Protein AF-A0A928DFT6-F1 (afdb_monomer_lite)

Sequence (724 aa):
MYFRFHGKAKSRFLAPLFKEKRPEYFARGFKLTGTADPRLKNNYPGDKTLPPQLCYTSNGVRDWYIHEVLTYAGGKNLKGGFGNKDGTIEDTSRTMIPRIPGRTFYYPIEGGDNGKFCQCVSCKPFVKDNNNFSALKFTLMSKIAEGVAKKDPGAGVSTLAYILSMYYPDKVKLADNMMVQICLTVYSWWHPTAYRLQHGEYKKWIAREGSKRPLTLWTYLFGSPWDARIHFGKYHPFPTFYPRKTGELFKEFADDGIRGWFCEVQLQYHLLEAYIAARLCYDPSADTDKIIDQFFTDCYGPAGKMMKEFYREVETAFWNPANCPEKWLKDPKVFRGPYGIKHPFWGTGLISPELSWKTMGTPKRMAKLKKLIAEAESQELTPPQRKRLNLFLKNTWGPALRGEAEFAKNQQSAKRGNSPAIRLLKQSAGGDPDKVNWSDHKPFLMMSMDGTKVAPDKFYLASDRDHLYFSYETTKDFGGHGRVIFCFSSADGKQIRTLEFGQKLVDLSGSNSLKPLNFRSKEDASGWLARGAIRKSDLPFQAGSLKANIIRRVEAAAEKAEDIVMWQPTWYADDYTSPKYFGYLTVFPQIIQEKSFRLDGKACIVGDPAATDKKAGCMDAAQGWTMKIMIPQEICGKRKVTFLLRTDVTDPKAKFSIGVYDKFNRKMIYSRQIKAAAYSGNQYRQLVFDGVNLIPGSYLFLASLQPKTTVGKHHYYVDMVIFE

Secondary structure (DSSP, 8-state):
-HHHHT---SSTTTGGG-----GGGB--SS-----S-HHHHHHSTT-TT--SSB-TT-HHHHHHHHHHHHHHHTT---TTSTT-TTS-----SS-SSPPPTTS-EEEE----SSS----STTTGGG-BGGGB-HHHHHHHHHHHHHHHHTT-TTEEEEEEE-GGG-S--TT----TTEEEEEEE-GGGTTSHHHHHHHHHHHHHHHHHHTTTS-EEEEEEE--HHHHHHHHSTT--PPP---HHHHHHHHHHHHHTT---EEEEE-TTT-HHHHHHHHHHHH-TTS-HHHHHHHHHHHHHGGGHHHHHHHHHHHHHHHT-GGGS-HHHHS-TTS-EETTEE--TT---S---HHIIIIIIS-HHHHHHHHHHHHHHHTS---HHHHHHHHHHIIIIIHHHHHHHHHHHHHHHHHTTS--PPPEEPSS--TT-GGGS-GGGSPPBP-B-TTS-B--S-EEEEEE-SSEEEEEEEES---TT-EEEEEEEE-TTS-EEEEEEESSSEEETTS-TT---EEEEEEEETTEEEEEEEEEGGGS--BTTB-EEEEEEEE---TT------B----EEEE--SSTT-EEEE----SSEEE---EETTEE-EEE-TTSTTSEEEEEETT---EEEEE--GGG-EEEEEEEEEEE----TT-EEEEEEEETTTTEEEEEEEEEGGGGBSSS-EEEEEEEEEE-TT-EEEEEE-----STTS-EEEEEEEEE-

Foldseek 3Di:
DCLAAPAQWPQPLSRVNHDYHDCLQAADDDQQQDEPPVLRCNGPPPPSNDGHWTALPDPVNLVVLLVQQVQVQQQFADQCDPPNVSNPDPGRNGHPQDDDPPAAAAAEDERPPDLDYHPDPVQVVCADPPRQSQSSNQQSQQSSQVSNCVVPVSYHYEYELAQSNVADSVPDDHHLRYEYEYEAAVLLCLALLLVCLNVVRVVVCLVPPLVRHAYAYEYEADDDQQLLVPFAQNALFAAAAAQVVLLVVLLVCVVSNHLYYDYDHPCLRHVNSVVSNVVCNVPVVDDSVVSLQCCLCVQANVLSVLVSVLNVLNNCQNSHNVLQDVVQVPDSNFGAALLGTDRSRPSHNRRYLCSRPVGRVDPVSVVSNVVSLVVSVPDDTDPNNVVSNVSCCVRHVVSSVVSNVVVVVVVVVVVPPQADEAEEDPDDPPFAQVPDPQVVWAWHFWAFPVGDTDPDWTKTWYDYQWKIKIKIWHQDAQVQFKKKKKFKDEPVGHTDWIWIDGCDIDTPNPDPPFDWRHWDWDGDNRGIMTIGMGTPVVGDYHSLEMEMWMWMAGDDDPDDGPDGGGTWDWYFYDDSNGSNHGYTHGYADQKDKDQQKDWPRHGQKDQAPQFPVRIWRKDWQLDQTKIKDWDAQRQFAWWKKKWFKAKQDQPQPWKKKKAKAQPVVRDTQTMDIDGRNVRHDNHTDIDIDGGRGGHHGIIIIMGTPDHNDDTPPMMMTTNIMMID

Radius of gyration: 34.73 Å; chains: 1; bounding box: 61×82×100 Å

Structure (mmCIF, N/CA/C/O backbone):
data_AF-A0A928DFT6-F1
#
_entry.id   AF-A0A928DFT6-F1
#
loop_
_atom_site.group_PDB
_atom_site.id
_atom_site.type_symbol
_atom_site.label_atom_id
_atom_site.label_alt_id
_atom_site.label_comp_id
_atom_site.label_asym_id
_atom_site.label_entity_id
_atom_site.label_seq_id
_atom_site.pdbx_PDB_ins_code
_atom_site.Cartn_x
_atom_site.Cartn_y
_atom_site.Cartn_z
_atom_site.occupancy
_atom_site.B_iso_or_equiv
_atom_site.auth_seq_id
_atom_site.auth_comp_id
_atom_site.auth_asym_id
_atom_site.auth_atom_id
_atom_site.pdbx_PDB_model_num
ATOM 1 N N . MET A 1 1 ? 23.792 -0.148 -15.602 1.00 90.69 1 MET A N 1
ATOM 2 C CA . MET A 1 1 ? 23.616 1.168 -16.270 1.00 90.69 1 MET A CA 1
ATOM 3 C C . MET A 1 1 ? 24.255 2.352 -15.531 1.00 90.69 1 MET A C 1
ATOM 5 O O . MET A 1 1 ? 25.303 2.803 -15.979 1.00 90.69 1 MET A O 1
ATOM 9 N N . TYR A 1 2 ? 23.692 2.855 -14.420 1.00 92.38 2 TYR A N 1
ATOM 10 C CA . TYR A 1 2 ? 24.180 4.079 -13.742 1.00 92.38 2 TYR A CA 1
ATOM 11 C C . TYR A 1 2 ? 25.684 4.049 -13.420 1.00 92.38 2 TYR A C 1
ATOM 13 O O . TYR A 1 2 ? 26.413 4.944 -13.834 1.00 92.38 2 TYR A O 1
ATOM 21 N N . PHE A 1 3 ? 26.165 2.959 -12.812 1.00 94.62 3 PHE A N 1
ATOM 22 C CA . PHE A 1 3 ? 27.577 2.783 -12.436 1.00 94.62 3 PHE A CA 1
ATOM 23 C C . PHE A 1 3 ? 28.565 2.756 -13.604 1.00 94.62 3 PHE A C 1
ATOM 25 O O . PHE A 1 3 ? 29.758 2.916 -13.389 1.00 94.62 3 PHE A O 1
ATOM 32 N N . ARG A 1 4 ? 28.082 2.558 -14.836 1.00 94.50 4 ARG A N 1
ATOM 33 C CA . ARG A 1 4 ? 28.923 2.510 -16.037 1.00 94.50 4 ARG A CA 1
ATOM 34 C C . ARG A 1 4 ? 28.917 3.813 -16.822 1.00 94.50 4 ARG A C 1
ATOM 36 O O . ARG A 1 4 ? 29.940 4.146 -17.407 1.00 94.50 4 ARG A O 1
ATOM 43 N N . PHE A 1 5 ? 27.773 4.504 -16.827 1.00 95.38 5 PHE A N 1
ATOM 44 C CA . PHE A 1 5 ? 27.467 5.541 -17.812 1.00 95.38 5 PHE A CA 1
ATOM 45 C C . PHE A 1 5 ? 27.038 6.904 -17.241 1.00 95.38 5 PHE A C 1
ATOM 47 O O . PHE A 1 5 ? 26.912 7.864 -17.998 1.00 95.38 5 PHE A O 1
ATOM 54 N N . HIS A 1 6 ? 26.789 7.018 -15.930 1.00 93.00 6 HIS A N 1
ATOM 55 C CA . HIS A 1 6 ? 26.436 8.299 -15.288 1.00 93.00 6 HIS A CA 1
ATOM 56 C C . HIS A 1 6 ? 27.667 9.012 -14.716 1.00 93.00 6 HIS A C 1
ATOM 58 O O . HIS A 1 6 ? 27.904 10.188 -14.989 1.00 93.00 6 HIS A O 1
ATOM 64 N N . GLY A 1 7 ? 28.458 8.280 -13.932 1.00 92.88 7 GLY A N 1
ATOM 65 C CA . GLY A 1 7 ? 29.633 8.785 -13.228 1.00 92.88 7 GLY A CA 1
ATOM 66 C C . GLY A 1 7 ? 30.273 7.704 -12.356 1.00 92.88 7 GLY A C 1
ATOM 67 O O . GLY A 1 7 ? 29.679 6.640 -12.139 1.00 92.88 7 GLY A O 1
ATOM 68 N N . LYS A 1 8 ? 31.465 7.987 -11.823 1.00 95.19 8 LYS A N 1
ATOM 69 C CA . LYS A 1 8 ? 32.185 7.091 -10.907 1.00 95.19 8 LYS A CA 1
ATOM 70 C C . LYS A 1 8 ? 31.455 7.000 -9.562 1.00 95.19 8 LYS A C 1
ATOM 72 O O . LYS A 1 8 ? 31.178 8.018 -8.936 1.00 95.19 8 LYS A O 1
ATOM 77 N N . ALA A 1 9 ? 31.115 5.784 -9.143 1.00 96.00 9 ALA A N 1
ATOM 78 C CA . ALA A 1 9 ? 30.436 5.532 -7.873 1.00 96.00 9 ALA A CA 1
ATOM 79 C C . ALA A 1 9 ? 31.373 5.738 -6.668 1.00 96.00 9 ALA A C 1
ATOM 81 O O . ALA A 1 9 ? 32.583 5.561 -6.782 1.00 96.00 9 ALA A O 1
ATOM 82 N N . LYS A 1 10 ? 30.806 6.034 -5.492 1.00 96.25 10 LYS A N 1
ATOM 83 C CA . LYS A 1 10 ? 31.539 6.081 -4.215 1.00 96.25 10 LYS A CA 1
ATOM 84 C C . LYS A 1 10 ? 32.045 4.703 -3.773 1.00 96.25 10 LYS A C 1
ATOM 86 O O . LYS A 1 10 ? 33.114 4.611 -3.179 1.00 96.25 10 LYS A O 1
ATOM 91 N N . SER A 1 11 ? 31.279 3.636 -4.014 1.00 95.81 11 SER A N 1
ATOM 92 C CA . SER A 1 11 ? 31.694 2.278 -3.642 1.00 95.81 11 SER A CA 1
ATOM 93 C C . SER A 1 11 ? 32.969 1.876 -4.381 1.00 95.81 11 SER A C 1
ATOM 95 O O . SER A 1 11 ? 32.999 1.909 -5.609 1.00 95.81 11 SER A O 1
ATOM 97 N N . ARG A 1 12 ? 33.986 1.396 -3.652 1.00 95.81 12 ARG A N 1
ATOM 98 C CA . ARG A 1 12 ? 35.232 0.872 -4.242 1.00 95.81 12 ARG A CA 1
ATOM 99 C C . ARG A 1 12 ? 35.012 -0.308 -5.194 1.00 95.81 12 ARG A C 1
ATOM 101 O O . ARG A 1 12 ? 35.825 -0.526 -6.079 1.00 95.81 12 ARG A O 1
ATOM 108 N N . PHE A 1 13 ? 33.912 -1.045 -5.027 1.00 95.75 13 PHE A N 1
ATOM 109 C CA . PHE A 1 13 ? 33.578 -2.210 -5.849 1.00 95.75 13 PHE A CA 1
ATOM 110 C C . PHE A 1 13 ? 32.852 -1.830 -7.145 1.00 95.75 13 PHE A C 1
ATOM 112 O O . PHE A 1 13 ? 32.991 -2.504 -8.163 1.00 95.75 13 PHE A O 1
ATOM 119 N N . LEU A 1 14 ? 32.082 -0.736 -7.119 1.00 96.56 14 LEU A N 1
ATOM 120 C CA . LEU A 1 14 ? 31.305 -0.261 -8.269 1.00 96.56 14 LEU A CA 1
ATOM 121 C C . LEU A 1 14 ? 32.026 0.841 -9.049 1.00 96.56 14 LEU A C 1
ATOM 123 O O . LEU A 1 14 ? 31.785 0.993 -10.243 1.00 96.56 14 LEU A O 1
ATOM 127 N N . ALA A 1 15 ? 32.921 1.596 -8.406 1.00 96.50 15 ALA A N 1
ATOM 128 C CA . ALA A 1 15 ? 33.714 2.647 -9.038 1.00 96.50 15 ALA A CA 1
ATOM 129 C C . ALA A 1 15 ? 34.492 2.169 -10.282 1.00 96.50 15 ALA A C 1
ATOM 131 O O . ALA A 1 15 ? 34.477 2.903 -11.272 1.00 96.50 15 ALA A O 1
ATOM 132 N N . PRO A 1 16 ? 35.105 0.963 -10.299 1.00 96.31 16 PRO A N 1
ATOM 133 C CA . PRO A 1 16 ? 35.809 0.450 -11.477 1.00 96.31 16 PRO A CA 1
ATOM 134 C C . PRO A 1 16 ? 34.894 0.127 -12.664 1.00 96.31 16 PRO A C 1
ATOM 136 O O . PRO A 1 16 ? 35.376 -0.109 -13.766 1.00 96.31 16 PRO A O 1
ATOM 139 N N . LEU A 1 17 ? 33.571 0.087 -12.469 1.00 95.62 17 LEU A N 1
ATOM 140 C CA . LEU A 1 17 ? 32.630 -0.189 -13.555 1.00 95.62 17 LEU A CA 1
ATOM 141 C C . LEU A 1 17 ? 32.416 1.015 -14.473 1.00 95.62 17 LEU A C 1
ATOM 143 O O . LEU A 1 17 ? 31.914 0.822 -15.587 1.00 95.62 17 LEU A O 1
ATOM 147 N N . PHE A 1 18 ? 32.756 2.224 -14.014 1.00 96.88 18 PHE A N 1
ATOM 148 C CA . PHE A 1 18 ? 32.594 3.452 -14.780 1.00 96.88 18 PHE A CA 1
ATOM 149 C C . PHE A 1 18 ? 33.467 3.415 -16.030 1.00 96.88 18 PHE A C 1
ATOM 151 O O . PHE A 1 18 ? 34.676 3.226 -15.938 1.00 96.88 18 PHE A O 1
ATOM 158 N N . LYS A 1 19 ? 32.838 3.590 -17.193 1.00 95.38 19 LYS A N 1
ATOM 159 C CA . LYS A 1 19 ? 33.530 3.620 -18.483 1.00 95.38 19 LYS A CA 1
ATOM 160 C C . LYS A 1 19 ? 33.640 5.048 -18.995 1.00 95.38 19 LYS A C 1
ATOM 162 O O . LYS A 1 19 ? 34.726 5.530 -19.274 1.00 95.38 19 LYS A O 1
ATOM 167 N N . GLU A 1 20 ? 32.500 5.718 -19.100 1.00 95.94 20 GLU A N 1
ATOM 168 C CA . GLU A 1 20 ? 32.374 7.039 -19.710 1.00 95.94 20 GLU A CA 1
ATOM 169 C C . GLU A 1 20 ? 31.008 7.642 -19.375 1.00 95.94 20 GLU A C 1
ATOM 171 O O . GLU A 1 20 ? 30.132 6.948 -18.866 1.00 95.94 20 GLU A O 1
ATOM 176 N N . LYS A 1 21 ? 30.788 8.925 -19.670 1.00 95.56 21 LYS A N 1
ATOM 177 C CA . LYS A 1 21 ? 29.489 9.571 -19.444 1.00 95.56 21 LYS A CA 1
ATOM 178 C C . LYS A 1 21 ? 28.626 9.505 -20.710 1.00 95.56 21 LYS A C 1
ATOM 180 O O . LYS A 1 21 ? 29.029 10.014 -21.750 1.00 95.56 21 LYS A O 1
ATOM 185 N N . ARG A 1 22 ? 27.426 8.922 -20.611 1.00 96.75 22 ARG A N 1
ATOM 186 C CA . ARG A 1 22 ? 26.440 8.799 -21.708 1.00 96.75 22 ARG A CA 1
ATOM 187 C C . ARG A 1 22 ? 25.082 9.369 -21.280 1.00 96.75 22 ARG A C 1
ATOM 189 O O . ARG A 1 22 ? 24.161 8.608 -20.970 1.00 96.75 22 ARG A O 1
ATOM 196 N N . PRO A 1 23 ? 24.935 10.703 -21.177 1.00 93.44 23 PRO A N 1
ATOM 197 C CA . PRO A 1 23 ? 23.700 11.333 -20.695 1.00 93.44 23 PRO A CA 1
ATOM 198 C C . PRO A 1 23 ? 22.462 10.997 -21.548 1.00 93.44 23 PRO A C 1
ATOM 200 O O . PRO A 1 23 ? 21.334 11.013 -21.058 1.00 93.44 23 PRO A O 1
ATOM 203 N N . GLU A 1 24 ? 22.645 10.659 -22.821 1.00 94.50 24 GLU A N 1
ATOM 204 C CA . GLU A 1 24 ? 21.618 10.187 -23.750 1.00 94.50 24 GLU A CA 1
ATOM 205 C C . GLU A 1 24 ? 21.017 8.817 -23.406 1.00 94.50 24 GLU A C 1
ATOM 207 O O . GLU A 1 24 ? 19.943 8.484 -23.910 1.00 94.50 24 GLU A O 1
ATOM 212 N N . TYR A 1 25 ? 21.639 8.042 -22.512 1.00 96.44 25 TYR A N 1
ATOM 213 C CA . TYR A 1 25 ? 21.072 6.779 -22.018 1.00 96.44 25 TYR A CA 1
ATOM 214 C C . TYR A 1 25 ? 20.049 6.995 -20.896 1.00 96.44 25 TYR A C 1
ATOM 216 O O . TYR A 1 25 ? 19.329 6.070 -20.517 1.00 96.44 25 TYR A O 1
ATOM 224 N N . PHE A 1 26 ? 19.937 8.216 -20.376 1.00 94.06 26 PHE A N 1
ATOM 225 C CA . PHE A 1 26 ? 19.115 8.523 -19.215 1.00 94.06 26 PHE A CA 1
ATOM 226 C C . PHE A 1 26 ? 17.917 9.414 -19.555 1.00 94.06 26 PHE A C 1
ATOM 228 O O . PHE A 1 26 ? 17.888 10.123 -20.563 1.00 94.06 26 PHE A O 1
ATOM 235 N N . ALA A 1 27 ? 16.889 9.347 -18.711 1.00 92.44 27 ALA A N 1
ATOM 236 C CA . ALA A 1 27 ? 15.642 10.069 -18.895 1.00 92.44 27 ALA A CA 1
ATOM 237 C C . ALA A 1 27 ? 15.850 11.591 -18.846 1.00 92.44 27 ALA A C 1
ATOM 239 O O . ALA A 1 27 ? 16.518 12.117 -17.957 1.00 92.44 27 ALA A O 1
ATOM 240 N N . ARG A 1 28 ? 15.216 12.301 -19.785 1.00 91.12 28 ARG A N 1
ATOM 241 C CA . ARG A 1 28 ? 15.263 13.766 -19.923 1.00 91.12 28 ARG A CA 1
ATOM 242 C C . ARG A 1 28 ? 13.915 14.405 -19.578 1.00 91.12 28 ARG A C 1
ATOM 244 O O . ARG A 1 28 ? 12.895 13.719 -19.571 1.00 91.12 28 ARG A O 1
ATOM 251 N N . GLY A 1 29 ? 13.923 15.722 -19.356 1.00 86.69 29 GLY A N 1
ATOM 252 C CA . GLY A 1 29 ? 12.724 16.546 -19.129 1.00 86.69 29 GLY A CA 1
ATOM 253 C C . GLY A 1 29 ? 12.219 16.568 -17.685 1.00 86.69 29 GLY A C 1
ATOM 254 O O . GLY A 1 29 ? 11.036 16.787 -17.445 1.00 86.69 29 GLY A O 1
ATOM 255 N N . PHE A 1 30 ? 13.119 16.362 -16.724 1.00 82.69 30 PHE A N 1
ATOM 256 C CA . PHE A 1 30 ? 12.837 16.493 -15.299 1.00 82.69 30 PHE A CA 1
ATOM 257 C C . PHE A 1 30 ? 13.707 17.587 -14.695 1.00 82.69 30 PHE A C 1
ATOM 259 O O . PHE A 1 30 ? 14.887 17.691 -15.027 1.00 82.69 30 PHE A O 1
ATOM 266 N N . LYS A 1 31 ? 13.145 18.369 -13.765 1.00 73.56 31 LYS A N 1
ATOM 267 C CA . LYS A 1 31 ? 13.966 19.156 -12.840 1.00 73.56 31 LYS A CA 1
ATOM 268 C C . LYS A 1 31 ? 14.727 18.151 -11.980 1.00 73.56 31 LYS A C 1
ATOM 270 O O . LYS A 1 31 ? 14.104 17.366 -11.268 1.00 73.56 31 LYS A O 1
ATOM 275 N N . LEU A 1 32 ? 16.048 18.112 -12.123 1.00 70.81 32 LEU A N 1
ATOM 276 C CA . LEU A 1 32 ? 16.885 17.146 -11.425 1.00 70.81 32 LEU A CA 1
ATOM 277 C C . LEU A 1 32 ? 16.929 17.531 -9.939 1.00 70.81 32 LEU A C 1
ATOM 279 O O . LEU A 1 32 ? 17.465 18.573 -9.568 1.00 70.81 32 LEU A O 1
ATOM 283 N N . THR A 1 33 ? 16.283 16.724 -9.100 1.00 61.66 33 THR A N 1
ATOM 284 C CA . THR A 1 33 ? 16.154 16.948 -7.648 1.00 61.66 33 THR A CA 1
ATOM 285 C C . THR A 1 33 ? 16.821 15.840 -6.827 1.00 61.66 33 THR A C 1
ATOM 287 O O . THR A 1 33 ? 16.589 15.740 -5.625 1.00 61.66 33 THR A O 1
ATOM 290 N N . GLY A 1 34 ? 17.636 14.994 -7.466 1.00 63.44 34 GLY A N 1
ATOM 291 C CA . GLY A 1 34 ? 18.139 13.739 -6.903 1.00 63.44 34 GLY A CA 1
ATOM 292 C C . GLY A 1 34 ? 17.196 12.546 -7.125 1.00 63.44 34 GLY A C 1
ATOM 293 O O . GLY A 1 34 ? 16.103 12.676 -7.675 1.00 63.44 34 GLY A O 1
ATOM 294 N N . THR A 1 35 ? 17.645 11.362 -6.707 1.00 74.75 35 THR A N 1
ATOM 295 C CA . THR A 1 35 ? 16.949 10.076 -6.895 1.00 74.75 35 THR A CA 1
ATOM 296 C C . THR A 1 35 ? 16.313 9.566 -5.603 1.00 74.75 35 THR A C 1
ATOM 298 O O . THR A 1 35 ? 16.858 9.753 -4.513 1.00 74.75 35 THR A O 1
ATOM 301 N N . ALA A 1 36 ? 15.166 8.895 -5.734 1.00 69.75 36 ALA A N 1
ATOM 302 C CA . ALA A 1 36 ? 14.540 8.157 -4.641 1.00 69.75 36 ALA A CA 1
ATOM 303 C C . ALA A 1 36 ? 15.184 6.777 -4.412 1.00 69.75 36 ALA A C 1
ATOM 305 O O . ALA A 1 36 ? 14.958 6.195 -3.357 1.00 69.75 36 ALA A O 1
ATOM 306 N N . ASP A 1 37 ? 15.995 6.264 -5.353 1.00 83.12 37 ASP A N 1
ATOM 307 C CA . ASP A 1 37 ? 16.701 4.987 -5.186 1.00 83.12 37 ASP A CA 1
ATOM 308 C C . ASP A 1 37 ? 17.823 5.153 -4.139 1.00 83.12 37 ASP A C 1
ATOM 310 O O . ASP A 1 37 ? 18.816 5.851 -4.402 1.00 83.12 37 ASP A O 1
ATOM 314 N N . PRO A 1 38 ? 17.720 4.503 -2.961 1.00 84.19 38 PRO A N 1
ATOM 315 C CA . PRO A 1 38 ? 18.718 4.634 -1.906 1.00 84.19 38 PRO A CA 1
ATOM 316 C C . PRO A 1 38 ? 20.114 4.181 -2.347 1.00 84.19 38 PRO A C 1
ATOM 318 O O . PRO A 1 38 ? 21.110 4.743 -1.897 1.00 84.19 38 PRO A O 1
ATOM 321 N N . ARG A 1 39 ? 20.219 3.206 -3.259 1.00 87.44 39 ARG A N 1
ATOM 322 C CA . ARG A 1 39 ? 21.514 2.701 -3.744 1.00 87.44 39 ARG A CA 1
ATOM 323 C C . ARG A 1 39 ? 22.224 3.734 -4.598 1.00 87.44 39 ARG A C 1
ATOM 325 O O . ARG A 1 39 ? 23.430 3.930 -4.443 1.00 87.44 39 ARG A O 1
ATOM 332 N N . LEU A 1 40 ? 21.483 4.402 -5.480 1.00 90.00 40 LEU A N 1
ATOM 333 C CA . LEU A 1 40 ? 22.031 5.493 -6.278 1.00 90.00 40 LEU A CA 1
ATOM 334 C C . LEU A 1 40 ? 22.411 6.670 -5.372 1.00 90.00 40 LEU A C 1
ATOM 336 O O . LEU A 1 40 ? 23.516 7.189 -5.500 1.00 90.00 40 LEU A O 1
ATOM 340 N N . LYS A 1 41 ? 21.573 7.019 -4.387 1.00 88.81 41 LYS A N 1
ATOM 341 C CA . LYS A 1 41 ? 21.885 8.064 -3.397 1.00 88.81 41 LYS A CA 1
ATOM 342 C C . LYS A 1 41 ? 23.166 7.767 -2.604 1.00 88.81 41 LYS A C 1
ATOM 344 O O . LYS A 1 41 ? 23.976 8.664 -2.394 1.00 88.81 41 LYS A O 1
ATOM 349 N N . ASN A 1 42 ? 23.368 6.515 -2.195 1.00 91.56 42 ASN A N 1
ATOM 350 C CA . ASN A 1 42 ? 24.550 6.096 -1.437 1.00 91.56 42 ASN A CA 1
ATOM 351 C C . ASN A 1 42 ? 25.836 6.128 -2.276 1.00 91.56 42 ASN A C 1
ATOM 353 O O . ASN A 1 42 ? 26.912 6.419 -1.752 1.00 91.56 42 ASN A O 1
ATOM 357 N N . ASN A 1 43 ? 25.732 5.833 -3.573 1.00 94.00 43 ASN A N 1
ATOM 358 C CA . ASN A 1 43 ? 26.876 5.793 -4.482 1.00 94.00 43 ASN A CA 1
ATOM 359 C C . ASN A 1 43 ? 27.188 7.136 -5.150 1.00 94.00 43 ASN A C 1
ATOM 361 O O . ASN A 1 43 ? 28.308 7.316 -5.617 1.00 94.00 43 ASN A O 1
ATOM 365 N N . TYR A 1 44 ? 26.244 8.073 -5.154 1.00 93.25 44 TYR A N 1
ATOM 366 C CA . TYR A 1 44 ? 26.393 9.417 -5.711 1.00 93.25 44 TYR A CA 1
ATOM 367 C C . TYR A 1 44 ? 25.898 10.466 -4.700 1.00 93.25 44 TYR A C 1
ATOM 369 O O . TYR A 1 44 ? 24.921 11.179 -4.956 1.00 93.25 44 TYR A O 1
ATOM 377 N N . PRO A 1 45 ? 26.510 10.537 -3.503 1.00 90.31 45 PRO A N 1
ATOM 378 C CA . PRO A 1 45 ? 26.040 11.430 -2.455 1.00 90.31 45 PRO A CA 1
ATOM 379 C C . PRO A 1 45 ? 26.156 12.890 -2.901 1.00 90.31 45 PRO A C 1
ATOM 381 O O . PRO A 1 45 ? 27.198 13.324 -3.379 1.00 90.31 45 PRO A O 1
ATOM 384 N N . GLY A 1 46 ? 25.075 13.653 -2.736 1.00 83.56 46 GLY A N 1
ATOM 385 C CA . GLY A 1 46 ? 25.032 15.072 -3.102 1.00 83.56 46 GLY A CA 1
ATOM 386 C C . GLY A 1 46 ? 24.816 15.356 -4.592 1.00 83.56 46 GLY A C 1
ATOM 387 O O . GLY A 1 46 ? 24.585 16.513 -4.944 1.00 83.56 46 GLY A O 1
ATOM 388 N N . ASP A 1 47 ? 24.805 14.337 -5.459 1.00 87.12 47 ASP A N 1
ATOM 389 C CA . ASP A 1 47 ? 24.523 14.524 -6.882 1.00 87.12 47 ASP A CA 1
ATOM 390 C C . ASP A 1 47 ? 23.025 14.776 -7.115 1.00 87.12 47 ASP A C 1
ATOM 392 O O . ASP A 1 47 ? 22.192 13.867 -7.192 1.00 87.12 47 ASP A O 1
ATOM 396 N N . LYS A 1 48 ? 22.678 16.058 -7.239 1.00 82.12 48 LYS A N 1
ATOM 397 C CA . LYS A 1 48 ? 21.315 16.503 -7.551 1.00 82.12 48 LYS A CA 1
ATOM 398 C C . LYS A 1 48 ? 20.949 16.287 -9.020 1.00 82.12 48 LYS A C 1
ATOM 400 O O . LYS A 1 48 ? 19.774 16.407 -9.349 1.00 82.12 48 LYS A O 1
ATOM 405 N N . THR A 1 49 ? 21.915 15.949 -9.877 1.00 83.44 49 THR A N 1
ATOM 406 C CA . THR A 1 49 ? 21.744 15.770 -11.325 1.00 83.44 49 THR A CA 1
ATOM 407 C C . THR A 1 49 ? 21.385 14.340 -11.731 1.00 83.44 49 THR A C 1
ATOM 409 O O . THR A 1 49 ? 21.206 14.072 -12.918 1.00 83.44 49 THR A O 1
ATOM 412 N N . LEU A 1 50 ? 21.244 13.419 -10.769 1.00 88.38 50 LEU A N 1
ATOM 413 C CA . LEU A 1 50 ? 20.877 12.028 -11.036 1.00 88.38 50 LEU A CA 1
ATOM 414 C C . LEU A 1 50 ? 19.546 11.933 -11.793 1.00 88.38 50 LEU A C 1
ATOM 416 O O . LEU A 1 50 ? 18.502 12.323 -11.256 1.00 88.38 50 LEU A O 1
ATOM 420 N N . PRO A 1 51 ? 19.549 11.370 -13.013 1.00 89.31 51 PRO A N 1
ATOM 421 C CA . PRO A 1 51 ? 18.321 11.140 -13.749 1.00 89.31 51 PRO A CA 1
ATOM 422 C C . PRO A 1 51 ? 17.439 10.120 -13.019 1.00 89.31 51 PRO A C 1
ATOM 424 O O . PRO A 1 51 ? 17.952 9.109 -12.527 1.00 89.31 51 PRO A O 1
ATOM 427 N N . PRO A 1 52 ? 16.112 10.318 -12.985 1.00 86.56 52 PRO A N 1
ATOM 428 C CA . PRO A 1 52 ? 15.219 9.436 -12.239 1.00 86.56 52 PRO A CA 1
ATOM 429 C C . PRO A 1 52 ? 15.005 8.078 -12.920 1.00 86.56 52 PRO A C 1
ATOM 431 O O . PRO A 1 52 ? 14.553 7.145 -12.266 1.00 86.56 52 PRO A O 1
ATOM 434 N N . GLN A 1 53 ? 15.279 7.969 -14.222 1.00 90.12 53 GLN A N 1
ATOM 435 C CA . GLN A 1 53 ? 15.080 6.759 -15.021 1.00 90.12 53 GLN A CA 1
ATOM 436 C C . GLN A 1 53 ? 16.026 6.703 -16.226 1.00 90.12 53 GLN A C 1
ATOM 438 O O . GLN A 1 53 ? 16.775 7.646 -16.491 1.00 90.12 53 GLN A O 1
ATOM 443 N N . LEU A 1 54 ? 15.954 5.601 -16.975 1.00 93.31 54 LEU A N 1
ATOM 444 C CA . LEU A 1 54 ? 16.619 5.417 -18.266 1.00 93.31 54 LEU A CA 1
ATOM 445 C C . LEU A 1 54 ? 15.790 5.982 -19.439 1.00 93.31 54 LEU A C 1
ATOM 447 O O . LEU A 1 54 ? 14.585 6.222 -19.327 1.00 93.31 54 LEU A O 1
ATOM 451 N N . CYS A 1 55 ? 16.445 6.213 -20.578 1.00 95.06 55 CYS A N 1
ATOM 452 C CA . CYS A 1 55 ? 15.786 6.603 -21.824 1.00 95.06 55 CYS A CA 1
ATOM 453 C C . CYS A 1 55 ? 15.298 5.363 -22.586 1.00 95.06 55 CYS A C 1
ATOM 455 O O . CYS A 1 55 ? 16.104 4.574 -23.074 1.00 95.06 55 CYS A O 1
ATOM 457 N N . TYR A 1 56 ? 13.981 5.214 -22.730 1.00 94.62 56 TYR A N 1
ATOM 458 C CA . TYR A 1 56 ? 13.374 4.002 -23.288 1.00 94.62 56 TYR A CA 1
ATOM 459 C C . TYR A 1 56 ? 13.551 3.848 -24.806 1.00 94.62 56 TYR A C 1
ATOM 461 O O . TYR A 1 56 ? 13.404 2.754 -25.336 1.00 94.62 56 TYR A O 1
ATOM 469 N N . THR A 1 57 ? 13.891 4.923 -25.519 1.00 96.31 57 THR A N 1
ATOM 470 C CA . THR A 1 57 ? 14.196 4.881 -26.959 1.00 96.31 57 THR A CA 1
ATOM 471 C C . THR A 1 57 ? 15.695 4.875 -27.252 1.00 96.31 57 THR A C 1
ATOM 473 O O . THR A 1 57 ? 16.086 4.998 -28.409 1.00 96.31 57 THR A O 1
ATOM 476 N N . SER A 1 58 ? 16.550 4.779 -26.230 1.00 96.94 58 SER A N 1
ATOM 477 C CA . SER A 1 58 ? 17.999 4.752 -26.426 1.00 96.94 58 SER A CA 1
ATOM 478 C C . SER A 1 58 ? 18.471 3.370 -26.875 1.00 96.94 58 SER A C 1
ATOM 480 O O . SER A 1 58 ? 18.265 2.377 -26.174 1.00 96.94 58 SER A O 1
ATOM 482 N N . ASN A 1 59 ? 19.171 3.314 -28.012 1.00 96.81 59 ASN A N 1
ATOM 483 C CA . ASN A 1 59 ? 19.808 2.082 -28.485 1.00 96.81 59 ASN A CA 1
ATOM 484 C C . ASN A 1 59 ? 20.844 1.564 -27.481 1.00 96.81 59 ASN A C 1
ATOM 486 O O . ASN A 1 59 ? 20.879 0.371 -27.223 1.00 96.81 59 ASN A O 1
ATOM 490 N N . GLY A 1 60 ? 21.608 2.445 -26.829 1.00 97.12 60 GLY A N 1
ATOM 491 C CA . GLY A 1 60 ? 22.586 2.017 -25.829 1.00 97.12 60 GLY A CA 1
ATOM 492 C C . GLY A 1 60 ? 21.959 1.386 -24.584 1.00 97.12 60 GLY A C 1
ATOM 493 O O . GLY A 1 60 ? 22.525 0.452 -24.023 1.00 97.12 60 GLY A O 1
ATOM 494 N N . VAL A 1 61 ? 20.759 1.828 -24.184 1.00 96.88 61 VAL A N 1
ATOM 495 C CA . VAL A 1 61 ? 19.991 1.166 -23.112 1.00 96.88 61 VAL A CA 1
ATOM 496 C C . VAL A 1 61 ? 19.533 -0.220 -23.560 1.00 96.88 61 VAL A C 1
ATOM 498 O O . VAL A 1 61 ? 19.712 -1.184 -22.817 1.00 96.88 61 VAL A O 1
ATOM 501 N N . ARG A 1 62 ? 18.984 -0.336 -24.777 1.00 97.69 62 ARG A N 1
ATOM 502 C CA . ARG A 1 62 ? 18.590 -1.625 -25.367 1.00 97.69 62 ARG A CA 1
ATOM 503 C C . ARG A 1 62 ? 19.778 -2.590 -25.415 1.00 97.69 62 ARG A C 1
ATOM 505 O O . ARG A 1 62 ? 19.676 -3.705 -24.913 1.00 97.69 62 ARG A O 1
ATOM 512 N N . ASP A 1 63 ? 20.897 -2.154 -25.979 1.00 97.62 63 ASP A N 1
ATOM 513 C CA . ASP A 1 63 ? 22.076 -2.991 -26.208 1.00 97.62 63 ASP A CA 1
ATOM 514 C C . ASP A 1 63 ? 22.734 -3.406 -24.882 1.00 97.62 63 ASP A C 1
ATOM 516 O O . ASP A 1 63 ? 23.149 -4.557 -24.728 1.00 97.62 63 ASP A O 1
ATOM 520 N N . TRP A 1 64 ? 22.740 -2.514 -23.881 1.00 96.06 64 TRP A N 1
ATOM 521 C CA . TRP A 1 64 ? 23.171 -2.854 -22.523 1.00 96.06 64 TRP A CA 1
ATOM 522 C C . TRP A 1 64 ? 22.335 -3.988 -21.925 1.00 96.06 64 TRP A C 1
ATOM 524 O O . TRP A 1 64 ? 22.898 -4.940 -21.382 1.00 96.06 64 TRP A O 1
ATOM 534 N N . TYR A 1 65 ? 21.007 -3.901 -22.021 1.00 96.94 65 TYR A N 1
ATOM 535 C CA . TYR A 1 65 ? 20.145 -4.933 -21.455 1.00 96.94 65 TYR A CA 1
ATOM 536 C C . TYR A 1 65 ? 20.207 -6.246 -22.233 1.00 96.94 65 TYR A C 1
ATOM 538 O O . TYR A 1 65 ? 20.167 -7.292 -21.600 1.00 96.94 65 TYR A O 1
ATOM 546 N N . ILE A 1 66 ? 20.395 -6.229 -23.558 1.00 98.38 66 ILE A N 1
ATOM 547 C CA . ILE A 1 66 ? 20.663 -7.463 -24.320 1.00 98.38 66 ILE A CA 1
ATOM 548 C C . ILE A 1 66 ? 21.913 -8.162 -23.768 1.00 98.38 66 ILE A C 1
ATOM 550 O O . ILE A 1 66 ? 21.871 -9.352 -23.460 1.00 98.38 66 ILE A O 1
ATOM 554 N N . HIS A 1 67 ? 23.009 -7.418 -23.582 1.00 96.81 67 HIS A N 1
ATOM 555 C CA . HIS A 1 67 ? 24.234 -7.953 -22.982 1.00 96.81 67 HIS A CA 1
ATOM 556 C C . HIS A 1 67 ? 23.999 -8.487 -21.560 1.00 96.81 67 HIS A C 1
ATOM 558 O O . HIS A 1 67 ? 24.472 -9.572 -21.218 1.00 96.81 67 HIS A O 1
ATOM 564 N N . GLU A 1 68 ? 23.280 -7.735 -20.722 1.00 95.50 68 GLU A N 1
ATOM 565 C CA . GLU A 1 68 ? 22.980 -8.137 -19.347 1.00 95.50 68 GLU A CA 1
ATOM 566 C C . GLU A 1 68 ? 22.182 -9.444 -19.316 1.00 95.50 68 GLU A C 1
ATOM 568 O O . GLU A 1 68 ? 22.636 -10.407 -18.702 1.00 95.50 68 GLU A O 1
ATOM 573 N N . VAL A 1 69 ? 21.082 -9.536 -20.066 1.00 96.50 69 VAL A N 1
ATOM 574 C CA . VAL A 1 69 ? 20.256 -10.749 -20.158 1.00 96.50 69 VAL A CA 1
ATOM 575 C C . VAL A 1 69 ? 21.089 -11.951 -20.607 1.00 96.50 69 VAL A C 1
ATOM 577 O O . VAL A 1 69 ? 21.055 -12.983 -19.941 1.00 96.50 69 VAL A O 1
ATOM 580 N N . LEU A 1 70 ? 21.883 -11.811 -21.677 1.00 96.94 70 LEU A N 1
ATOM 581 C CA . LEU A 1 70 ? 22.742 -12.887 -22.190 1.00 96.94 70 LEU A CA 1
ATOM 582 C C . LEU A 1 70 ? 23.821 -13.318 -21.184 1.00 96.94 70 LEU A C 1
ATOM 584 O O . LEU A 1 70 ? 24.172 -14.494 -21.124 1.00 96.94 70 LEU A O 1
ATOM 588 N N . THR A 1 71 ? 24.315 -12.394 -20.355 1.00 95.75 71 THR A N 1
ATOM 589 C CA . THR A 1 71 ? 25.279 -12.718 -19.292 1.00 95.75 71 THR A CA 1
ATOM 590 C C . THR A 1 71 ? 24.651 -13.638 -18.243 1.00 95.75 71 THR A C 1
ATOM 592 O O . THR A 1 71 ? 25.225 -14.680 -17.925 1.00 95.75 71 THR A O 1
ATOM 595 N N . TYR A 1 72 ? 23.462 -13.294 -17.736 1.00 95.62 72 TYR A N 1
ATOM 596 C CA . TYR A 1 72 ? 22.770 -14.123 -16.738 1.00 95.62 72 TYR A CA 1
ATOM 597 C C . TYR A 1 72 ? 22.256 -15.439 -17.329 1.00 95.62 72 TYR A C 1
ATOM 599 O O . TYR A 1 72 ? 22.384 -16.487 -16.697 1.00 95.62 72 TYR A O 1
ATOM 607 N N . ALA A 1 73 ? 21.742 -15.397 -18.559 1.00 94.62 73 ALA A N 1
ATOM 608 C CA . ALA A 1 73 ? 21.340 -16.569 -19.329 1.00 94.62 73 ALA A CA 1
ATOM 609 C C . ALA A 1 73 ? 22.487 -17.578 -19.508 1.00 94.62 73 ALA A C 1
ATOM 611 O O . ALA A 1 73 ? 22.279 -18.781 -19.358 1.00 94.62 73 ALA A O 1
ATOM 612 N N . GLY A 1 74 ? 23.704 -17.087 -19.759 1.00 94.12 74 GLY A N 1
ATOM 613 C CA . GLY A 1 74 ? 24.923 -17.892 -19.861 1.00 94.12 74 GLY A CA 1
ATOM 614 C C . GLY A 1 74 ? 25.493 -18.364 -18.520 1.00 94.12 74 GLY A C 1
ATOM 615 O O . GLY A 1 74 ? 26.627 -18.836 -18.481 1.00 94.12 74 GLY A O 1
ATOM 616 N N . GLY A 1 75 ? 24.756 -18.204 -17.417 1.00 93.19 75 GLY A N 1
ATOM 617 C CA . GLY A 1 75 ? 25.165 -18.684 -16.101 1.00 93.19 75 GLY A CA 1
ATOM 618 C C . GLY A 1 75 ? 26.125 -17.764 -15.349 1.00 93.19 75 GLY A C 1
ATOM 619 O O . GLY A 1 75 ? 26.629 -18.174 -14.310 1.00 93.19 75 GLY A O 1
ATOM 620 N N . LYS A 1 76 ? 26.365 -16.535 -15.826 1.00 94.50 76 LYS A N 1
ATOM 621 C CA . LYS A 1 76 ? 27.292 -15.558 -15.224 1.00 94.50 76 LYS A CA 1
ATOM 622 C C . LYS A 1 76 ? 26.544 -14.450 -14.473 1.00 94.50 76 LYS A C 1
ATOM 624 O O . LYS A 1 76 ? 25.320 -14.382 -14.484 1.00 94.50 76 LYS A O 1
ATOM 629 N N . ASN A 1 77 ? 27.278 -13.559 -13.816 1.00 93.25 77 ASN A N 1
ATOM 630 C CA . ASN A 1 77 ? 26.727 -12.452 -13.028 1.00 93.25 77 ASN A CA 1
ATOM 631 C C . ASN A 1 77 ? 27.402 -11.116 -13.391 1.00 93.25 77 ASN A C 1
ATOM 633 O O . ASN A 1 77 ? 28.459 -11.088 -14.018 1.00 93.25 77 ASN A O 1
ATOM 637 N N . LEU A 1 78 ? 26.810 -9.988 -12.989 1.00 93.56 78 LEU A N 1
ATOM 638 C CA . LEU A 1 78 ? 27.369 -8.649 -13.181 1.00 93.56 78 LEU A CA 1
ATOM 639 C C . LEU A 1 78 ? 27.450 -7.887 -11.860 1.00 93.56 78 LEU A C 1
ATOM 641 O O . LEU A 1 78 ? 26.453 -7.728 -11.159 1.00 93.56 78 LEU A O 1
ATOM 645 N N . LYS A 1 79 ? 28.618 -7.301 -11.570 1.00 93.50 79 LYS A N 1
ATOM 646 C CA . LYS A 1 79 ? 28.744 -6.304 -10.498 1.00 93.50 79 LYS A CA 1
ATOM 647 C C . LYS A 1 79 ? 27.793 -5.131 -10.760 1.00 93.50 79 LYS A C 1
ATOM 649 O O . LYS A 1 79 ? 27.780 -4.559 -11.853 1.00 93.50 79 LYS A O 1
ATOM 654 N N . GLY A 1 80 ? 26.994 -4.782 -9.756 1.00 89.88 80 GLY A N 1
ATOM 655 C CA . GLY A 1 80 ? 25.930 -3.783 -9.859 1.00 89.88 80 GLY A CA 1
ATOM 656 C C . GLY A 1 80 ? 24.626 -4.293 -10.489 1.00 89.88 80 GLY A C 1
ATOM 657 O O . GLY A 1 80 ? 23.695 -3.500 -10.634 1.00 89.88 80 GLY A O 1
ATOM 658 N N . GLY A 1 81 ? 24.555 -5.572 -10.869 1.00 89.00 81 GLY A N 1
ATOM 659 C CA . GLY A 1 81 ? 23.364 -6.231 -11.406 1.00 89.00 81 GLY A CA 1
ATOM 660 C C . GLY A 1 81 ? 22.593 -7.037 -10.351 1.00 89.00 81 GLY A C 1
ATOM 661 O O . GLY A 1 81 ? 22.865 -6.957 -9.148 1.00 89.00 81 GLY A O 1
ATOM 662 N N . PHE A 1 82 ? 21.590 -7.797 -10.790 1.00 87.12 82 PHE A N 1
ATOM 663 C CA . PHE A 1 82 ? 20.774 -8.641 -9.915 1.00 87.12 82 PHE A CA 1
ATOM 664 C C . PHE A 1 82 ? 21.615 -9.683 -9.155 1.00 87.12 82 PHE A C 1
ATOM 666 O O . PHE A 1 82 ? 22.463 -10.357 -9.721 1.00 87.12 82 PHE A O 1
ATOM 673 N N . GLY A 1 83 ? 21.395 -9.832 -7.847 1.00 87.06 83 GLY A N 1
ATOM 674 C CA . GLY A 1 83 ? 22.170 -10.764 -7.014 1.00 87.06 83 GLY A CA 1
ATOM 675 C C . GLY A 1 83 ? 23.604 -10.313 -6.683 1.00 87.06 83 GLY A C 1
ATOM 676 O O . GLY A 1 83 ? 24.196 -10.863 -5.765 1.00 87.06 83 GLY A O 1
ATOM 677 N N . ASN A 1 84 ? 24.143 -9.277 -7.340 1.00 92.00 84 ASN A N 1
ATOM 678 C CA . ASN A 1 84 ? 25.435 -8.652 -7.014 1.00 92.00 84 ASN A CA 1
ATOM 679 C C . ASN A 1 84 ? 25.337 -7.114 -7.045 1.00 92.00 84 ASN A C 1
ATOM 681 O O . ASN A 1 84 ? 26.171 -6.404 -7.613 1.00 92.00 84 ASN A O 1
ATOM 685 N N . LYS A 1 85 ? 24.269 -6.586 -6.437 1.00 90.25 85 LYS A N 1
ATOM 686 C CA . LYS A 1 85 ? 23.875 -5.167 -6.510 1.00 90.25 85 LYS A CA 1
ATOM 687 C C . LYS A 1 85 ? 24.939 -4.190 -5.992 1.00 90.25 85 LYS A C 1
ATOM 689 O O . LYS A 1 85 ? 25.030 -3.078 -6.501 1.00 90.25 85 LYS A O 1
ATOM 694 N N . ASP A 1 86 ? 25.737 -4.611 -5.012 1.00 91.88 86 ASP A N 1
ATOM 695 C CA . ASP A 1 86 ? 26.786 -3.793 -4.390 1.00 91.88 86 ASP A CA 1
ATOM 696 C C . ASP A 1 86 ? 28.174 -4.045 -5.012 1.00 91.88 86 ASP A C 1
ATOM 698 O O . ASP A 1 86 ? 29.138 -3.352 -4.686 1.00 91.88 86 ASP A O 1
ATOM 702 N N . GLY A 1 87 ? 28.272 -5.006 -5.943 1.00 92.38 87 GLY A N 1
ATOM 703 C CA . GLY A 1 87 ? 29.500 -5.367 -6.655 1.00 92.38 87 GLY A CA 1
ATOM 704 C C . GLY A 1 87 ? 30.516 -6.149 -5.822 1.00 92.38 87 GLY A C 1
ATOM 705 O O . GLY A 1 87 ? 31.645 -6.322 -6.272 1.00 92.38 87 GLY A O 1
ATOM 706 N N . THR A 1 88 ? 30.140 -6.589 -4.620 1.00 93.88 88 THR A N 1
ATOM 707 C CA . THR A 1 88 ? 31.028 -7.233 -3.643 1.00 93.88 88 THR A CA 1
ATOM 708 C C . THR A 1 88 ? 31.381 -8.676 -3.991 1.00 93.88 88 THR A C 1
ATOM 710 O O . THR A 1 88 ? 32.365 -9.192 -3.471 1.00 93.88 88 THR A O 1
ATOM 713 N N . ILE A 1 89 ? 30.603 -9.335 -4.856 1.00 92.44 89 ILE A N 1
ATOM 714 C CA . ILE A 1 89 ? 30.923 -10.683 -5.334 1.00 92.44 89 ILE A CA 1
ATOM 715 C C . ILE A 1 89 ? 31.925 -10.540 -6.485 1.00 92.44 89 ILE A C 1
ATOM 717 O O . ILE A 1 89 ? 31.578 -10.034 -7.558 1.00 92.44 89 ILE A O 1
ATOM 721 N N . GLU A 1 90 ? 33.173 -10.936 -6.229 1.00 90.06 90 GLU A N 1
ATOM 722 C CA . GLU A 1 90 ? 34.280 -10.888 -7.194 1.00 90.06 90 GLU A CA 1
ATOM 723 C C . GLU A 1 90 ? 34.142 -11.967 -8.276 1.00 90.06 90 GLU A C 1
ATOM 725 O O . GLU A 1 90 ? 34.275 -11.668 -9.465 1.00 90.06 90 GLU A O 1
ATOM 730 N N . ASP A 1 91 ? 33.796 -13.197 -7.879 1.00 91.94 91 ASP A N 1
ATOM 731 C CA . ASP A 1 91 ? 33.520 -14.279 -8.821 1.00 91.94 91 ASP A CA 1
ATOM 732 C C . ASP A 1 91 ? 32.187 -14.039 -9.543 1.00 91.94 91 ASP A C 1
ATOM 734 O O . ASP A 1 91 ? 31.095 -14.207 -9.002 1.00 91.94 91 ASP A O 1
ATOM 738 N N . THR A 1 92 ? 32.290 -13.635 -10.804 1.00 92.12 92 THR A N 1
ATOM 739 C CA . THR A 1 92 ? 31.146 -13.384 -11.688 1.00 92.12 92 THR A CA 1
ATOM 740 C C . THR A 1 92 ? 30.884 -14.538 -12.652 1.00 92.12 92 THR A C 1
ATOM 742 O O . THR A 1 92 ? 30.022 -14.421 -13.525 1.00 92.12 92 THR A O 1
ATOM 745 N N . SER A 1 93 ? 31.582 -15.668 -12.493 1.00 92.19 93 SER A N 1
ATOM 746 C CA . SER A 1 93 ? 31.403 -16.856 -13.334 1.00 92.19 93 SER A CA 1
ATOM 747 C C . SER A 1 93 ? 30.104 -17.616 -13.052 1.00 92.19 93 SER A C 1
ATOM 749 O O . SER A 1 93 ? 29.708 -18.440 -13.873 1.00 92.19 93 SER A O 1
ATOM 751 N N . ARG A 1 94 ? 29.426 -17.318 -11.932 1.00 88.81 94 ARG A N 1
ATOM 752 C CA . ARG A 1 94 ? 28.190 -17.982 -11.494 1.00 88.81 94 ARG A CA 1
ATOM 753 C C . ARG A 1 94 ? 27.049 -16.994 -11.255 1.00 88.81 94 ARG A C 1
ATOM 755 O O . ARG A 1 94 ? 27.208 -15.992 -10.558 1.00 88.81 94 ARG A O 1
ATOM 762 N N . THR A 1 95 ? 25.882 -17.303 -11.808 1.00 87.38 95 THR A N 1
ATOM 763 C CA . THR A 1 95 ? 24.625 -16.568 -11.628 1.00 87.38 95 THR A CA 1
ATOM 764 C C . THR A 1 95 ? 23.903 -16.995 -10.350 1.00 87.38 95 THR A C 1
ATOM 766 O O . THR A 1 95 ? 23.898 -18.168 -9.986 1.00 87.38 95 THR A O 1
ATOM 769 N N . MET A 1 96 ? 23.219 -16.046 -9.707 1.00 79.00 96 MET A N 1
ATOM 770 C CA . MET A 1 96 ? 22.258 -16.324 -8.627 1.00 79.00 96 MET A CA 1
ATOM 771 C C . MET A 1 96 ? 20.854 -16.661 -9.158 1.00 79.00 96 MET A C 1
ATOM 773 O O . MET A 1 96 ? 19.950 -16.942 -8.377 1.00 79.00 96 MET A O 1
ATOM 777 N N . ILE A 1 97 ? 20.662 -16.602 -10.479 1.00 85.62 97 ILE A N 1
ATOM 778 C CA . ILE A 1 97 ? 19.419 -16.939 -11.174 1.00 85.62 97 ILE A CA 1
ATOM 779 C C . ILE A 1 97 ? 19.751 -18.034 -12.203 1.00 85.62 97 ILE A C 1
ATOM 781 O O . ILE A 1 97 ? 19.914 -17.728 -13.387 1.00 85.62 97 ILE A O 1
ATOM 785 N N . PRO A 1 98 ? 19.966 -19.291 -11.776 1.00 84.94 98 PRO A N 1
ATOM 786 C CA . PRO A 1 98 ? 20.290 -20.369 -12.701 1.00 84.94 98 PRO A CA 1
ATOM 787 C C . PRO A 1 98 ? 19.104 -20.681 -13.617 1.00 84.94 98 PRO A C 1
ATOM 789 O O . PRO A 1 98 ? 17.939 -20.521 -13.247 1.00 84.94 98 PRO A O 1
ATOM 792 N N . ARG A 1 99 ? 19.407 -21.153 -14.828 1.00 89.81 99 ARG A N 1
ATOM 793 C CA . ARG A 1 99 ? 18.390 -21.665 -15.747 1.00 89.81 99 ARG A CA 1
ATOM 794 C C . ARG A 1 99 ? 17.786 -22.955 -15.209 1.00 89.81 99 ARG A C 1
ATOM 796 O O . ARG A 1 99 ? 18.501 -23.811 -14.697 1.00 89.81 99 ARG A O 1
ATOM 803 N N . ILE A 1 100 ? 16.482 -23.113 -15.408 1.00 90.06 100 ILE A N 1
ATOM 804 C CA . ILE A 1 100 ? 15.804 -24.393 -15.212 1.00 90.06 100 ILE A CA 1
ATOM 805 C C . ILE A 1 100 ? 15.899 -25.166 -16.536 1.00 90.06 100 ILE A C 1
ATOM 807 O O . ILE A 1 100 ? 15.447 -24.641 -17.558 1.00 90.06 100 ILE A O 1
ATOM 811 N N . PRO A 1 101 ? 16.480 -26.381 -16.556 1.00 88.81 101 PRO A N 1
ATOM 812 C CA . PRO A 1 101 ? 16.570 -27.186 -17.771 1.00 88.81 101 PRO A CA 1
ATOM 813 C C . PRO A 1 101 ? 15.210 -27.370 -18.458 1.00 88.81 101 PRO A C 1
ATOM 815 O O . PRO A 1 101 ? 14.190 -27.574 -17.801 1.00 88.81 101 PRO A O 1
ATOM 818 N N . GLY A 1 102 ? 15.193 -27.273 -19.790 1.00 89.38 102 GLY A N 1
ATOM 819 C CA . GLY A 1 102 ? 13.975 -27.427 -20.597 1.00 89.38 102 GLY A CA 1
ATOM 820 C C . GLY A 1 102 ? 12.963 -26.278 -20.484 1.00 89.38 102 GLY A C 1
ATOM 821 O O . GLY A 1 102 ? 11.850 -26.402 -20.991 1.00 89.38 102 GLY A O 1
ATOM 822 N N . ARG A 1 103 ? 13.309 -25.161 -19.829 1.00 90.56 103 ARG A N 1
ATOM 823 C CA . ARG A 1 103 ? 12.444 -23.979 -19.699 1.00 90.56 103 ARG A CA 1
ATOM 824 C C . ARG A 1 103 ? 13.127 -22.735 -20.259 1.00 90.56 103 ARG A C 1
ATOM 826 O O . ARG A 1 103 ? 14.329 -22.546 -20.087 1.00 90.56 103 ARG A O 1
ATOM 833 N N . THR A 1 104 ? 12.341 -21.854 -20.876 1.00 92.38 104 THR A N 1
ATOM 834 C CA . THR A 1 104 ? 12.813 -20.529 -21.290 1.00 92.38 104 THR A CA 1
ATOM 835 C C . THR A 1 104 ? 13.258 -19.725 -20.071 1.00 92.38 104 THR A C 1
ATOM 837 O O . THR A 1 104 ? 12.544 -19.634 -19.070 1.00 92.38 104 THR A O 1
ATOM 840 N N . PHE A 1 105 ? 14.435 -19.116 -20.162 1.00 95.81 105 PHE A N 1
ATOM 841 C CA . PHE A 1 105 ? 14.965 -18.220 -19.143 1.00 95.81 105 PHE A CA 1
ATOM 842 C C . PHE A 1 105 ? 14.404 -16.811 -19.327 1.00 95.81 105 PHE A C 1
ATOM 844 O O . PHE A 1 105 ? 14.650 -16.193 -20.357 1.00 95.81 105 PHE A O 1
ATOM 851 N N . TYR A 1 106 ? 13.703 -16.272 -18.329 1.00 95.06 106 TYR A N 1
ATOM 852 C CA . TYR A 1 106 ? 13.170 -14.908 -18.379 1.00 95.06 106 TYR A CA 1
ATOM 853 C C . TYR A 1 106 ? 13.895 -14.000 -17.389 1.00 95.06 106 TYR A C 1
ATOM 855 O O . TYR A 1 106 ? 13.706 -14.114 -16.179 1.00 95.06 106 TYR A O 1
ATOM 863 N N . TYR A 1 107 ? 14.684 -13.054 -17.897 1.00 95.75 107 TYR A N 1
ATOM 864 C CA . TYR A 1 107 ? 15.369 -12.078 -17.048 1.00 95.75 107 TYR A CA 1
ATOM 865 C C . TYR A 1 107 ? 14.463 -10.872 -16.736 1.00 95.75 107 TYR A C 1
ATOM 867 O O . TYR A 1 107 ? 13.972 -10.240 -17.676 1.00 95.75 107 TYR A O 1
ATOM 875 N N . PRO A 1 108 ? 14.222 -10.528 -15.458 1.00 93.81 108 PRO A N 1
ATOM 876 C CA . PRO A 1 108 ? 13.334 -9.425 -15.096 1.00 93.81 108 PRO A CA 1
ATOM 877 C C . PRO A 1 108 ? 13.990 -8.060 -15.319 1.00 93.81 108 PRO A C 1
ATOM 879 O O . PRO A 1 108 ? 15.088 -7.795 -14.825 1.00 93.81 108 PRO A O 1
ATOM 882 N N . ILE A 1 109 ? 13.295 -7.166 -16.027 1.00 94.56 109 ILE A N 1
ATOM 883 C CA . ILE A 1 109 ? 13.726 -5.779 -16.246 1.00 94.56 109 ILE A CA 1
ATOM 884 C C . ILE A 1 109 ? 12.576 -4.837 -15.894 1.00 94.56 109 ILE A C 1
ATOM 886 O O . ILE A 1 109 ? 11.536 -4.840 -16.551 1.00 94.56 109 ILE A O 1
ATOM 890 N N . GLU A 1 110 ? 12.800 -3.980 -14.894 1.00 90.75 110 GLU A N 1
ATOM 891 C CA . GLU A 1 110 ? 11.802 -3.034 -14.394 1.00 90.75 110 GLU A CA 1
ATOM 892 C C . GLU A 1 110 ? 12.278 -1.591 -14.300 1.00 90.75 110 GLU A C 1
ATOM 894 O O . GLU A 1 110 ? 13.466 -1.294 -14.154 1.00 90.75 110 GLU A O 1
ATOM 899 N N . GLY A 1 111 ? 11.296 -0.685 -14.321 1.00 83.81 111 GLY A N 1
ATOM 900 C CA . GLY A 1 111 ? 11.493 0.697 -13.903 1.00 83.81 111 GLY A CA 1
ATOM 901 C C . GLY A 1 111 ? 11.705 0.791 -12.388 1.00 83.81 111 GLY A C 1
ATOM 902 O O . GLY A 1 111 ? 11.171 0.012 -11.609 1.00 83.81 111 GLY A O 1
ATOM 903 N N . GLY A 1 112 ? 12.465 1.789 -11.953 1.00 81.81 112 GLY A N 1
ATOM 904 C CA . GLY A 1 112 ? 12.825 2.044 -10.547 1.00 81.81 112 GLY A CA 1
ATOM 905 C C . GLY A 1 112 ? 11.731 2.718 -9.709 1.00 81.81 112 GLY A C 1
ATOM 906 O O . GLY A 1 112 ? 12.030 3.691 -9.019 1.00 81.81 112 GLY A O 1
ATOM 907 N N . ASP A 1 113 ? 10.486 2.250 -9.846 1.00 83.38 113 ASP A N 1
ATOM 908 C CA . ASP A 1 113 ? 9.303 2.567 -9.022 1.00 83.38 113 ASP A CA 1
ATOM 909 C C . ASP A 1 113 ? 9.169 4.032 -8.549 1.00 83.38 113 ASP A C 1
ATOM 911 O O . ASP A 1 113 ? 9.063 4.345 -7.367 1.00 83.38 113 ASP A O 1
ATOM 915 N N . ASN A 1 114 ? 9.225 4.978 -9.489 1.00 81.06 114 ASN A N 1
ATOM 916 C CA . ASN A 1 114 ? 9.153 6.415 -9.179 1.00 81.06 114 ASN A CA 1
ATOM 917 C C . ASN A 1 114 ? 8.179 7.202 -10.069 1.00 81.06 114 ASN A C 1
ATOM 919 O O . ASN A 1 114 ? 8.097 8.432 -9.992 1.00 81.06 114 ASN A O 1
ATOM 923 N N . GLY A 1 115 ? 7.450 6.493 -10.932 1.00 82.50 115 GLY A N 1
ATOM 924 C CA . GLY A 1 115 ? 6.470 7.066 -11.850 1.00 82.50 115 GLY A CA 1
ATOM 925 C C . GLY A 1 115 ? 7.047 8.015 -12.907 1.00 82.50 115 GLY A C 1
ATOM 926 O O . GLY A 1 115 ? 6.295 8.777 -13.512 1.00 82.50 115 GLY A O 1
ATOM 927 N N . LYS A 1 116 ? 8.371 8.028 -13.118 1.00 86.56 116 LYS A N 1
ATOM 928 C CA . LYS A 1 116 ? 9.027 8.854 -14.141 1.00 86.56 116 LYS A CA 1
ATOM 929 C C . LYS A 1 116 ? 9.338 8.020 -15.382 1.00 86.56 116 LYS A C 1
ATOM 931 O O . LYS A 1 116 ? 9.679 6.849 -15.291 1.00 86.56 116 LYS A O 1
ATOM 936 N N . PHE A 1 117 ? 9.263 8.647 -16.548 1.00 88.88 117 PHE A N 1
ATOM 937 C CA . PHE A 1 117 ? 9.656 8.087 -17.844 1.00 88.88 117 PHE A CA 1
ATOM 938 C C . PHE A 1 117 ? 10.210 9.211 -18.719 1.00 88.88 117 PHE A C 1
ATOM 940 O O . PHE A 1 117 ? 9.856 10.376 -18.544 1.00 88.88 117 PHE A O 1
ATOM 947 N N . CYS A 1 118 ? 11.117 8.891 -19.638 1.00 92.19 118 CYS A N 1
ATOM 948 C CA . CYS A 1 118 ? 11.811 9.906 -20.429 1.00 92.19 118 CYS A CA 1
ATOM 949 C C . CYS A 1 118 ? 10.841 10.787 -21.240 1.00 92.19 118 CYS A C 1
ATOM 951 O O . CYS A 1 118 ? 9.945 10.281 -21.907 1.00 92.19 118 CYS A O 1
ATOM 953 N N . GLN A 1 119 ? 11.063 12.104 -21.211 1.00 91.81 119 GLN A N 1
ATOM 954 C CA . GLN A 1 119 ? 10.273 13.111 -21.930 1.00 91.81 119 GLN A CA 1
ATOM 955 C C . GLN A 1 119 ? 11.013 13.662 -23.163 1.00 91.81 119 GLN A C 1
ATOM 957 O O . GLN A 1 119 ? 10.758 14.787 -23.593 1.00 91.81 119 GLN A O 1
ATOM 962 N N . CYS A 1 120 ? 11.986 12.934 -23.719 1.00 94.56 120 CYS A N 1
ATOM 963 C CA . CYS A 1 120 ? 12.648 13.379 -24.947 1.00 94.56 120 CYS A CA 1
ATOM 964 C C . CYS A 1 120 ? 11.683 13.333 -26.147 1.00 94.56 120 CYS A C 1
ATOM 966 O O . CYS A 1 120 ? 10.649 12.663 -26.095 1.00 94.56 120 CYS A O 1
ATOM 968 N N . VAL A 1 121 ? 12.045 14.014 -27.239 1.00 95.38 121 VAL A N 1
ATOM 969 C CA . VAL A 1 121 ? 11.237 14.081 -28.472 1.00 95.38 121 VAL A CA 1
ATOM 970 C C . VAL A 1 121 ? 10.871 12.699 -29.025 1.00 95.38 121 VAL A C 1
ATOM 972 O O . VAL A 1 121 ? 9.772 12.517 -29.528 1.00 95.38 121 VAL A O 1
ATOM 975 N N . SER A 1 122 ? 11.741 11.702 -28.852 1.00 95.75 122 SER A N 1
ATOM 976 C CA . SER A 1 122 ? 11.494 10.329 -29.304 1.00 95.75 122 SER A CA 1
ATOM 977 C C . SER A 1 122 ? 10.578 9.530 -28.369 1.00 95.75 122 SER A C 1
ATOM 979 O O . SER A 1 122 ? 9.899 8.618 -28.824 1.00 95.75 122 SER A O 1
ATOM 981 N N . CYS A 1 123 ? 10.552 9.841 -27.068 1.00 95.19 123 CYS A N 1
ATOM 982 C CA . CYS A 1 123 ? 9.754 9.108 -26.078 1.00 95.19 123 CYS A CA 1
ATOM 983 C C . CYS A 1 123 ? 8.337 9.677 -25.922 1.00 95.19 123 CYS A C 1
ATOM 985 O O . CYS A 1 123 ? 7.389 8.911 -25.762 1.00 95.19 123 CYS A O 1
ATOM 987 N N . LYS A 1 124 ? 8.182 11.009 -25.981 1.00 92.75 124 LYS A N 1
ATOM 988 C CA . LYS A 1 124 ? 6.893 11.697 -25.783 1.00 92.75 124 LYS A CA 1
ATOM 989 C C . LYS A 1 124 ? 5.736 11.150 -26.641 1.00 92.75 124 LYS A C 1
ATOM 991 O O . LYS A 1 124 ? 4.662 10.978 -26.075 1.00 92.75 124 LYS A O 1
ATOM 996 N N . PRO A 1 125 ? 5.916 10.817 -27.937 1.00 93.50 125 PRO A N 1
ATOM 997 C CA . PRO A 1 125 ? 4.818 10.343 -28.787 1.00 93.50 125 PRO A CA 1
ATOM 998 C C . PRO A 1 125 ? 4.165 9.027 -28.337 1.00 93.50 125 PRO A C 1
ATOM 1000 O O . PRO A 1 125 ? 3.058 8.711 -28.763 1.00 93.50 125 PRO A O 1
ATOM 1003 N N . PHE A 1 126 ? 4.832 8.245 -27.484 1.00 91.81 126 PHE A N 1
ATOM 1004 C CA . PHE A 1 126 ? 4.302 6.978 -26.974 1.00 91.81 126 PHE A CA 1
ATOM 1005 C C . PHE A 1 126 ? 3.397 7.145 -25.746 1.00 91.81 126 PHE A C 1
ATOM 1007 O O . PHE A 1 126 ? 2.782 6.172 -25.306 1.00 91.81 126 PHE A O 1
ATOM 1014 N N . VAL A 1 127 ? 3.354 8.342 -25.160 1.00 90.19 127 VAL A N 1
ATOM 1015 C CA . VAL A 1 127 ? 2.723 8.596 -23.865 1.00 90.19 127 VAL A CA 1
ATOM 1016 C C . VAL A 1 127 ? 1.329 9.166 -24.094 1.00 90.19 127 VAL A C 1
ATOM 1018 O O . VAL A 1 127 ? 1.166 10.149 -24.811 1.00 90.19 127 VAL A O 1
ATOM 1021 N N . LYS A 1 128 ? 0.327 8.541 -23.478 1.00 87.88 128 LYS A N 1
ATOM 1022 C CA . LYS A 1 128 ? -1.078 8.966 -23.543 1.00 87.88 128 LYS A CA 1
ATOM 1023 C C . LYS A 1 128 ? -1.514 9.633 -22.233 1.00 87.88 128 LYS A C 1
ATOM 1025 O O . LYS A 1 128 ? -0.722 9.774 -21.295 1.00 87.88 128 LYS A O 1
ATOM 1030 N N . ASP A 1 129 ? -2.791 10.001 -22.162 1.00 82.06 129 ASP A N 1
ATOM 1031 C CA . ASP A 1 129 ? -3.438 10.536 -20.963 1.00 82.06 129 ASP A CA 1
ATOM 1032 C C . ASP A 1 129 ? -3.166 9.690 -19.712 1.00 82.06 129 ASP A C 1
ATOM 1034 O O . ASP A 1 129 ? -2.866 8.493 -19.779 1.00 82.06 129 ASP A O 1
ATOM 1038 N N . ASN A 1 130 ? -3.278 10.327 -18.543 1.00 77.00 130 ASN A N 1
ATOM 1039 C CA . ASN A 1 130 ? -2.961 9.730 -17.241 1.00 77.00 130 ASN A CA 1
ATOM 1040 C C . ASN A 1 130 ? -1.516 9.215 -17.129 1.00 77.00 130 ASN A C 1
ATOM 1042 O O . ASN A 1 130 ? -1.244 8.321 -16.332 1.00 77.00 130 ASN A O 1
ATOM 1046 N N . ASN A 1 131 ? -0.582 9.791 -17.897 1.00 84.25 131 ASN A N 1
ATOM 1047 C CA . ASN A 1 131 ? 0.821 9.371 -17.933 1.00 84.25 131 ASN A CA 1
ATOM 1048 C C . ASN A 1 131 ? 1.004 7.895 -18.336 1.00 84.25 131 ASN A C 1
ATOM 1050 O O . ASN A 1 131 ? 1.965 7.251 -17.909 1.00 84.25 131 ASN A O 1
ATOM 1054 N N . ASN A 1 132 ? 0.093 7.355 -19.152 1.00 91.38 132 ASN A N 1
ATOM 1055 C CA . ASN A 1 132 ? 0.210 5.997 -19.667 1.00 91.38 132 ASN A CA 1
ATOM 1056 C C . ASN A 1 132 ? 1.408 5.898 -20.621 1.00 91.38 132 ASN A C 1
ATOM 1058 O O . ASN A 1 132 ? 1.346 6.397 -21.746 1.00 91.38 132 ASN A O 1
ATOM 1062 N N . PHE A 1 133 ? 2.471 5.219 -20.188 1.00 93.94 133 PHE A N 1
ATOM 1063 C CA . PHE A 1 133 ? 3.675 4.972 -20.988 1.00 93.94 133 PHE A CA 1
ATOM 1064 C C . PHE A 1 133 ? 3.835 3.496 -21.379 1.00 93.94 133 PHE A C 1
ATOM 1066 O O . PHE A 1 133 ? 4.920 3.074 -21.778 1.00 93.94 133 PHE A O 1
ATOM 1073 N N . SER A 1 134 ? 2.768 2.695 -21.295 1.00 95.69 134 SER A N 1
ATOM 1074 C CA . SER A 1 134 ? 2.812 1.262 -21.608 1.00 95.69 134 SER A CA 1
ATOM 1075 C C . SER A 1 134 ? 3.427 0.978 -22.983 1.00 95.69 134 SER A C 1
ATOM 1077 O O . SER A 1 134 ? 4.394 0.223 -23.086 1.00 95.69 134 SER A O 1
ATOM 1079 N N . ALA A 1 135 ? 2.973 1.674 -24.032 1.00 96.69 135 ALA A N 1
ATOM 1080 C CA . ALA A 1 135 ? 3.514 1.494 -25.380 1.00 96.69 135 ALA A CA 1
ATOM 1081 C C . ALA A 1 135 ? 5.028 1.769 -25.449 1.00 96.69 135 ALA A C 1
ATOM 1083 O O . ALA A 1 135 ? 5.757 1.036 -26.117 1.00 96.69 135 ALA A O 1
ATOM 1084 N N . LEU A 1 136 ? 5.514 2.778 -24.717 1.00 95.69 136 LEU A N 1
ATOM 1085 C CA . LEU A 1 136 ? 6.938 3.100 -24.625 1.00 95.69 136 LEU A CA 1
ATOM 1086 C C . LEU A 1 136 ? 7.728 1.964 -23.961 1.00 95.69 136 LEU A C 1
ATOM 1088 O O . LEU A 1 136 ? 8.736 1.508 -24.504 1.00 95.69 136 LEU A O 1
ATOM 1092 N N . LYS A 1 137 ? 7.252 1.495 -22.800 1.00 96.25 137 LYS A N 1
ATOM 1093 C CA . LYS A 1 137 ? 7.882 0.418 -22.024 1.00 96.25 137 LYS A CA 1
ATOM 1094 C C . LYS A 1 137 ? 7.952 -0.872 -22.835 1.00 96.25 137 LYS A C 1
ATOM 1096 O O . LYS A 1 137 ? 9.032 -1.423 -23.034 1.00 96.25 137 LYS A O 1
ATOM 1101 N N . PHE A 1 138 ? 6.811 -1.330 -23.337 1.00 97.81 138 PHE A N 1
ATOM 1102 C CA . PHE A 1 138 ? 6.713 -2.613 -24.021 1.00 97.81 138 PHE A CA 1
ATOM 1103 C C . PHE A 1 138 ? 7.406 -2.626 -25.390 1.00 97.81 138 PHE A C 1
ATOM 1105 O O . PHE A 1 138 ? 7.901 -3.675 -25.801 1.00 97.81 138 PHE A O 1
ATOM 1112 N N . THR A 1 139 ? 7.542 -1.474 -26.059 1.00 97.56 139 THR A N 1
ATOM 1113 C CA . THR A 1 139 ? 8.373 -1.365 -27.272 1.00 97.56 139 THR A CA 1
ATOM 1114 C C . THR A 1 139 ? 9.851 -1.604 -26.962 1.00 97.56 139 THR A C 1
ATOM 1116 O O . THR A 1 139 ? 10.508 -2.359 -27.678 1.00 97.56 139 THR A O 1
ATOM 1119 N N . LEU A 1 140 ? 10.392 -0.992 -25.897 1.00 97.44 140 LEU A N 1
ATOM 1120 C CA . LEU A 1 140 ? 11.773 -1.250 -25.471 1.00 97.44 140 LEU A CA 1
ATOM 1121 C C . LEU A 1 140 ? 11.962 -2.729 -25.124 1.00 97.44 140 LEU A C 1
ATOM 1123 O O . LEU A 1 140 ? 12.902 -3.357 -25.605 1.00 97.44 140 LEU A O 1
ATOM 1127 N N . MET A 1 141 ? 11.055 -3.275 -24.313 1.00 98.25 141 MET A N 1
ATOM 1128 C CA . MET A 1 141 ? 11.145 -4.655 -23.842 1.00 98.25 141 MET A CA 1
ATOM 1129 C C . MET A 1 141 ? 11.096 -5.666 -24.987 1.00 98.25 141 MET A C 1
ATOM 1131 O O . MET A 1 141 ? 11.922 -6.574 -25.012 1.00 98.25 141 MET A O 1
ATOM 1135 N N . SER A 1 142 ? 10.225 -5.457 -25.978 1.00 98.31 142 SER A N 1
ATOM 1136 C CA . SER A 1 142 ? 10.157 -6.319 -27.168 1.00 98.31 142 SER A CA 1
ATOM 1137 C C . SER A 1 142 ? 11.454 -6.273 -27.974 1.00 98.31 142 SER A C 1
ATOM 1139 O O . SER A 1 142 ? 11.996 -7.316 -28.322 1.00 98.31 142 SER A O 1
ATOM 1141 N N . LYS A 1 143 ? 12.031 -5.081 -28.178 1.00 98.31 143 LYS A N 1
ATOM 1142 C CA . LYS A 1 143 ? 13.317 -4.929 -28.884 1.00 98.31 143 LYS A CA 1
ATOM 1143 C C . LYS A 1 143 ? 14.486 -5.593 -28.152 1.00 98.31 143 LYS A C 1
ATOM 1145 O O . LYS A 1 143 ? 15.390 -6.114 -28.803 1.00 98.31 143 LYS A O 1
ATOM 1150 N N . ILE A 1 144 ? 14.501 -5.552 -26.817 1.00 98.69 144 ILE A N 1
ATOM 1151 C CA . ILE A 1 144 ? 15.500 -6.280 -26.019 1.00 98.69 144 ILE A CA 1
ATOM 1152 C C . ILE A 1 144 ? 15.297 -7.786 -26.208 1.00 98.69 144 ILE A C 1
ATOM 1154 O O . ILE A 1 144 ? 16.256 -8.489 -26.512 1.00 98.69 144 ILE A O 1
ATOM 1158 N N . ALA A 1 145 ? 14.060 -8.270 -26.082 1.00 98.50 145 ALA A N 1
ATOM 1159 C CA . ALA A 1 145 ? 13.724 -9.685 -26.211 1.00 98.50 145 ALA A CA 1
ATOM 1160 C C . ALA A 1 145 ? 14.118 -10.254 -27.589 1.00 98.50 145 ALA A C 1
ATOM 1162 O O . ALA A 1 145 ? 14.811 -11.267 -27.659 1.00 98.50 145 ALA A O 1
ATOM 1163 N N . GLU A 1 146 ? 13.788 -9.553 -28.677 1.00 98.44 146 GLU A N 1
ATOM 1164 C CA . GLU A 1 146 ? 14.192 -9.911 -30.046 1.00 98.44 146 GLU A CA 1
ATOM 1165 C C . GLU A 1 146 ? 15.717 -9.946 -30.207 1.00 98.44 146 GLU A C 1
ATOM 1167 O O . GLU A 1 146 ? 16.267 -10.842 -30.847 1.00 98.44 146 GLU A O 1
ATOM 1172 N N . GLY A 1 147 ? 16.423 -8.970 -29.625 1.00 98.38 147 GLY A N 1
ATOM 1173 C CA . GLY A 1 147 ? 17.883 -8.923 -29.648 1.00 98.38 147 GLY A CA 1
ATOM 1174 C C . GLY A 1 147 ? 18.531 -10.095 -28.908 1.00 98.38 147 GLY A C 1
ATOM 1175 O O . GLY A 1 147 ? 19.526 -10.642 -29.382 1.00 98.38 147 GLY A O 1
ATOM 1176 N N . VAL A 1 148 ? 17.940 -10.507 -27.784 1.00 98.50 148 VAL A N 1
ATOM 1177 C CA . VAL A 1 148 ? 18.362 -11.678 -27.003 1.00 98.50 148 VAL A CA 1
ATOM 1178 C C . VAL A 1 148 ? 18.107 -12.972 -27.779 1.00 98.50 148 VAL A C 1
ATOM 1180 O O . VAL A 1 148 ? 19.031 -13.771 -27.921 1.00 98.50 148 VAL A O 1
ATOM 1183 N N . ALA A 1 149 ? 16.915 -13.143 -28.363 1.00 97.69 149 ALA A N 1
ATOM 1184 C CA . ALA A 1 149 ? 16.536 -14.353 -29.103 1.00 97.69 149 ALA A CA 1
ATOM 1185 C C . ALA A 1 149 ? 17.474 -14.660 -30.282 1.00 97.69 149 ALA A C 1
ATOM 1187 O O . ALA A 1 149 ? 17.730 -15.821 -30.585 1.00 97.69 149 ALA A O 1
ATOM 1188 N N . LYS A 1 150 ? 18.044 -13.625 -30.918 1.00 98.00 150 LYS A N 1
ATOM 1189 C CA . LYS A 1 150 ? 19.042 -13.776 -31.996 1.00 98.00 150 LYS A CA 1
ATOM 1190 C C . LYS A 1 150 ? 20.344 -14.446 -31.549 1.00 98.00 150 LYS A C 1
ATOM 1192 O O . LYS A 1 150 ? 21.105 -14.902 -32.398 1.00 98.00 150 LYS A O 1
ATOM 1197 N N . LYS A 1 151 ? 20.656 -14.423 -30.252 1.00 97.88 151 LYS A N 1
ATOM 1198 C CA . LYS A 1 151 ? 21.892 -14.981 -29.679 1.00 97.88 151 LYS A CA 1
ATOM 1199 C C . LYS A 1 151 ? 21.626 -16.207 -28.814 1.00 97.88 151 LYS A C 1
ATOM 1201 O O . LYS A 1 151 ? 22.474 -17.088 -28.754 1.00 97.88 151 LYS A O 1
ATOM 1206 N N . ASP A 1 152 ? 20.468 -16.259 -28.170 1.00 97.00 152 ASP A N 1
ATOM 1207 C CA . ASP A 1 152 ? 20.038 -17.371 -27.335 1.00 97.00 152 ASP A CA 1
ATOM 1208 C C . ASP A 1 152 ? 18.505 -17.508 -27.407 1.00 97.00 152 ASP A C 1
ATOM 1210 O O . ASP A 1 152 ? 17.789 -16.812 -26.680 1.00 97.00 152 ASP A O 1
ATOM 1214 N N . PRO A 1 153 ? 17.980 -18.397 -28.274 1.00 95.19 153 PRO A N 1
ATOM 1215 C CA . PRO A 1 153 ? 16.538 -18.625 -28.416 1.00 95.19 153 PRO A CA 1
ATOM 1216 C C . PRO A 1 153 ? 15.860 -19.147 -27.141 1.00 95.19 153 PRO A C 1
ATOM 1218 O O . PRO A 1 153 ? 14.645 -19.033 -26.994 1.00 95.19 153 PRO A O 1
ATOM 1221 N N . GLY A 1 154 ? 16.633 -19.709 -26.204 1.00 95.44 154 GLY A N 1
ATOM 1222 C CA . GLY A 1 154 ? 16.151 -20.168 -24.903 1.00 95.44 154 GLY A CA 1
ATOM 1223 C C . GLY A 1 154 ? 16.115 -19.068 -23.838 1.00 95.44 154 GLY A C 1
ATOM 1224 O O . GLY A 1 154 ? 15.789 -19.357 -22.686 1.00 95.44 154 GLY A O 1
ATOM 1225 N N . ALA A 1 155 ? 16.483 -17.825 -24.169 1.00 97.19 155 ALA A N 1
ATOM 1226 C CA . ALA A 1 155 ? 16.375 -16.666 -23.285 1.00 97.19 155 ALA A CA 1
ATOM 1227 C C . ALA A 1 155 ? 15.350 -15.640 -23.769 1.00 97.19 155 ALA A C 1
ATOM 1229 O O . ALA A 1 155 ? 15.105 -15.427 -24.955 1.00 97.19 155 ALA A O 1
ATOM 1230 N N . GLY A 1 156 ? 14.799 -14.942 -22.791 1.00 97.19 156 GLY A N 1
ATOM 1231 C CA . GLY A 1 156 ? 13.824 -13.891 -22.939 1.00 97.19 156 GLY A CA 1
ATOM 1232 C C . GLY A 1 156 ? 13.892 -12.910 -21.781 1.00 97.19 156 GLY A C 1
ATOM 1233 O O . GLY A 1 156 ? 14.779 -12.957 -20.922 1.00 97.19 156 GLY A O 1
ATOM 1234 N N . VAL A 1 157 ? 12.923 -12.007 -21.752 1.00 97.88 157 VAL A N 1
ATOM 1235 C CA . VAL A 1 157 ? 12.810 -10.987 -20.705 1.00 97.88 157 VAL A CA 1
ATOM 1236 C C . VAL A 1 157 ? 11.452 -11.060 -20.037 1.00 97.88 157 VAL A C 1
ATOM 1238 O O . VAL A 1 157 ? 10.464 -11.451 -20.653 1.00 97.88 157 VAL A O 1
ATOM 1241 N N . SER A 1 158 ? 11.386 -10.666 -18.775 1.00 96.50 158 SER A N 1
ATOM 1242 C CA . SER A 1 158 ? 10.117 -10.435 -18.100 1.00 96.50 158 SER A CA 1
ATOM 1243 C C . SER A 1 158 ? 9.964 -8.979 -17.706 1.00 96.50 158 SER A C 1
ATOM 1245 O O . SER A 1 158 ? 10.950 -8.289 -17.433 1.00 96.50 158 SER A O 1
ATOM 1247 N N . THR A 1 159 ? 8.719 -8.502 -17.724 1.00 97.50 159 THR A N 1
ATOM 1248 C CA . THR A 1 159 ? 8.399 -7.168 -17.227 1.00 97.50 159 THR A CA 1
ATOM 1249 C C . THR A 1 159 ? 6.991 -7.064 -16.629 1.00 97.50 159 THR A C 1
ATOM 1251 O O . THR A 1 159 ? 6.154 -7.937 -16.851 1.00 97.50 159 THR A O 1
ATOM 1254 N N . LEU A 1 160 ? 6.713 -5.980 -15.905 1.00 97.19 160 LEU A N 1
ATOM 1255 C CA . LEU A 1 160 ? 5.446 -5.703 -15.244 1.00 97.19 160 LEU A CA 1
ATOM 1256 C C . LEU A 1 160 ? 4.486 -4.904 -16.136 1.00 97.19 160 LEU A C 1
ATOM 1258 O O . LEU A 1 160 ? 4.875 -3.901 -16.740 1.00 97.19 160 LEU A O 1
ATOM 1262 N N . ALA A 1 161 ? 3.207 -5.261 -16.123 1.00 97.25 161 ALA A N 1
ATOM 1263 C CA . ALA A 1 161 ? 2.124 -4.332 -16.438 1.00 97.25 161 ALA A CA 1
ATOM 1264 C C . ALA A 1 161 ? 1.662 -3.699 -15.116 1.00 97.25 161 ALA A C 1
ATOM 1266 O O . ALA A 1 161 ? 0.955 -4.332 -14.334 1.00 97.25 161 ALA A O 1
ATOM 1267 N N . TYR A 1 162 ? 2.127 -2.477 -14.823 1.00 94.69 162 TYR A N 1
ATOM 1268 C CA . TYR A 1 162 ? 1.977 -1.873 -13.490 1.00 94.69 162 TYR A CA 1
ATOM 1269 C C . TYR A 1 162 ? 1.658 -0.380 -13.541 1.00 94.69 162 TYR A C 1
ATOM 1271 O O . TYR A 1 162 ? 2.384 0.386 -14.182 1.00 94.69 162 TYR A O 1
ATOM 1279 N N . ILE A 1 163 ? 0.582 0.021 -12.850 1.00 91.94 163 ILE A N 1
ATOM 1280 C CA . ILE A 1 163 ? 0.055 1.390 -12.697 1.00 91.94 163 ILE A CA 1
ATOM 1281 C C . ILE A 1 163 ? 0.077 2.174 -14.019 1.00 91.94 163 ILE A C 1
ATOM 1283 O O . ILE A 1 163 ? -0.854 2.083 -14.811 1.00 91.94 163 ILE A O 1
ATOM 1287 N N . LEU A 1 164 ? 1.149 2.925 -14.280 1.00 92.06 164 LEU A N 1
ATOM 1288 C CA . LEU A 1 164 ? 1.318 3.787 -15.455 1.00 92.06 164 LEU A CA 1
ATOM 1289 C C . LEU A 1 164 ? 1.624 3.007 -16.749 1.00 92.06 164 LEU A C 1
ATOM 1291 O O . LEU A 1 164 ? 1.575 3.558 -17.845 1.00 92.06 164 LEU A O 1
ATOM 1295 N N . SER A 1 165 ? 1.955 1.725 -16.622 1.00 93.94 165 SER A N 1
ATOM 1296 C CA . SER A 1 165 ? 2.201 0.783 -17.719 1.00 93.94 165 SER A CA 1
ATOM 1297 C C . SER A 1 165 ? 1.198 -0.379 -17.736 1.00 93.94 165 SER A C 1
ATOM 1299 O O . SER A 1 165 ? 1.427 -1.371 -18.416 1.00 93.94 165 SER A O 1
ATOM 1301 N N . MET A 1 166 ? 0.098 -0.272 -16.978 1.00 95.12 166 MET A N 1
ATOM 1302 C CA . MET A 1 166 ? -0.905 -1.336 -16.844 1.00 95.12 166 MET A CA 1
ATOM 1303 C C . MET A 1 166 ? -1.776 -1.507 -18.095 1.00 95.12 166 MET A C 1
ATOM 1305 O O . MET A 1 166 ? -2.124 -2.631 -18.443 1.00 95.12 166 MET A O 1
ATOM 1309 N N . TYR A 1 167 ? -2.110 -0.415 -18.792 1.00 96.81 167 TYR A N 1
ATOM 1310 C CA . TYR A 1 167 ? -2.883 -0.493 -20.034 1.00 96.81 167 TYR A CA 1
ATOM 1311 C C . TYR A 1 167 ? -2.181 -1.384 -21.068 1.00 96.81 167 TYR A C 1
ATOM 1313 O O . TYR A 1 167 ? -0.993 -1.203 -21.329 1.00 96.81 167 TYR A O 1
ATOM 1321 N N . TYR A 1 168 ? -2.909 -2.288 -21.711 1.00 97.50 168 TYR A N 1
ATOM 1322 C CA . TYR A 1 168 ? -2.435 -3.087 -22.826 1.00 97.50 168 TYR A CA 1
ATOM 1323 C C . TYR A 1 168 ? -2.031 -2.169 -23.993 1.00 97.50 168 TYR A C 1
ATOM 1325 O O . TYR A 1 168 ? -2.817 -1.310 -24.417 1.00 97.50 168 TYR A O 1
ATOM 1333 N N . PRO A 1 169 ? -0.808 -2.307 -24.528 1.00 96.25 169 PRO A N 1
ATOM 1334 C CA . PRO A 1 169 ? -0.313 -1.437 -25.582 1.00 96.25 169 PRO A CA 1
ATOM 1335 C C . PRO A 1 169 ? -0.828 -1.891 -26.959 1.00 96.25 169 PRO A C 1
ATOM 1337 O O . PRO A 1 169 ? -0.084 -2.484 -27.727 1.00 96.25 169 PRO A O 1
ATOM 1340 N N . ASP A 1 170 ? -2.075 -1.548 -27.313 1.00 93.38 170 ASP A N 1
ATOM 1341 C CA . ASP A 1 170 ? -2.772 -2.039 -28.530 1.00 93.38 170 ASP A CA 1
ATOM 1342 C C . ASP A 1 170 ? -1.987 -1.925 -29.853 1.00 93.38 170 ASP A C 1
ATOM 1344 O O . ASP A 1 170 ? -2.246 -2.667 -30.794 1.00 93.38 170 ASP A O 1
ATOM 1348 N N . LYS A 1 171 ? -1.049 -0.973 -29.950 1.00 91.38 171 LYS A N 1
ATOM 1349 C CA . LYS A 1 171 ? -0.242 -0.714 -31.156 1.00 91.38 171 LYS A CA 1
ATOM 1350 C C . LYS A 1 171 ? 1.154 -1.352 -31.122 1.00 91.38 171 LYS A C 1
ATOM 1352 O O . LYS A 1 171 ? 1.948 -1.101 -32.024 1.00 91.38 171 LYS A O 1
ATOM 1357 N N . VAL A 1 172 ? 1.487 -2.114 -30.081 1.00 95.56 172 VAL A N 1
ATOM 1358 C CA . VAL A 1 172 ? 2.805 -2.737 -29.909 1.00 95.56 172 VAL A CA 1
ATOM 1359 C C . VAL A 1 172 ? 2.659 -4.246 -30.029 1.00 95.56 172 VAL A C 1
ATOM 1361 O O . VAL A 1 172 ? 1.989 -4.877 -29.217 1.00 95.56 172 VAL A O 1
ATOM 1364 N N . LYS A 1 173 ? 3.332 -4.836 -31.020 1.00 96.00 173 LYS A N 1
ATOM 1365 C CA . LYS A 1 173 ? 3.502 -6.287 -31.089 1.00 96.00 173 LYS A CA 1
ATOM 1366 C C . LYS A 1 173 ? 4.562 -6.695 -30.069 1.00 96.00 173 LYS A C 1
ATOM 1368 O O . LYS A 1 173 ? 5.716 -6.294 -30.193 1.00 96.00 173 LYS A O 1
ATOM 1373 N N . LEU A 1 174 ? 4.160 -7.467 -29.067 1.00 98.00 174 LEU A N 1
ATOM 1374 C CA . LEU A 1 174 ? 5.074 -7.978 -28.053 1.00 98.00 174 LEU A CA 1
ATOM 1375 C C . LEU A 1 174 ? 5.846 -9.194 -28.583 1.00 98.00 174 LEU A C 1
ATOM 1377 O O . LEU A 1 174 ? 5.230 -10.107 -29.132 1.00 98.00 174 LEU A O 1
ATOM 1381 N N . ALA A 1 175 ? 7.161 -9.237 -28.375 1.00 97.62 175 ALA A N 1
ATOM 1382 C CA . ALA A 1 175 ? 8.020 -10.343 -28.817 1.00 97.62 175 ALA A CA 1
ATOM 1383 C C . ALA A 1 175 ? 7.681 -11.673 -28.116 1.00 97.62 175 ALA A C 1
ATOM 1385 O O . ALA A 1 175 ? 7.331 -11.663 -26.937 1.00 97.62 175 ALA A O 1
ATOM 1386 N N . ASP A 1 176 ? 7.801 -12.810 -28.806 1.00 96.31 176 ASP A N 1
ATOM 1387 C CA . ASP A 1 176 ? 7.311 -14.115 -28.317 1.00 96.31 176 ASP A CA 1
ATOM 1388 C C . ASP A 1 176 ? 8.045 -14.614 -27.059 1.00 96.31 176 ASP A C 1
ATOM 1390 O O . ASP A 1 176 ? 7.451 -15.241 -26.186 1.00 96.31 176 ASP A O 1
ATOM 1394 N N . ASN A 1 177 ? 9.322 -14.261 -26.898 1.00 97.25 177 ASN A N 1
ATOM 1395 C CA . ASN A 1 177 ? 10.140 -14.596 -25.730 1.00 97.25 177 ASN A CA 1
ATOM 1396 C C . ASN A 1 177 ? 10.020 -13.561 -24.591 1.00 97.25 177 ASN A C 1
ATOM 1398 O O . ASN A 1 177 ? 10.998 -13.260 -23.901 1.00 97.25 177 ASN A O 1
ATOM 1402 N N . MET A 1 178 ? 8.827 -13.004 -24.368 1.00 97.69 178 MET A N 1
ATOM 1403 C CA . MET A 1 178 ? 8.557 -12.161 -23.199 1.00 97.69 178 MET A CA 1
ATOM 1404 C C . MET A 1 178 ? 7.545 -12.795 -22.254 1.00 97.69 178 MET A C 1
ATOM 1406 O O . MET A 1 178 ? 6.493 -13.239 -22.696 1.00 97.69 178 MET A O 1
ATOM 1410 N N . MET A 1 179 ? 7.798 -12.702 -20.951 1.00 97.62 179 MET A N 1
ATOM 1411 C CA . MET A 1 179 ? 6.807 -12.956 -19.902 1.00 97.62 179 MET A CA 1
ATOM 1412 C C . MET A 1 179 ? 6.286 -11.625 -19.347 1.00 97.62 179 MET A C 1
ATOM 1414 O O . MET A 1 179 ? 7.062 -10.686 -19.148 1.00 97.62 179 MET A O 1
ATOM 1418 N N . VAL A 1 180 ? 4.985 -11.537 -19.065 1.00 98.06 180 VAL A N 1
ATOM 1419 C CA . VAL A 1 180 ? 4.391 -10.342 -18.445 1.00 98.06 180 VAL A CA 1
ATOM 1420 C C . VAL A 1 180 ? 3.799 -10.704 -17.093 1.00 98.06 180 VAL A C 1
ATOM 1422 O O . VAL A 1 180 ? 2.967 -11.603 -16.998 1.00 98.06 180 VAL A O 1
ATOM 1425 N N . GLN A 1 181 ? 4.214 -9.984 -16.053 1.00 98.06 181 GLN A N 1
ATOM 1426 C CA . GLN A 1 181 ? 3.593 -10.067 -14.738 1.00 98.06 181 GLN A CA 1
ATOM 1427 C C . GLN A 1 181 ? 2.622 -8.894 -14.560 1.00 98.06 181 GLN A C 1
ATOM 1429 O O . GLN A 1 181 ? 3.010 -7.729 -14.614 1.00 98.06 181 GLN A O 1
ATOM 1434 N N . ILE A 1 182 ? 1.338 -9.188 -14.390 1.00 98.25 182 ILE A N 1
ATOM 1435 C CA . ILE A 1 182 ? 0.283 -8.180 -14.275 1.00 98.25 182 ILE A CA 1
ATOM 1436 C C . ILE A 1 182 ? 0.104 -7.825 -12.800 1.00 98.25 182 ILE A C 1
ATOM 1438 O O . ILE A 1 182 ? -0.136 -8.696 -11.960 1.00 98.25 182 ILE A O 1
ATOM 1442 N N . CYS A 1 183 ? 0.225 -6.541 -12.477 1.00 97.19 183 CYS A N 1
ATOM 1443 C CA . CYS A 1 183 ? 0.145 -6.053 -11.108 1.00 97.19 183 CYS A CA 1
ATOM 1444 C C . CYS A 1 183 ? -1.276 -5.587 -10.765 1.00 97.19 183 CYS A C 1
ATOM 1446 O O . CYS A 1 183 ? -1.762 -4.609 -11.336 1.00 97.19 183 CYS A O 1
ATOM 1448 N N . LEU A 1 184 ? -1.929 -6.243 -9.802 1.00 96.62 184 LEU A N 1
ATOM 1449 C CA . LEU A 1 184 ? -3.340 -6.017 -9.476 1.00 96.62 184 LEU A CA 1
ATOM 1450 C C . LEU A 1 184 ? -3.546 -5.598 -8.017 1.00 96.62 184 LEU A C 1
ATOM 1452 O O . LEU A 1 184 ? -3.227 -6.329 -7.076 1.00 96.62 184 LEU A O 1
ATOM 1456 N N . THR A 1 185 ? -4.178 -4.440 -7.813 1.00 93.62 185 THR A N 1
ATOM 1457 C CA . THR A 1 185 ? -4.654 -3.990 -6.496 1.00 93.62 185 THR A CA 1
ATOM 1458 C C . THR A 1 185 ? -6.022 -4.591 -6.168 1.00 93.62 185 THR A C 1
ATOM 1460 O O . THR A 1 185 ? -6.996 -3.860 -5.983 1.00 93.62 185 THR A O 1
ATOM 1463 N N . VAL A 1 186 ? -6.108 -5.925 -6.115 1.00 94.06 186 VAL A N 1
ATOM 1464 C CA . VAL A 1 186 ? -7.378 -6.667 -5.971 1.00 94.06 186 VAL A CA 1
ATOM 1465 C C . VAL A 1 186 ? -8.176 -6.270 -4.729 1.00 94.06 186 VAL A C 1
ATOM 1467 O O . VAL A 1 186 ? -9.396 -6.230 -4.778 1.00 94.06 186 VAL A O 1
ATOM 1470 N N . TYR A 1 187 ? -7.523 -5.846 -3.646 1.00 92.00 187 TYR A N 1
ATOM 1471 C CA . TYR A 1 187 ? -8.211 -5.354 -2.445 1.00 92.00 187 TYR A CA 1
ATOM 1472 C C . TYR A 1 187 ? -9.037 -4.069 -2.661 1.00 92.00 187 TYR A C 1
ATOM 1474 O O . TYR A 1 187 ? -9.800 -3.674 -1.785 1.00 92.00 187 TYR A O 1
ATOM 1482 N N . SER A 1 188 ? -8.875 -3.384 -3.799 1.00 94.12 188 SER A N 1
ATOM 1483 C CA . SER A 1 188 ? -9.697 -2.229 -4.184 1.00 94.12 188 SER A CA 1
ATOM 1484 C C . SER A 1 188 ? -10.960 -2.619 -4.963 1.00 94.12 188 SER A C 1
ATOM 1486 O O . SER A 1 188 ? -11.797 -1.763 -5.239 1.00 94.12 188 SER A O 1
ATOM 1488 N N . TRP A 1 189 ? -11.122 -3.898 -5.316 1.00 95.44 189 TRP A N 1
ATOM 1489 C CA . TRP A 1 189 ? -12.164 -4.380 -6.230 1.00 95.44 189 TRP A CA 1
ATOM 1490 C C . TRP A 1 189 ? -13.558 -4.502 -5.607 1.00 95.44 189 TRP A C 1
ATOM 1492 O O . TRP A 1 189 ? -14.526 -4.739 -6.323 1.00 95.44 189 TRP A O 1
ATOM 1502 N N . TRP A 1 190 ? -13.705 -4.253 -4.307 1.00 94.00 190 TRP A N 1
ATOM 1503 C CA . TRP A 1 190 ? -15.018 -3.958 -3.726 1.00 94.00 190 TRP A CA 1
ATOM 1504 C C . TRP A 1 190 ? -15.612 -2.657 -4.300 1.00 94.00 190 TRP A C 1
ATOM 1506 O O . TRP A 1 190 ? -16.830 -2.490 -4.309 1.00 94.00 190 TRP A O 1
ATOM 1516 N N . HIS A 1 191 ? -14.772 -1.736 -4.801 1.00 96.00 191 HIS A N 1
ATOM 1517 C CA . HIS A 1 191 ? -15.211 -0.519 -5.476 1.00 96.00 191 HIS A CA 1
ATOM 1518 C C . HIS A 1 191 ? -15.589 -0.832 -6.941 1.00 96.00 191 HIS A C 1
ATOM 1520 O O . HIS A 1 191 ? -14.700 -1.123 -7.746 1.00 96.00 191 HIS A O 1
ATOM 1526 N N . PRO A 1 192 ? -16.855 -0.639 -7.365 1.00 96.12 192 PRO A N 1
ATOM 1527 C CA . PRO A 1 192 ? -17.331 -1.028 -8.701 1.00 96.12 192 PRO A CA 1
ATOM 1528 C C . PRO A 1 192 ? -16.531 -0.459 -9.882 1.00 96.12 192 PRO A C 1
ATOM 1530 O O . PRO A 1 192 ? -16.188 -1.188 -10.810 1.00 96.12 192 PRO A O 1
ATOM 1533 N N . THR A 1 193 ? -16.196 0.837 -9.857 1.00 96.50 193 THR A N 1
ATOM 1534 C CA . THR A 1 193 ? -15.370 1.456 -10.911 1.00 96.50 193 THR A CA 1
ATOM 1535 C C . THR A 1 193 ? -13.939 0.914 -10.935 1.00 96.50 193 THR A C 1
ATOM 1537 O O . THR A 1 193 ? -13.414 0.661 -12.014 1.00 96.50 193 THR A O 1
ATOM 1540 N N . ALA A 1 194 ? -13.311 0.698 -9.771 1.00 95.69 194 ALA A N 1
ATOM 1541 C CA . ALA A 1 194 ? -11.976 0.108 -9.702 1.00 95.69 194 ALA A CA 1
ATOM 1542 C C . ALA A 1 194 ? -11.982 -1.315 -10.266 1.00 95.69 194 ALA A C 1
ATOM 1544 O O . ALA A 1 194 ? -11.156 -1.616 -11.122 1.00 95.69 194 ALA A O 1
ATOM 1545 N N . TYR A 1 195 ? -12.952 -2.144 -9.860 1.00 96.56 195 TYR A N 1
ATOM 1546 C CA . TYR A 1 195 ? -13.136 -3.483 -10.418 1.00 96.56 195 TYR A CA 1
ATOM 1547 C C . TYR A 1 195 ? -13.269 -3.426 -11.937 1.00 96.56 195 TYR A C 1
ATOM 1549 O O . TYR A 1 195 ? -12.432 -3.979 -12.635 1.00 96.56 195 TYR A O 1
ATOM 1557 N N . ARG A 1 196 ? -14.235 -2.664 -12.464 1.00 96.56 196 ARG A N 1
ATOM 1558 C CA . ARG A 1 196 ? -14.476 -2.558 -13.911 1.00 96.56 196 ARG A CA 1
ATOM 1559 C C . ARG A 1 196 ? -13.219 -2.182 -14.698 1.00 96.56 196 ARG A C 1
ATOM 1561 O O . ARG A 1 196 ? -12.932 -2.808 -15.712 1.00 96.56 196 ARG A O 1
ATOM 1568 N N . LEU A 1 197 ? -12.494 -1.153 -14.257 1.00 95.94 197 LEU A N 1
ATOM 1569 C CA . LEU A 1 197 ? -11.321 -0.654 -14.977 1.00 95.94 197 LEU A CA 1
ATOM 1570 C C . LEU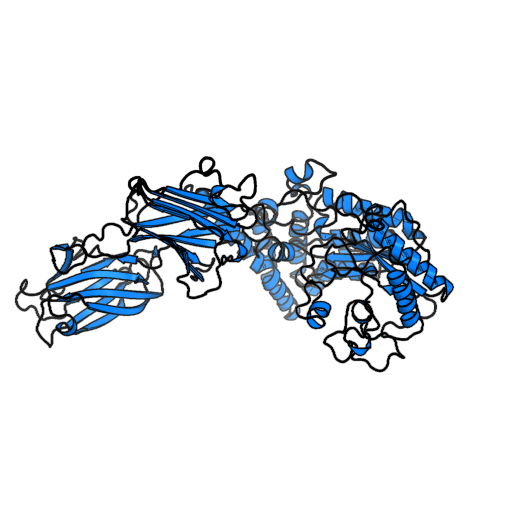 A 1 197 ? -10.130 -1.615 -14.864 1.00 95.94 197 LEU A C 1
ATOM 1572 O O . LEU A 1 197 ? -9.472 -1.891 -15.862 1.00 95.94 197 LEU A O 1
ATOM 1576 N N . GLN A 1 198 ? -9.848 -2.132 -13.667 1.00 97.00 198 GLN A N 1
ATOM 1577 C CA . GLN A 1 198 ? -8.677 -2.979 -13.421 1.00 97.00 198 GLN A CA 1
ATOM 1578 C C . GLN A 1 198 ? -8.882 -4.407 -13.929 1.00 97.00 198 GLN A C 1
ATOM 1580 O O . GLN A 1 198 ? -8.007 -4.941 -14.608 1.00 97.00 198 GLN A O 1
ATOM 1585 N N . 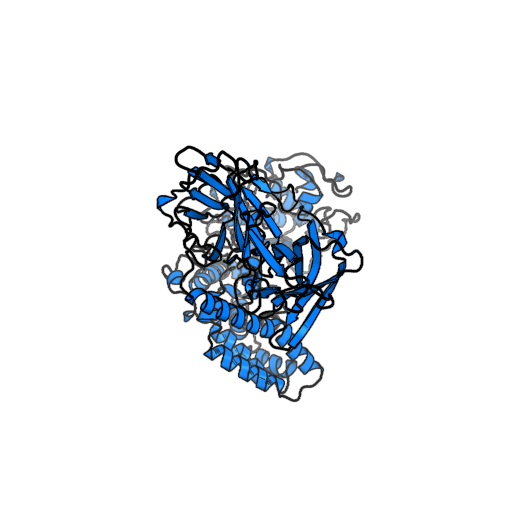HIS A 1 199 ? -10.039 -5.003 -13.639 1.00 97.94 199 HIS A N 1
ATOM 1586 C CA . HIS A 1 199 ? -10.420 -6.327 -14.131 1.00 97.94 199 HIS A CA 1
ATOM 1587 C C . HIS A 1 199 ? -10.617 -6.322 -15.648 1.00 97.94 199 HIS A C 1
ATOM 1589 O O . HIS A 1 199 ? -10.107 -7.206 -16.326 1.00 97.94 199 HIS A O 1
ATOM 1595 N N . GLY A 1 200 ? -11.245 -5.282 -16.209 1.00 97.88 200 GLY A N 1
ATOM 1596 C CA . GLY A 1 200 ? -11.386 -5.140 -17.661 1.00 97.88 200 GLY A CA 1
ATOM 1597 C C . GLY A 1 200 ? -10.036 -5.081 -18.382 1.00 97.88 200 GLY A C 1
ATOM 1598 O O . GLY A 1 200 ? -9.842 -5.760 -19.390 1.00 97.88 200 GLY A O 1
ATOM 1599 N N . GLU A 1 201 ? -9.072 -4.330 -17.840 1.00 97.88 201 GLU A N 1
ATOM 1600 C CA . GLU A 1 201 ? -7.719 -4.292 -18.401 1.00 97.88 201 GLU A CA 1
ATOM 1601 C C . GLU A 1 201 ? -6.985 -5.630 -18.230 1.00 97.88 201 GLU A C 1
ATOM 1603 O O . GLU A 1 201 ? -6.313 -6.087 -19.152 1.00 97.88 201 GLU A O 1
ATOM 1608 N N . TYR A 1 202 ? -7.155 -6.298 -17.086 1.00 98.50 202 TYR A N 1
ATOM 1609 C CA . TYR A 1 202 ? -6.649 -7.652 -16.860 1.00 98.50 202 TYR A CA 1
ATOM 1610 C C . TYR A 1 202 ? -7.190 -8.645 -17.901 1.00 98.50 202 TYR A C 1
ATOM 1612 O O . TYR A 1 202 ? -6.403 -9.294 -18.591 1.00 98.50 202 TYR A O 1
ATOM 1620 N N . LYS A 1 203 ? -8.511 -8.707 -18.106 1.00 98.62 203 LYS A N 1
ATOM 1621 C CA . LYS A 1 203 ? -9.118 -9.588 -19.117 1.00 98.62 203 LYS A CA 1
ATOM 1622 C C . LYS A 1 203 ? -8.659 -9.244 -20.532 1.00 98.62 203 LYS A C 1
ATOM 1624 O O . LYS A 1 203 ? -8.496 -10.142 -21.354 1.00 98.62 203 LYS A O 1
ATOM 1629 N N . LYS A 1 204 ? -8.379 -7.968 -20.821 1.00 98.50 204 LYS A N 1
ATOM 1630 C CA . LYS A 1 204 ? -7.781 -7.558 -22.098 1.00 98.50 204 LYS A CA 1
ATOM 1631 C C . LYS A 1 204 ? -6.383 -8.154 -22.293 1.00 98.50 204 LYS A C 1
ATOM 1633 O O . LYS A 1 204 ? -6.094 -8.638 -23.385 1.00 98.50 204 LYS A O 1
ATOM 1638 N N . TRP A 1 205 ? -5.543 -8.176 -21.255 1.00 98.56 205 TRP A N 1
ATOM 1639 C CA . TRP A 1 205 ? -4.250 -8.870 -21.299 1.00 98.56 205 TRP A CA 1
ATOM 1640 C C . TRP A 1 205 ? -4.408 -10.374 -21.549 1.00 98.56 205 TRP A C 1
ATOM 1642 O O . TRP A 1 205 ? -3.748 -10.900 -22.447 1.00 98.56 205 TRP A O 1
ATOM 1652 N N . ILE A 1 206 ? -5.310 -11.043 -20.820 1.00 98.50 206 ILE A N 1
ATOM 1653 C CA . ILE A 1 206 ? -5.596 -12.477 -21.008 1.00 98.50 206 ILE A CA 1
ATOM 1654 C C . ILE A 1 206 ? -6.017 -12.760 -22.454 1.00 98.50 206 ILE A C 1
ATOM 1656 O O . ILE A 1 206 ? -5.386 -13.566 -23.135 1.00 98.50 206 ILE A O 1
ATOM 1660 N N . ALA A 1 207 ? -7.012 -12.031 -22.964 1.00 98.38 207 ALA A N 1
ATOM 1661 C CA . ALA A 1 207 ? -7.550 -12.242 -24.306 1.00 98.38 207 ALA A CA 1
ATOM 1662 C C . ALA A 1 207 ? -6.519 -12.009 -25.423 1.00 98.38 207 ALA A C 1
ATOM 1664 O O . ALA A 1 207 ? -6.597 -12.625 -26.486 1.00 98.38 207 ALA A O 1
ATOM 1665 N N . ARG A 1 208 ? -5.564 -11.094 -25.221 1.00 97.88 208 ARG A N 1
ATOM 1666 C CA . ARG A 1 208 ? -4.587 -10.721 -26.254 1.00 97.88 208 ARG A CA 1
ATOM 1667 C C . ARG A 1 208 ? -3.304 -11.544 -26.209 1.00 97.88 208 ARG A C 1
ATOM 1669 O O . ARG A 1 208 ? -2.716 -11.766 -27.272 1.00 97.88 208 ARG A O 1
ATOM 1676 N N . GLU A 1 209 ? -2.871 -11.968 -25.023 1.00 97.75 209 GLU A N 1
ATOM 1677 C CA . GLU A 1 209 ? -1.541 -12.552 -24.806 1.00 97.75 209 GLU A CA 1
ATOM 1678 C C . GLU A 1 209 ? -1.543 -13.907 -24.087 1.00 97.75 209 GLU A C 1
ATOM 1680 O O . GLU A 1 209 ? -0.535 -14.608 -24.161 1.00 97.75 209 GLU A O 1
ATOM 1685 N N . GLY A 1 210 ? -2.641 -14.312 -23.440 1.00 96.25 210 GLY A N 1
ATOM 1686 C CA . GLY A 1 210 ? -2.691 -15.514 -22.596 1.00 96.25 210 GLY A CA 1
ATOM 1687 C C . GLY A 1 210 ? -2.389 -16.825 -23.330 1.00 96.25 210 GLY A C 1
ATOM 1688 O O . GLY A 1 210 ? -1.815 -17.735 -22.742 1.00 96.25 210 GLY A O 1
ATOM 1689 N N . SER A 1 211 ? -2.692 -16.908 -24.631 1.00 95.19 211 SER A N 1
ATOM 1690 C CA . SER A 1 211 ? -2.352 -18.065 -25.478 1.00 95.19 2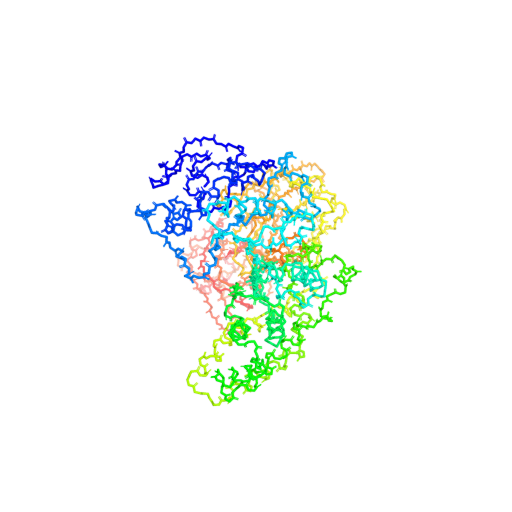11 SER A CA 1
ATOM 1691 C C . SER A 1 211 ? -0.974 -17.978 -26.146 1.00 95.19 211 SER A C 1
ATOM 1693 O O . SER A 1 211 ? -0.547 -18.936 -26.784 1.00 95.19 211 SER A O 1
ATOM 1695 N N . LYS A 1 212 ? -0.280 -16.839 -26.032 1.00 95.12 212 LYS A N 1
ATOM 1696 C CA . LYS A 1 212 ? 0.977 -16.564 -26.751 1.00 95.12 212 LYS A CA 1
ATOM 1697 C C . LYS A 1 212 ? 2.200 -16.625 -25.850 1.00 95.12 212 LYS A C 1
ATOM 1699 O O . LYS A 1 212 ? 3.287 -16.944 -26.317 1.00 95.12 212 LYS A O 1
ATOM 1704 N N . ARG A 1 213 ? 2.041 -16.266 -24.575 1.00 94.44 213 ARG A N 1
ATOM 1705 C CA . ARG A 1 213 ? 3.149 -16.140 -23.627 1.00 94.44 213 ARG A CA 1
ATOM 1706 C C . ARG A 1 213 ? 2.704 -16.427 -22.195 1.00 94.44 213 ARG A C 1
ATOM 1708 O O . ARG A 1 213 ? 1.525 -16.263 -21.884 1.00 94.44 213 ARG A O 1
ATOM 1715 N N . PRO A 1 214 ? 3.635 -16.758 -21.285 1.00 95.62 214 PRO A N 1
ATOM 1716 C CA . PRO A 1 214 ? 3.317 -16.828 -19.869 1.00 95.62 214 PRO A CA 1
ATOM 1717 C C . PRO A 1 214 ? 2.854 -15.467 -19.337 1.00 95.62 214 PRO A C 1
ATOM 1719 O O . PRO A 1 214 ? 3.564 -14.460 -19.453 1.00 95.62 214 PRO A O 1
ATOM 1722 N N . LEU A 1 215 ? 1.679 -15.465 -18.712 1.00 98.12 215 LEU A N 1
ATOM 1723 C CA . LEU A 1 215 ? 1.190 -14.372 -17.883 1.00 98.12 215 LEU A CA 1
ATOM 1724 C C . LEU A 1 215 ? 1.231 -14.807 -16.416 1.00 98.12 215 LEU A C 1
ATOM 1726 O O . LEU A 1 215 ? 0.802 -15.908 -16.056 1.00 98.12 215 LEU A O 1
ATOM 1730 N N . THR A 1 216 ? 1.776 -13.944 -15.567 1.00 97.75 216 THR A N 1
ATOM 1731 C CA . THR A 1 216 ? 1.844 -14.149 -14.116 1.00 97.75 216 THR A CA 1
ATOM 1732 C C . THR A 1 216 ? 1.213 -12.965 -13.394 1.00 97.75 216 THR A C 1
ATOM 1734 O O . THR A 1 216 ? 0.945 -11.928 -14.001 1.00 97.75 216 THR A O 1
ATOM 1737 N N . LEU A 1 217 ? 0.945 -13.103 -12.098 1.00 97.94 217 LEU A N 1
ATOM 1738 C CA . LEU A 1 217 ? 0.342 -12.049 -11.287 1.00 97.94 217 LEU A CA 1
ATOM 1739 C C . LEU A 1 217 ? 1.286 -11.554 -10.197 1.00 97.94 217 LEU A C 1
ATOM 1741 O O . LEU A 1 217 ? 2.034 -12.325 -9.595 1.00 97.94 217 LEU A O 1
ATOM 1745 N N . TRP A 1 218 ? 1.201 -10.257 -9.925 1.00 97.44 218 TRP A N 1
ATOM 1746 C CA . TRP A 1 218 ? 1.648 -9.632 -8.687 1.00 97.44 218 TRP A CA 1
ATOM 1747 C C . TRP A 1 218 ? 0.427 -8.993 -8.031 1.00 97.44 218 TRP A C 1
ATOM 1749 O O . TRP A 1 218 ? -0.065 -7.964 -8.494 1.00 97.44 218 TRP A O 1
ATOM 1759 N N . THR A 1 219 ? -0.089 -9.577 -6.953 1.00 96.00 219 THR A N 1
ATOM 1760 C CA . THR A 1 219 ? -1.253 -9.010 -6.253 1.00 96.00 219 THR A CA 1
ATOM 1761 C C . THR A 1 219 ? -0.837 -8.235 -5.013 1.00 96.00 219 THR A C 1
ATOM 1763 O O . THR A 1 219 ? 0.115 -8.593 -4.322 1.00 96.00 219 THR A O 1
ATOM 1766 N N . TYR A 1 220 ? -1.602 -7.198 -4.697 1.00 93.56 220 TYR A N 1
ATOM 1767 C CA . TYR A 1 220 ? -1.494 -6.471 -3.437 1.00 93.56 220 TYR A CA 1
ATOM 1768 C C . TYR A 1 220 ? -2.678 -6.867 -2.553 1.00 93.56 220 TYR A C 1
ATOM 1770 O O . TYR A 1 220 ? -3.800 -6.410 -2.778 1.00 93.56 220 TYR A O 1
ATOM 1778 N N . LEU A 1 221 ? -2.438 -7.729 -1.563 1.00 90.69 221 LEU A N 1
ATOM 1779 C CA . LEU A 1 221 ? -3.426 -8.118 -0.552 1.00 90.69 221 LEU A CA 1
ATOM 1780 C C . LEU A 1 221 ? -3.262 -7.216 0.672 1.00 90.69 221 LEU A C 1
ATOM 1782 O O . LEU A 1 221 ? -2.742 -7.589 1.729 1.00 90.69 221 LEU A O 1
ATOM 1786 N N . PHE A 1 222 ? -3.653 -5.960 0.476 1.00 87.44 222 PHE A N 1
ATOM 1787 C CA . PHE A 1 222 ? -3.720 -4.955 1.527 1.00 87.44 222 PHE A CA 1
ATOM 1788 C C . PHE A 1 222 ? -5.146 -4.832 2.063 1.00 87.44 222 PHE A C 1
ATOM 1790 O O . PHE A 1 222 ? -6.071 -5.510 1.625 1.00 87.44 222 PHE A O 1
ATOM 1797 N N . GLY A 1 223 ? -5.321 -3.965 3.055 1.00 85.06 223 GLY A N 1
ATOM 1798 C CA . GLY A 1 223 ? -6.634 -3.611 3.572 1.00 85.06 223 GLY A CA 1
ATOM 1799 C C . GLY A 1 223 ? -6.581 -2.307 4.346 1.00 85.06 223 GLY A C 1
ATOM 1800 O O . GLY A 1 223 ? -5.645 -1.512 4.227 1.00 85.06 223 GLY A O 1
ATOM 1801 N N . SER A 1 224 ? -7.585 -2.110 5.182 1.00 90.00 224 SER A N 1
ATOM 1802 C CA . SER A 1 224 ? -7.779 -0.886 5.942 1.00 90.00 224 SER A CA 1
ATOM 1803 C C . SER A 1 224 ? -6.588 -0.455 6.813 1.00 90.00 224 SER A C 1
ATOM 1805 O O . SER A 1 224 ? -6.363 0.753 6.883 1.00 90.00 224 SER A O 1
ATOM 1807 N N . PRO A 1 225 ? -5.740 -1.336 7.396 1.00 88.50 225 PRO A N 1
ATOM 1808 C CA . PRO A 1 225 ? -4.559 -0.886 8.143 1.00 88.50 225 PRO A CA 1
ATOM 1809 C C . PRO A 1 225 ? -3.493 -0.215 7.267 1.00 88.50 225 PRO A C 1
ATOM 1811 O O . PRO A 1 225 ? -2.819 0.716 7.718 1.00 88.50 225 PRO A O 1
ATOM 1814 N N . TRP A 1 226 ? -3.337 -0.657 6.014 1.00 87.94 226 TRP A N 1
ATOM 1815 C CA . TRP A 1 226 ? -2.440 -0.011 5.055 1.00 87.94 226 TRP A CA 1
ATOM 1816 C C . TRP A 1 226 ? -2.929 1.399 4.739 1.00 87.94 226 TRP A C 1
ATOM 1818 O O . TRP A 1 226 ? -2.183 2.367 4.897 1.00 87.94 226 TRP A O 1
ATOM 1828 N N . ASP A 1 227 ? -4.201 1.513 4.366 1.00 85.56 227 ASP A N 1
ATOM 1829 C CA . ASP A 1 227 ? -4.830 2.788 4.046 1.00 85.56 227 ASP A CA 1
ATOM 1830 C C . ASP A 1 227 ? -4.806 3.738 5.242 1.00 85.56 227 ASP A C 1
ATOM 1832 O O . ASP A 1 227 ? -4.400 4.891 5.107 1.00 85.56 227 ASP A O 1
ATOM 1836 N N . ALA A 1 228 ? -5.124 3.248 6.437 1.00 80.44 228 ALA A N 1
ATOM 1837 C CA . ALA A 1 228 ? -5.033 4.032 7.655 1.00 80.44 228 ALA A CA 1
ATOM 1838 C C . ALA A 1 228 ? -3.623 4.588 7.878 1.00 80.44 228 ALA A C 1
ATOM 1840 O O . ALA A 1 228 ? -3.457 5.791 8.092 1.00 80.44 228 ALA A O 1
ATOM 1841 N N . ARG A 1 229 ? -2.593 3.740 7.771 1.00 77.62 229 ARG A N 1
ATOM 1842 C CA . ARG A 1 229 ? -1.197 4.121 8.025 1.00 77.62 229 ARG A CA 1
ATOM 1843 C C . ARG A 1 229 ? -0.625 5.070 6.972 1.00 77.62 229 ARG A C 1
ATOM 1845 O O . ARG A 1 229 ? 0.133 5.971 7.332 1.00 77.62 229 ARG A O 1
ATOM 1852 N N . ILE A 1 230 ? -0.918 4.821 5.697 1.00 75.25 230 ILE A N 1
ATOM 1853 C CA . ILE A 1 230 ? -0.279 5.499 4.561 1.00 75.25 230 ILE A CA 1
ATOM 1854 C C . ILE A 1 230 ? -1.096 6.706 4.084 1.00 75.25 230 ILE A C 1
ATOM 1856 O O . ILE A 1 230 ? -0.506 7.704 3.667 1.00 75.25 230 ILE A O 1
ATOM 1860 N N . HIS A 1 231 ? -2.428 6.631 4.164 1.00 71.00 231 HIS A N 1
ATOM 1861 C CA . HIS A 1 231 ? -3.335 7.580 3.515 1.00 71.00 231 HIS A CA 1
ATOM 1862 C C . HIS A 1 231 ? -4.227 8.398 4.452 1.00 71.00 231 HIS A C 1
ATOM 1864 O O . HIS A 1 231 ? -4.786 9.388 3.994 1.00 71.00 231 HIS A O 1
ATOM 1870 N N . PHE A 1 232 ? -4.377 8.013 5.723 1.00 60.12 232 PHE A N 1
ATOM 1871 C CA . PHE A 1 232 ? -5.342 8.651 6.631 1.00 60.12 232 PHE A CA 1
ATOM 1872 C C . PHE A 1 232 ? -4.774 8.877 8.038 1.00 60.12 232 PHE A C 1
ATOM 1874 O O . PHE A 1 232 ? -5.441 8.658 9.047 1.00 60.12 232 PHE A O 1
ATOM 1881 N N . GLY A 1 233 ? -3.508 9.291 8.125 1.00 56.50 233 GLY A N 1
ATOM 1882 C CA . GLY A 1 233 ? -2.931 9.775 9.383 1.00 56.50 233 GLY A CA 1
ATOM 1883 C C . GLY A 1 233 ? -2.756 8.744 10.507 1.00 56.50 233 GLY A C 1
ATOM 1884 O O . GLY A 1 233 ? -2.443 9.157 11.614 1.00 56.50 233 GLY A O 1
ATOM 1885 N N . LYS A 1 234 ? -2.856 7.433 10.248 1.00 67.50 234 LYS A N 1
ATOM 1886 C CA . LYS A 1 234 ? -2.737 6.326 11.227 1.00 67.50 234 LYS A CA 1
ATOM 1887 C C . LYS A 1 234 ? -3.924 6.172 12.196 1.00 67.50 234 LYS A C 1
ATOM 1889 O O . LYS A 1 234 ? -3.709 5.851 13.362 1.00 67.50 234 LYS A O 1
ATOM 1894 N N . TYR A 1 235 ? -5.156 6.375 11.732 1.00 75.19 235 TYR A N 1
ATOM 1895 C CA . TYR A 1 235 ? -6.347 6.024 12.521 1.00 75.19 235 TYR A CA 1
ATOM 1896 C C . TYR A 1 235 ? -6.465 4.505 12.759 1.00 75.19 235 TYR A C 1
ATOM 1898 O O . TYR A 1 235 ? -5.797 3.715 12.089 1.00 75.19 235 TYR A O 1
ATOM 1906 N N . HIS A 1 236 ? -7.322 4.080 13.688 1.00 84.94 236 HIS A N 1
ATOM 1907 C CA . HIS A 1 236 ? -7.640 2.663 13.871 1.00 84.94 236 HIS A CA 1
ATOM 1908 C C . HIS A 1 236 ? -8.857 2.270 13.012 1.00 84.94 236 HIS A C 1
ATOM 1910 O O . HIS A 1 236 ? -9.961 2.762 13.268 1.00 84.94 236 HIS A O 1
ATOM 1916 N N . PRO A 1 237 ? -8.689 1.430 11.975 1.00 91.25 237 PRO A N 1
ATOM 1917 C CA . PRO A 1 237 ? -9.765 1.141 11.041 1.00 91.25 237 PRO A CA 1
ATOM 1918 C C . PRO A 1 237 ? -10.632 -0.050 11.443 1.00 91.25 237 PRO A C 1
ATOM 1920 O O . PRO A 1 237 ? -10.221 -0.914 12.218 1.00 91.25 237 PRO A O 1
ATOM 1923 N N . PHE A 1 238 ? -11.811 -0.131 10.826 1.00 96.44 238 PHE A N 1
ATOM 1924 C CA . PHE A 1 238 ? -12.608 -1.355 10.822 1.00 96.44 238 PHE A CA 1
ATOM 1925 C C . PHE A 1 238 ? -11.874 -2.442 10.002 1.00 96.44 238 PHE A C 1
ATOM 1927 O O . PHE A 1 238 ? -11.311 -2.107 8.952 1.00 96.44 238 PHE A O 1
ATOM 1934 N N . PRO A 1 239 ? -11.825 -3.718 10.439 1.00 95.75 239 PRO A N 1
ATOM 1935 C CA . PRO A 1 239 ? -11.171 -4.801 9.693 1.00 95.75 239 PRO A CA 1
ATOM 1936 C C . PRO A 1 239 ? -11.781 -5.012 8.299 1.00 95.75 239 PRO A C 1
ATOM 1938 O O . PRO A 1 239 ? -12.941 -4.696 8.076 1.00 95.75 239 PRO A O 1
ATOM 1941 N N . THR A 1 240 ? -11.013 -5.535 7.341 1.00 94.25 240 THR A N 1
ATOM 1942 C CA . THR A 1 240 ? -11.439 -5.631 5.925 1.00 94.25 240 THR A CA 1
ATOM 1943 C C . THR A 1 240 ? -11.026 -6.961 5.300 1.00 94.25 240 THR A C 1
ATOM 1945 O O . THR A 1 240 ? -10.211 -6.996 4.388 1.00 94.25 240 THR A O 1
ATOM 1948 N N . PHE A 1 241 ? -11.558 -8.056 5.839 1.00 94.44 241 PHE A N 1
ATOM 1949 C CA . PHE A 1 241 ? -11.331 -9.423 5.353 1.00 94.44 241 PHE A CA 1
ATOM 1950 C C . PHE A 1 241 ? -12.211 -9.754 4.146 1.00 94.44 241 PHE A C 1
ATOM 1952 O O . PHE A 1 241 ? -13.285 -9.172 3.994 1.00 94.44 241 PHE A O 1
ATOM 1959 N N . TYR A 1 242 ? -11.758 -10.675 3.298 1.00 95.50 242 TYR A N 1
ATOM 1960 C CA . TYR A 1 242 ? -12.454 -11.115 2.080 1.00 95.50 242 TYR A CA 1
ATOM 1961 C C . TYR A 1 242 ? -12.012 -12.519 1.607 1.00 95.50 242 TYR A C 1
ATOM 1963 O O . TYR A 1 242 ? -11.579 -12.701 0.460 1.00 95.50 242 TYR A O 1
ATOM 1971 N N . PRO A 1 243 ? -12.071 -13.544 2.480 1.00 96.81 243 PRO A N 1
ATOM 1972 C CA . PRO A 1 243 ? -11.565 -14.877 2.162 1.00 96.81 243 PRO A CA 1
ATOM 1973 C C . PRO A 1 243 ? -12.322 -15.577 1.024 1.00 96.81 243 PRO A C 1
ATOM 1975 O O . PRO A 1 243 ? -11.684 -16.194 0.168 1.00 96.81 243 PRO A O 1
ATOM 1978 N N . ARG A 1 244 ? -13.657 -15.466 0.955 1.00 96.75 244 ARG A N 1
ATOM 1979 C CA . ARG A 1 244 ? -14.444 -16.102 -0.117 1.00 96.75 244 ARG A CA 1
ATOM 1980 C C . ARG A 1 244 ? -14.172 -15.430 -1.443 1.00 96.75 244 ARG A C 1
ATOM 1982 O O . ARG A 1 244 ? -13.915 -16.112 -2.434 1.00 96.75 244 ARG A O 1
ATOM 1989 N N . LYS A 1 245 ? -14.123 -14.093 -1.439 1.00 96.31 245 LYS A N 1
ATOM 1990 C CA . LYS A 1 245 ? -13.785 -13.355 -2.654 1.00 96.31 245 LYS A CA 1
ATOM 1991 C C . LYS A 1 245 ? -12.377 -13.677 -3.143 1.00 96.31 245 LYS A C 1
ATOM 1993 O O . LYS A 1 245 ? -12.179 -13.827 -4.344 1.00 96.31 245 LYS A O 1
ATOM 1998 N N . THR A 1 246 ? -11.411 -13.822 -2.236 1.00 97.19 246 THR A N 1
ATOM 1999 C CA . THR A 1 246 ? -10.072 -14.300 -2.604 1.00 97.19 246 THR A CA 1
ATOM 2000 C C . THR A 1 246 ? -10.159 -15.640 -3.333 1.00 97.19 246 THR A C 1
ATOM 2002 O O . THR A 1 246 ? -9.551 -15.793 -4.387 1.00 97.19 246 THR A O 1
ATOM 2005 N N . GLY A 1 247 ? -10.967 -16.579 -2.839 1.00 97.75 247 GLY A N 1
ATOM 2006 C CA . GLY A 1 247 ? -11.170 -17.854 -3.520 1.00 97.75 247 GLY A CA 1
ATOM 2007 C C . GLY A 1 247 ? -11.772 -17.733 -4.921 1.00 97.75 247 GLY A C 1
ATOM 2008 O O . GLY A 1 247 ? -11.265 -18.357 -5.848 1.00 97.75 247 GLY A O 1
ATOM 2009 N N . GLU A 1 248 ? -12.806 -16.907 -5.096 1.00 97.19 248 GLU A N 1
ATOM 2010 C CA . GLU A 1 248 ? -13.401 -16.638 -6.416 1.00 97.19 248 GLU A CA 1
ATOM 2011 C C . GLU A 1 248 ? -12.370 -16.079 -7.405 1.00 97.19 248 GLU A C 1
ATOM 2013 O O . GLU A 1 248 ? -12.241 -16.580 -8.520 1.00 97.19 248 GLU A O 1
ATOM 2018 N N . LEU A 1 249 ? -11.606 -15.065 -6.984 1.00 97.50 249 LEU A N 1
ATOM 2019 C CA . LEU A 1 249 ? -10.625 -14.398 -7.842 1.00 97.50 249 LEU A CA 1
ATOM 2020 C C . LEU A 1 249 ? -9.479 -15.328 -8.242 1.00 97.50 249 LEU A C 1
ATOM 2022 O O . LEU A 1 249 ? -9.067 -15.334 -9.395 1.00 97.50 249 LEU A O 1
ATOM 2026 N N . PHE A 1 250 ? -8.957 -16.124 -7.309 1.00 97.88 250 PHE A N 1
ATOM 2027 C CA . PHE A 1 250 ? -7.831 -17.011 -7.605 1.00 97.88 250 PHE A CA 1
ATOM 2028 C C . PHE A 1 250 ? -8.224 -18.213 -8.465 1.00 97.88 250 PHE A C 1
ATOM 2030 O O . PHE A 1 250 ? -7.396 -18.670 -9.253 1.00 97.88 250 PHE A O 1
ATOM 2037 N N . LYS A 1 251 ? -9.477 -18.674 -8.376 1.00 97.56 251 LYS A N 1
ATOM 2038 C CA . LYS A 1 251 ? -10.027 -19.643 -9.333 1.00 97.56 251 LYS A CA 1
ATOM 2039 C C . LYS A 1 251 ? -10.143 -19.038 -10.726 1.00 97.56 251 LYS A C 1
ATOM 2041 O O . LYS A 1 251 ? -9.609 -19.614 -11.664 1.00 97.56 251 LYS A O 1
ATOM 2046 N N . GLU A 1 252 ? -10.703 -17.831 -10.836 1.00 97.81 252 GLU A N 1
ATOM 2047 C CA . GLU A 1 252 ? -10.753 -17.114 -12.116 1.00 97.81 252 GLU A CA 1
ATOM 2048 C C . GLU A 1 252 ? -9.352 -16.951 -12.724 1.00 97.81 252 GLU A C 1
ATOM 2050 O O . GLU A 1 252 ? -9.154 -17.222 -13.904 1.00 97.81 252 GLU A O 1
ATOM 2055 N N . PHE A 1 253 ? -8.358 -16.556 -11.924 1.00 98.12 253 PHE A N 1
ATOM 2056 C CA . PHE A 1 253 ? -6.988 -16.402 -12.410 1.00 98.12 253 PHE A CA 1
ATOM 2057 C C . PHE A 1 253 ? -6.397 -17.720 -12.927 1.00 98.12 253 PHE A C 1
ATOM 2059 O O . PHE A 1 253 ? -5.684 -17.717 -13.934 1.00 98.12 253 PHE A O 1
ATOM 2066 N N . ALA A 1 254 ? -6.675 -18.839 -12.255 1.00 96.31 254 ALA A N 1
ATOM 2067 C CA . ALA A 1 254 ? -6.231 -20.153 -12.705 1.00 96.31 254 ALA A CA 1
ATOM 2068 C C . ALA A 1 254 ? -6.905 -20.562 -14.027 1.00 96.31 254 ALA A C 1
ATOM 2070 O O . ALA A 1 254 ? -6.204 -20.981 -14.956 1.00 96.31 254 ALA A O 1
ATOM 2071 N N . ASP A 1 255 ? -8.224 -20.367 -14.126 1.00 96.44 255 ASP A N 1
ATOM 2072 C CA . ASP A 1 255 ? -9.031 -20.645 -15.322 1.00 96.44 255 ASP A CA 1
ATOM 2073 C C . ASP A 1 255 ? -8.588 -19.787 -16.519 1.00 96.44 255 ASP A C 1
ATOM 2075 O O . ASP A 1 255 ? -8.475 -20.280 -17.642 1.00 96.44 255 ASP A O 1
ATOM 2079 N N . ASP A 1 256 ? -8.223 -18.526 -16.270 1.00 97.62 256 ASP A N 1
ATOM 2080 C CA . ASP A 1 256 ? -7.679 -17.591 -17.263 1.00 97.62 256 ASP A CA 1
ATOM 2081 C C . ASP A 1 256 ? -6.254 -17.947 -17.730 1.00 97.62 256 ASP A C 1
ATOM 2083 O O . ASP A 1 256 ? -5.668 -17.263 -18.576 1.00 97.62 256 ASP A O 1
ATOM 2087 N N . GLY A 1 257 ? -5.664 -19.017 -17.196 1.00 96.44 257 GLY A N 1
ATOM 2088 C CA . GLY A 1 257 ? -4.383 -19.521 -17.663 1.00 96.44 257 GLY A CA 1
ATOM 2089 C C . GLY A 1 257 ? -3.163 -18.878 -17.000 1.00 96.44 257 GLY A C 1
ATOM 2090 O O . GLY A 1 257 ? -2.056 -19.033 -17.517 1.00 96.44 257 GLY A O 1
ATOM 2091 N N . ILE A 1 258 ? -3.311 -18.186 -15.864 1.00 97.31 258 ILE A N 1
ATOM 2092 C CA . ILE A 1 258 ? -2.166 -17.637 -15.118 1.00 97.31 258 ILE A CA 1
ATOM 2093 C C . ILE A 1 258 ? -1.233 -18.769 -14.661 1.00 97.31 258 ILE A C 1
ATOM 2095 O O . ILE A 1 258 ? -1.674 -19.832 -14.221 1.00 97.31 258 ILE A O 1
ATOM 2099 N N . ARG A 1 259 ? 0.086 -18.559 -14.796 1.00 89.31 259 ARG A N 1
ATOM 2100 C CA . ARG A 1 259 ? 1.123 -19.586 -14.537 1.00 89.31 259 ARG A CA 1
ATOM 2101 C C . ARG A 1 259 ? 2.120 -19.225 -13.438 1.00 89.31 259 ARG A C 1
ATOM 2103 O O . ARG A 1 259 ? 3.137 -19.893 -13.282 1.00 89.31 259 ARG A O 1
ATOM 2110 N N . GLY A 1 260 ? 1.852 -18.170 -12.678 1.00 93.75 260 GLY A N 1
ATOM 2111 C CA . GLY A 1 260 ? 2.697 -17.770 -11.560 1.00 93.75 260 GLY A CA 1
ATOM 2112 C C . GLY A 1 260 ? 2.087 -16.628 -10.768 1.00 93.75 260 GLY A C 1
ATOM 2113 O O . GLY A 1 260 ? 1.349 -15.808 -11.316 1.00 93.75 260 GLY A O 1
ATOM 2114 N N . TRP A 1 261 ? 2.413 -16.571 -9.483 1.00 96.44 261 TRP A N 1
ATOM 2115 C CA . TRP A 1 261 ? 1.872 -15.585 -8.562 1.00 96.44 261 TRP A CA 1
ATOM 2116 C C . TRP A 1 261 ? 2.930 -15.135 -7.555 1.00 96.44 261 TRP A C 1
ATOM 2118 O O . TRP A 1 261 ? 3.662 -15.943 -6.987 1.00 96.44 261 TRP A O 1
ATOM 2128 N N . PHE A 1 262 ? 2.991 -13.826 -7.342 1.00 95.69 262 PHE A N 1
ATOM 2129 C CA . PHE A 1 262 ? 3.690 -13.176 -6.245 1.00 95.69 262 PHE A CA 1
ATOM 2130 C C . PHE A 1 262 ? 2.706 -12.250 -5.525 1.00 95.69 262 PHE A C 1
ATOM 2132 O O . PHE A 1 262 ? 1.801 -11.689 -6.147 1.00 95.69 262 PHE A O 1
ATOM 2139 N N . CYS A 1 263 ? 2.891 -12.053 -4.221 1.00 95.06 263 CYS A N 1
ATOM 2140 C CA . CYS A 1 263 ? 2.016 -11.190 -3.444 1.00 95.06 263 CYS A CA 1
ATOM 2141 C C . CYS A 1 263 ? 2.773 -10.309 -2.459 1.00 95.06 263 CYS A C 1
ATOM 2143 O O . CYS A 1 263 ? 3.566 -10.793 -1.652 1.00 95.06 263 CYS A O 1
ATOM 2145 N N . GLU A 1 264 ? 2.412 -9.028 -2.440 1.00 93.31 264 GLU A N 1
ATOM 2146 C CA . GLU A 1 264 ? 2.635 -8.176 -1.277 1.00 93.31 264 GLU A CA 1
ATOM 2147 C C . GLU A 1 264 ? 1.436 -8.284 -0.343 1.00 93.31 264 GLU A C 1
ATOM 2149 O O . GLU A 1 264 ? 0.300 -8.010 -0.733 1.00 93.31 264 GLU A O 1
ATOM 2154 N N . VAL A 1 265 ? 1.678 -8.700 0.897 1.00 91.62 265 VAL A N 1
ATOM 2155 C CA . VAL A 1 265 ? 0.616 -8.944 1.872 1.00 91.62 265 VAL A CA 1
ATOM 2156 C C . VAL A 1 265 ? 1.060 -8.568 3.279 1.00 91.62 265 VAL A C 1
ATOM 2158 O O . VAL A 1 265 ? 2.197 -8.802 3.688 1.00 91.62 265 VAL A O 1
ATOM 2161 N N . GLN A 1 266 ? 0.140 -7.987 4.048 1.00 87.50 266 GLN A N 1
ATOM 2162 C CA . GLN A 1 266 ? 0.312 -7.804 5.487 1.00 87.50 266 GLN A CA 1
ATOM 2163 C C . GLN A 1 266 ? -0.250 -9.031 6.213 1.00 87.50 266 GLN A C 1
ATOM 2165 O O . GLN A 1 266 ? -1.414 -9.032 6.612 1.00 87.50 266 GLN A O 1
ATOM 2170 N N . LEU A 1 267 ? 0.567 -10.081 6.365 1.00 89.00 267 LEU A N 1
ATOM 2171 C CA . LEU A 1 267 ? 0.146 -11.381 6.918 1.00 89.00 267 LEU A CA 1
ATOM 2172 C C . LEU A 1 267 ? -0.512 -11.285 8.300 1.00 89.00 267 LEU A C 1
ATOM 2174 O O . LEU A 1 267 ? -1.346 -12.113 8.638 1.00 89.00 267 LEU A O 1
ATOM 2178 N N . GLN A 1 268 ? -0.187 -10.267 9.099 1.00 85.06 268 GLN A N 1
ATOM 2179 C CA . GLN A 1 268 ? -0.832 -10.051 10.395 1.00 85.06 268 GLN A CA 1
ATOM 2180 C C . GLN A 1 2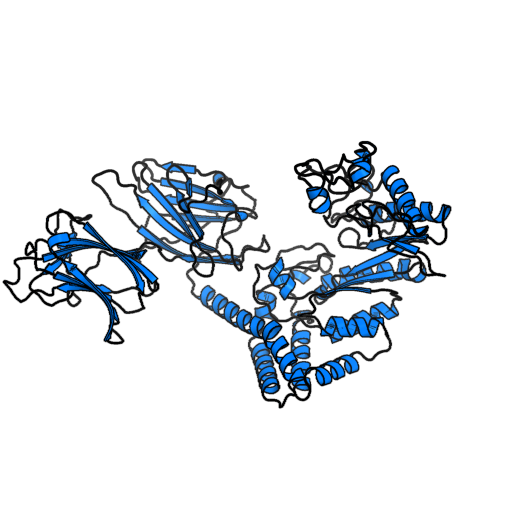68 ? -2.327 -9.694 10.297 1.00 85.06 268 GLN A C 1
ATOM 2182 O O . GLN A 1 268 ? -3.024 -9.773 11.306 1.00 85.06 268 GLN A O 1
ATOM 2187 N N . TYR A 1 269 ? -2.794 -9.278 9.117 1.00 87.56 269 TYR A N 1
ATOM 2188 C CA . TYR A 1 269 ? -4.188 -8.931 8.844 1.00 87.56 269 TYR A CA 1
ATOM 2189 C C . TYR A 1 269 ? -4.819 -9.886 7.825 1.00 87.56 269 TYR A C 1
ATOM 2191 O O . TYR A 1 269 ? -5.950 -10.295 8.025 1.00 87.56 269 TYR A O 1
ATOM 2199 N N . HIS A 1 270 ? -4.087 -10.284 6.781 1.00 92.19 270 HIS A N 1
ATOM 2200 C CA . HIS A 1 270 ? -4.625 -11.036 5.634 1.00 92.19 270 HIS A CA 1
ATOM 2201 C C . HIS A 1 270 ? -4.035 -12.445 5.515 1.00 92.19 270 HIS A C 1
ATOM 2203 O O . HIS A 1 270 ? -3.653 -12.895 4.434 1.00 92.19 270 HIS A O 1
ATOM 2209 N N . LEU A 1 271 ? -3.872 -13.129 6.654 1.00 93.19 271 LEU A N 1
ATOM 2210 C CA . LEU A 1 271 ? -3.322 -14.488 6.693 1.00 93.19 271 LEU A CA 1
ATOM 2211 C C . LEU A 1 271 ? -4.210 -15.479 5.934 1.00 93.19 271 LEU A C 1
ATOM 2213 O O . LEU A 1 271 ? -3.690 -16.307 5.190 1.00 93.19 271 LEU A O 1
ATOM 2217 N N . LEU A 1 272 ? -5.529 -15.412 6.138 1.00 95.88 272 LEU A N 1
ATOM 2218 C CA . LEU A 1 272 ? -6.469 -16.360 5.544 1.00 95.88 272 LEU A CA 1
ATOM 2219 C C . LEU A 1 272 ? -6.562 -16.170 4.026 1.00 95.88 272 LEU A C 1
ATOM 2221 O O . LEU A 1 272 ? -6.512 -17.148 3.289 1.00 95.88 272 LEU A O 1
ATOM 2225 N N . GLU A 1 273 ? -6.612 -14.927 3.552 1.00 96.56 273 GLU A N 1
ATOM 2226 C CA . GLU A 1 273 ? -6.584 -14.591 2.129 1.00 96.56 273 GLU A CA 1
ATOM 2227 C C . GLU A 1 273 ? -5.297 -15.112 1.477 1.00 96.56 273 GLU A C 1
ATOM 2229 O O . GLU A 1 273 ? -5.357 -15.819 0.472 1.00 96.56 273 GLU A O 1
ATOM 2234 N N . ALA A 1 274 ? -4.130 -14.856 2.083 1.00 95.88 274 ALA A N 1
ATOM 2235 C CA . ALA A 1 274 ? -2.860 -15.379 1.578 1.00 95.88 274 ALA A CA 1
ATOM 2236 C C . ALA A 1 274 ? -2.818 -16.917 1.568 1.00 95.88 274 ALA A C 1
ATOM 2238 O O . ALA A 1 274 ? -2.287 -17.510 0.630 1.00 95.88 274 ALA A O 1
ATOM 2239 N N . TYR A 1 275 ? -3.385 -17.562 2.592 1.00 97.00 275 TYR A N 1
ATOM 2240 C CA . TYR A 1 275 ? -3.460 -19.017 2.683 1.00 97.00 275 TYR A CA 1
ATOM 2241 C C . TYR A 1 275 ? -4.355 -19.614 1.591 1.00 97.00 275 TYR A C 1
ATOM 2243 O O . TYR A 1 275 ? -3.926 -20.530 0.893 1.00 97.00 275 TYR A O 1
ATOM 2251 N N . ILE A 1 276 ? -5.559 -19.070 1.392 1.00 98.06 276 ILE A N 1
ATOM 2252 C CA . ILE A 1 276 ? -6.491 -19.498 0.336 1.00 98.06 276 ILE A CA 1
ATOM 2253 C C . ILE A 1 276 ? -5.853 -19.316 -1.040 1.00 98.06 276 ILE A C 1
ATOM 2255 O O . ILE A 1 276 ? -5.832 -20.256 -1.832 1.00 98.06 276 ILE A O 1
ATOM 2259 N N . ALA A 1 277 ? -5.279 -18.138 -1.297 1.00 97.25 277 ALA A N 1
ATOM 2260 C CA . ALA A 1 277 ? -4.583 -17.842 -2.541 1.00 97.25 277 ALA A CA 1
ATOM 2261 C C . ALA A 1 277 ? -3.453 -18.848 -2.817 1.00 97.25 277 ALA A C 1
ATOM 2263 O O . ALA A 1 277 ? -3.402 -19.435 -3.894 1.00 97.25 277 ALA A O 1
ATOM 2264 N N . ALA A 1 278 ? -2.600 -19.131 -1.826 1.00 96.25 278 ALA A N 1
ATOM 2265 C CA . ALA A 1 278 ? -1.518 -20.104 -1.968 1.00 96.25 278 ALA A CA 1
ATOM 2266 C C . ALA A 1 278 ? -2.026 -21.533 -2.226 1.00 96.25 278 ALA A C 1
ATOM 2268 O O . ALA A 1 278 ? -1.458 -22.241 -3.058 1.00 96.25 278 ALA A O 1
ATOM 2269 N N . ARG A 1 279 ? -3.104 -21.953 -1.546 1.00 97.25 279 ARG A N 1
ATOM 2270 C CA . ARG A 1 279 ? -3.730 -23.269 -1.756 1.00 97.25 279 ARG A CA 1
ATOM 2271 C C . ARG A 1 279 ? -4.283 -23.406 -3.174 1.00 97.25 279 ARG A C 1
ATOM 2273 O O . ARG A 1 279 ? -4.029 -24.426 -3.800 1.00 97.25 279 ARG A O 1
ATOM 2280 N N . LEU A 1 280 ? -4.959 -22.379 -3.687 1.00 97.00 280 LEU A N 1
ATOM 2281 C CA . LEU A 1 280 ? -5.526 -22.380 -5.040 1.00 97.00 280 LEU A CA 1
ATOM 2282 C C . LEU A 1 280 ? -4.465 -22.234 -6.137 1.00 97.00 280 LEU A C 1
ATOM 2284 O O . LEU A 1 280 ? -4.622 -22.791 -7.217 1.00 97.00 280 LEU A O 1
ATOM 2288 N N . CYS A 1 281 ? -3.356 -21.539 -5.867 1.00 95.12 281 CYS A N 1
ATOM 2289 C CA . CYS A 1 281 ? -2.209 -21.536 -6.776 1.00 95.12 281 CYS A CA 1
ATOM 2290 C C . CYS A 1 281 ? -1.529 -22.910 -6.877 1.00 95.12 281 CYS A C 1
ATOM 2292 O O . CYS A 1 281 ? -0.913 -23.195 -7.901 1.00 95.12 281 CYS A O 1
ATOM 2294 N N . TYR A 1 282 ? -1.602 -23.732 -5.824 1.00 94.69 282 TYR A N 1
ATOM 2295 C CA . TYR A 1 282 ? -1.086 -25.101 -5.837 1.00 94.69 282 TYR A CA 1
ATOM 2296 C C . TYR A 1 282 ? -2.068 -26.075 -6.501 1.00 94.69 282 TYR A C 1
ATOM 2298 O O . TYR A 1 282 ? -1.665 -26.858 -7.357 1.00 94.69 282 TYR A O 1
ATOM 2306 N N . ASP A 1 283 ? -3.345 -26.004 -6.123 1.00 95.94 283 ASP A N 1
ATOM 2307 C CA . ASP A 1 283 ? -4.428 -26.818 -6.671 1.00 95.94 283 ASP A CA 1
ATOM 2308 C C . ASP A 1 283 ? -5.680 -25.949 -6.907 1.00 95.94 283 ASP A C 1
ATOM 2310 O O . ASP A 1 283 ? -6.419 -25.657 -5.958 1.00 95.94 283 ASP A O 1
ATOM 2314 N N . PRO A 1 284 ? -5.950 -25.537 -8.159 1.00 93.50 284 PRO A N 1
ATOM 2315 C CA . PRO A 1 284 ? -7.089 -24.677 -8.470 1.00 93.50 284 PRO A CA 1
ATOM 2316 C C . PRO A 1 284 ? -8.441 -25.397 -8.360 1.00 93.50 284 PRO A C 1
ATOM 2318 O O . PRO A 1 284 ? -9.473 -24.733 -8.252 1.00 93.50 284 PRO A O 1
ATOM 2321 N N . SER A 1 285 ? -8.457 -26.738 -8.340 1.00 95.38 285 SER A N 1
ATOM 2322 C CA . SER A 1 285 ? -9.686 -27.523 -8.164 1.00 95.38 285 SER A CA 1
ATOM 2323 C C . SER A 1 285 ? -10.171 -27.555 -6.711 1.00 95.38 285 SER A C 1
ATOM 2325 O O . SER A 1 285 ? -11.315 -27.934 -6.444 1.00 95.38 285 SER A O 1
ATOM 2327 N N . ALA A 1 286 ? -9.329 -27.118 -5.767 1.00 97.00 286 ALA A N 1
ATOM 2328 C CA . ALA A 1 286 ? -9.644 -27.148 -4.351 1.00 97.00 286 ALA A CA 1
ATOM 2329 C C . ALA A 1 286 ? -10.904 -26.327 -4.011 1.00 97.00 286 ALA A C 1
ATOM 2331 O O . ALA A 1 286 ? -11.178 -25.244 -4.539 1.00 97.00 286 ALA A O 1
ATOM 2332 N N . ASP A 1 287 ? -11.696 -26.851 -3.080 1.00 97.94 287 ASP A N 1
ATOM 2333 C CA . ASP A 1 287 ? -12.916 -26.208 -2.607 1.00 97.94 287 ASP A CA 1
ATOM 2334 C C . ASP A 1 287 ? -12.582 -25.099 -1.595 1.00 97.94 287 ASP A C 1
ATOM 2336 O O . ASP A 1 287 ? -12.081 -25.357 -0.497 1.00 97.94 287 ASP A O 1
ATOM 2340 N N . THR A 1 288 ? -12.864 -23.851 -1.978 1.00 97.69 288 THR A N 1
ATOM 2341 C CA . THR A 1 288 ? -12.608 -22.655 -1.169 1.00 97.69 288 THR A CA 1
ATOM 2342 C C . THR A 1 288 ? -13.311 -22.721 0.183 1.00 97.69 288 THR A C 1
ATOM 2344 O O . THR A 1 288 ? -12.693 -22.398 1.199 1.00 97.69 288 THR A O 1
ATOM 2347 N N . ASP A 1 289 ? -14.578 -23.139 0.223 1.00 97.56 289 ASP A N 1
ATOM 2348 C CA . ASP A 1 289 ? -15.344 -23.162 1.469 1.00 97.56 289 ASP A CA 1
ATOM 2349 C C . ASP A 1 289 ? -14.810 -24.248 2.408 1.00 97.56 289 ASP A C 1
ATOM 2351 O O . ASP A 1 289 ? -14.671 -24.003 3.607 1.00 97.56 289 ASP A O 1
ATOM 2355 N N . LYS A 1 290 ? -14.372 -25.397 1.873 1.00 98.12 290 LYS A N 1
ATOM 2356 C CA . LYS A 1 290 ? -13.676 -26.417 2.681 1.00 98.12 290 LYS A CA 1
ATOM 2357 C C . LYS A 1 290 ? -12.352 -25.909 3.247 1.00 98.12 290 LYS A C 1
ATOM 2359 O O . LYS A 1 290 ? -12.050 -26.186 4.405 1.00 98.12 290 LYS A O 1
ATOM 2364 N N . ILE A 1 291 ? -11.567 -25.151 2.473 1.00 98.38 291 ILE A N 1
ATOM 2365 C CA . ILE A 1 291 ? -10.318 -24.539 2.966 1.00 98.38 291 ILE A CA 1
ATOM 2366 C C . ILE A 1 291 ? -10.613 -23.569 4.117 1.00 98.38 291 ILE A C 1
ATOM 2368 O O . ILE A 1 291 ? -9.920 -23.596 5.137 1.00 98.38 291 ILE A O 1
ATOM 2372 N N . ILE A 1 292 ? -11.640 -22.727 3.966 1.00 98.25 292 ILE A N 1
ATOM 2373 C CA . ILE A 1 292 ? -12.075 -21.780 4.999 1.00 98.25 292 ILE A CA 1
ATOM 2374 C C . ILE A 1 292 ? -12.512 -22.531 6.266 1.00 98.25 292 ILE A C 1
ATOM 2376 O O . ILE A 1 292 ? -12.101 -22.170 7.372 1.00 98.25 292 ILE A O 1
ATOM 2380 N N . ASP A 1 293 ? -13.301 -23.591 6.116 1.00 97.88 293 ASP A N 1
ATOM 2381 C CA . ASP A 1 293 ? -13.860 -24.354 7.236 1.00 97.88 293 ASP A CA 1
ATOM 2382 C C . ASP A 1 293 ? -12.786 -25.104 8.015 1.00 97.88 293 ASP A C 1
ATOM 2384 O O . ASP A 1 293 ? -12.744 -25.033 9.250 1.00 97.88 293 ASP A O 1
ATOM 2388 N N . GLN A 1 294 ? -11.865 -25.736 7.289 1.00 97.75 294 GLN A N 1
ATOM 2389 C CA . GLN A 1 294 ? -10.677 -26.363 7.856 1.00 97.75 294 GLN A CA 1
ATOM 2390 C C . GLN A 1 294 ? -9.832 -25.331 8.616 1.00 97.75 294 GLN A C 1
ATOM 2392 O O . GLN A 1 294 ? -9.469 -25.564 9.765 1.00 97.75 294 GLN A O 1
ATOM 2397 N N . PHE A 1 295 ? -9.576 -24.153 8.029 1.00 97.94 295 PHE A N 1
ATOM 2398 C CA . PHE A 1 295 ? -8.768 -23.114 8.673 1.00 97.94 295 PHE A CA 1
ATOM 2399 C C . PHE A 1 295 ? -9.340 -22.690 10.030 1.00 97.94 295 PHE A C 1
ATOM 2401 O O . PHE A 1 295 ? -8.598 -22.610 11.012 1.00 97.94 295 PHE A O 1
ATOM 2408 N N . PHE A 1 296 ? -10.647 -22.417 10.106 1.00 98.31 296 PHE A N 1
ATOM 2409 C CA . PHE A 1 296 ? -11.261 -21.983 11.362 1.00 98.31 296 PHE A CA 1
ATOM 2410 C C . PHE A 1 296 ? -11.294 -23.097 12.410 1.00 98.31 296 PHE A C 1
ATOM 2412 O O . PHE A 1 296 ? -11.055 -22.821 13.589 1.00 98.31 296 PHE A O 1
ATOM 2419 N N . THR A 1 297 ? -11.520 -24.339 11.981 1.00 97.44 297 THR A N 1
ATOM 2420 C CA . THR A 1 297 ? -11.480 -25.520 12.853 1.00 97.44 297 THR A CA 1
ATOM 2421 C C . THR A 1 297 ? -10.072 -25.741 13.414 1.00 97.44 297 THR A C 1
ATOM 2423 O O . THR A 1 297 ? -9.894 -25.807 14.630 1.00 97.44 297 THR A O 1
ATOM 2426 N N . ASP A 1 298 ? -9.044 -25.734 12.567 1.00 96.44 298 ASP A N 1
ATOM 2427 C CA . ASP A 1 298 ? -7.659 -26.013 12.968 1.00 96.44 298 ASP A CA 1
ATOM 2428 C C . ASP A 1 298 ? -7.052 -24.874 13.807 1.00 96.44 298 ASP A C 1
ATOM 2430 O O . ASP A 1 298 ? -6.283 -25.098 14.754 1.00 96.44 298 ASP A O 1
ATOM 2434 N N . CYS A 1 299 ? -7.380 -23.620 13.473 1.00 96.06 299 CYS A N 1
ATOM 2435 C CA . CYS A 1 299 ? -6.825 -22.460 14.165 1.00 96.06 299 CYS A CA 1
ATOM 2436 C C . CYS A 1 299 ? -7.494 -22.205 15.516 1.00 96.06 299 CYS A C 1
ATOM 2438 O O . CYS A 1 299 ? -6.790 -21.847 16.465 1.00 96.06 299 CYS A O 1
ATOM 2440 N N . TYR A 1 300 ? -8.815 -22.379 15.608 1.00 97.69 300 TYR A N 1
ATOM 2441 C CA . TYR A 1 300 ? -9.607 -21.914 16.751 1.00 97.69 300 TYR A CA 1
ATOM 2442 C C . TYR A 1 300 ? -10.405 -23.019 17.455 1.00 97.69 300 TYR A C 1
ATOM 2444 O O . TYR A 1 300 ? -10.969 -22.751 18.513 1.00 97.69 300 TYR A O 1
ATOM 2452 N N . GLY A 1 301 ? -10.435 -24.250 16.935 1.00 97.69 301 GLY A N 1
ATOM 2453 C CA . GLY A 1 301 ? -11.102 -25.383 17.580 1.00 97.69 301 GLY A CA 1
ATOM 2454 C C . GLY A 1 301 ? -12.583 -25.102 17.855 1.00 97.69 301 GLY A C 1
ATOM 2455 O O . GLY A 1 301 ? -13.281 -24.642 16.948 1.00 97.69 301 GLY A O 1
ATOM 2456 N N . PRO A 1 302 ? -13.064 -25.292 19.098 1.00 98.25 302 PRO A N 1
ATOM 2457 C CA . PRO A 1 302 ? -14.440 -24.962 19.478 1.00 98.25 302 PRO A CA 1
ATOM 2458 C C . PRO A 1 302 ? -14.855 -23.508 19.180 1.00 98.25 302 PRO A C 1
ATOM 2460 O O . PRO A 1 302 ? -16.022 -23.248 18.896 1.00 98.25 302 PRO A O 1
ATOM 2463 N N . ALA A 1 303 ? -13.914 -22.553 19.147 1.00 98.56 303 ALA A N 1
ATOM 2464 C CA . ALA A 1 303 ? -14.196 -21.163 18.769 1.00 98.56 303 ALA A CA 1
ATOM 2465 C C . ALA A 1 303 ? -14.309 -20.927 17.247 1.00 98.56 303 ALA A C 1
ATOM 2467 O O . ALA A 1 303 ? -14.669 -19.829 16.811 1.00 98.56 303 ALA A O 1
ATOM 2468 N N . GLY A 1 304 ? -14.023 -21.939 16.421 1.00 98.44 304 GLY A N 1
ATOM 2469 C CA . GLY A 1 304 ? -13.963 -21.833 14.962 1.00 98.44 304 GLY A CA 1
ATOM 2470 C C . GLY A 1 304 ? -15.248 -21.311 14.325 1.00 98.44 304 GLY A C 1
ATOM 2471 O O . GLY A 1 304 ? -15.186 -20.429 13.470 1.00 98.44 304 GLY A O 1
ATOM 2472 N N . LYS A 1 305 ? -16.420 -21.769 14.783 1.00 98.44 305 LYS A N 1
ATOM 2473 C CA . LYS A 1 305 ? -17.716 -21.327 14.240 1.00 98.44 305 LYS A CA 1
ATOM 2474 C C . LYS A 1 305 ? -17.943 -19.822 14.435 1.00 98.44 305 LYS A C 1
ATOM 2476 O O . LYS A 1 305 ? -18.353 -19.139 13.497 1.00 98.44 305 LYS A O 1
ATOM 2481 N N . MET A 1 306 ? -17.635 -19.299 15.621 1.00 98.75 306 MET A N 1
ATOM 2482 C CA . MET A 1 306 ? -17.793 -17.880 15.956 1.00 98.75 306 MET A CA 1
ATOM 2483 C C . MET A 1 306 ? -16.805 -17.019 15.170 1.00 98.75 306 MET A C 1
ATOM 2485 O O . MET A 1 306 ? -17.179 -15.978 14.630 1.00 98.75 306 MET A O 1
ATOM 2489 N N . MET A 1 307 ? -15.561 -17.487 15.031 1.00 98.56 307 MET A N 1
ATOM 2490 C CA . MET A 1 307 ? -14.538 -16.800 14.241 1.00 98.56 307 MET A CA 1
ATOM 2491 C C . MET A 1 307 ? -14.864 -16.798 12.740 1.00 98.56 307 MET A C 1
ATOM 2493 O O . MET A 1 307 ? -14.722 -15.762 12.090 1.00 98.56 307 MET A O 1
ATOM 2497 N N . LYS A 1 308 ? -15.383 -17.905 12.192 1.00 98.44 308 LYS A N 1
ATOM 2498 C CA . LYS A 1 308 ? -15.874 -17.977 10.804 1.00 98.44 308 LYS A CA 1
ATOM 2499 C C . LYS A 1 308 ? -17.006 -16.977 10.570 1.00 98.44 308 LYS A C 1
ATOM 2501 O O . LYS A 1 308 ? -17.008 -16.266 9.563 1.00 98.44 308 LYS A O 1
ATOM 2506 N N . GLU A 1 309 ? -17.948 -16.892 11.509 1.00 98.56 309 GLU A N 1
ATOM 2507 C CA . GLU A 1 309 ? -19.053 -15.935 11.435 1.00 98.56 309 GLU A CA 1
ATOM 2508 C C . GLU A 1 309 ? -18.577 -14.481 11.541 1.00 98.56 309 GLU A C 1
ATOM 2510 O O . GLU A 1 309 ? -19.069 -13.622 10.807 1.00 98.56 309 GLU A O 1
ATOM 2515 N N . PHE A 1 310 ? -17.583 -14.207 12.391 1.00 98.62 310 PHE A N 1
ATOM 2516 C CA . PHE A 1 310 ? -16.955 -12.889 12.494 1.00 98.62 310 PHE A CA 1
ATOM 2517 C C . PHE A 1 310 ? -16.379 -12.457 11.140 1.00 98.62 310 PHE A C 1
ATOM 2519 O O . PHE A 1 310 ? -16.674 -11.361 10.660 1.00 98.62 310 PHE A O 1
ATOM 2526 N N . TYR A 1 311 ? -15.586 -13.323 10.499 1.00 98.12 311 TYR A N 1
ATOM 2527 C CA . TYR A 1 311 ? -14.994 -13.025 9.191 1.00 98.12 311 TYR A CA 1
ATOM 2528 C C . TYR A 1 311 ? -16.061 -12.852 8.112 1.00 98.12 311 TYR A C 1
ATOM 2530 O O . TYR A 1 311 ? -15.949 -11.931 7.309 1.00 98.12 311 TYR A O 1
ATOM 2538 N N . ARG A 1 312 ? -17.120 -13.675 8.121 1.00 98.12 312 ARG A N 1
ATOM 2539 C CA . ARG A 1 312 ? -18.251 -13.532 7.190 1.00 98.12 312 ARG A CA 1
ATOM 2540 C C . ARG A 1 312 ? -18.943 -12.176 7.332 1.00 98.12 312 ARG A C 1
ATOM 2542 O O . ARG A 1 312 ? -19.239 -11.542 6.322 1.00 98.12 312 ARG A O 1
ATOM 2549 N N . GLU A 1 313 ? -19.194 -11.718 8.557 1.00 98.19 313 GLU A N 1
ATOM 2550 C CA . GLU A 1 313 ? -19.832 -10.418 8.801 1.00 98.19 313 GLU A CA 1
ATOM 2551 C C . GLU A 1 313 ? -18.937 -9.251 8.354 1.00 98.19 313 GLU A C 1
ATOM 2553 O O . GLU A 1 313 ? -19.424 -8.295 7.748 1.00 98.19 313 GLU A O 1
ATOM 2558 N N . VAL A 1 314 ? -17.626 -9.338 8.607 1.00 97.81 314 VAL A N 1
ATOM 2559 C CA . VAL A 1 314 ? -16.650 -8.344 8.132 1.00 97.81 314 VAL A CA 1
ATOM 2560 C C . VAL A 1 314 ? -16.569 -8.328 6.605 1.00 97.81 314 VAL A C 1
ATOM 2562 O O . VAL A 1 314 ? -16.629 -7.254 6.014 1.00 97.81 314 VAL A O 1
ATOM 2565 N N . GLU A 1 315 ? -16.484 -9.493 5.964 1.00 97.00 315 GLU A N 1
ATOM 2566 C CA . GLU A 1 315 ? -16.453 -9.630 4.503 1.00 97.00 315 GLU A CA 1
ATOM 2567 C C . GLU A 1 315 ? -17.728 -9.079 3.864 1.00 97.00 315 GLU A C 1
ATOM 2569 O O . GLU A 1 315 ? -17.653 -8.296 2.922 1.00 97.00 315 GLU A O 1
ATOM 2574 N N . THR A 1 316 ? -18.895 -9.381 4.438 1.00 96.38 316 THR A N 1
ATOM 2575 C CA . THR A 1 316 ? -20.187 -8.835 3.985 1.00 96.38 316 THR A CA 1
ATOM 2576 C C . THR A 1 316 ? -20.239 -7.311 4.106 1.00 96.38 316 THR A C 1
ATOM 2578 O O . THR A 1 316 ? -20.910 -6.645 3.323 1.00 96.38 316 THR A O 1
ATOM 2581 N N . ALA A 1 317 ? -19.551 -6.723 5.088 1.00 96.56 317 ALA A N 1
ATOM 2582 C CA . ALA A 1 317 ? -19.458 -5.273 5.214 1.00 96.56 317 ALA A CA 1
ATOM 2583 C C . ALA A 1 317 ? -18.447 -4.670 4.230 1.00 96.56 317 ALA A C 1
ATOM 2585 O O . ALA A 1 317 ? -18.710 -3.628 3.636 1.00 96.56 317 ALA A O 1
ATOM 2586 N N . PHE A 1 318 ? -17.287 -5.298 4.065 1.00 95.31 318 PHE A N 1
ATOM 2587 C CA . PHE A 1 318 ? -16.214 -4.755 3.244 1.00 95.31 318 PHE A CA 1
ATOM 2588 C C . PHE A 1 318 ? -16.485 -4.927 1.749 1.00 95.31 318 PHE A C 1
ATOM 2590 O O . PHE A 1 318 ? -16.395 -3.967 0.986 1.00 95.31 318 PHE A O 1
ATOM 2597 N N . TRP A 1 319 ? -16.879 -6.129 1.335 1.00 93.56 319 TRP A N 1
ATOM 2598 C CA . TRP A 1 319 ? -17.093 -6.489 -0.063 1.00 93.56 319 TRP A CA 1
ATOM 2599 C C . TRP A 1 319 ? -18.533 -6.254 -0.535 1.00 93.56 319 TRP A C 1
ATOM 2601 O O . TRP A 1 319 ? -19.103 -7.045 -1.283 1.00 93.56 319 TRP A O 1
ATOM 2611 N N . ASN A 1 320 ? -19.129 -5.143 -0.098 1.00 93.00 320 ASN A N 1
ATOM 2612 C CA . ASN A 1 320 ? -20.481 -4.742 -0.473 1.00 93.00 320 ASN A CA 1
ATOM 2613 C C . ASN A 1 320 ? -20.460 -3.420 -1.259 1.00 93.00 320 ASN A C 1
ATOM 2615 O O . ASN A 1 320 ? -20.222 -2.364 -0.666 1.00 93.00 320 ASN A O 1
ATOM 2619 N N . PRO A 1 321 ? -20.765 -3.445 -2.570 1.00 89.38 321 PRO A N 1
ATOM 2620 C CA . PRO A 1 321 ? -20.840 -2.249 -3.406 1.00 89.38 321 PRO A CA 1
ATOM 2621 C C . PRO A 1 321 ? -21.767 -1.150 -2.878 1.00 89.38 321 PRO A C 1
ATOM 2623 O O . PRO A 1 321 ? -21.496 0.022 -3.126 1.00 89.38 321 PRO A O 1
ATOM 2626 N N . ALA A 1 322 ? -22.817 -1.499 -2.124 1.00 90.56 322 ALA A N 1
ATOM 2627 C CA . ALA A 1 322 ? -23.738 -0.529 -1.524 1.00 90.56 322 ALA A CA 1
ATOM 2628 C C . ALA A 1 322 ? -23.066 0.349 -0.456 1.00 90.56 322 ALA A C 1
ATOM 2630 O O . ALA A 1 322 ? -23.552 1.433 -0.147 1.00 90.56 322 ALA A O 1
ATOM 2631 N N . ASN A 1 323 ? -21.926 -0.091 0.085 1.00 90.06 323 ASN A N 1
ATOM 2632 C CA . ASN A 1 323 ? -21.126 0.701 1.015 1.00 90.06 323 ASN A CA 1
ATOM 2633 C C . ASN A 1 323 ? -20.192 1.686 0.293 1.00 90.06 323 ASN A C 1
ATOM 2635 O O . ASN A 1 323 ? -19.572 2.528 0.942 1.00 90.06 323 ASN A O 1
ATOM 2639 N N . CYS A 1 324 ? -20.083 1.618 -1.037 1.00 91.62 324 CYS A N 1
ATOM 2640 C CA . CYS A 1 324 ? -19.340 2.602 -1.812 1.00 91.62 324 CYS A CA 1
ATOM 2641 C C . CYS 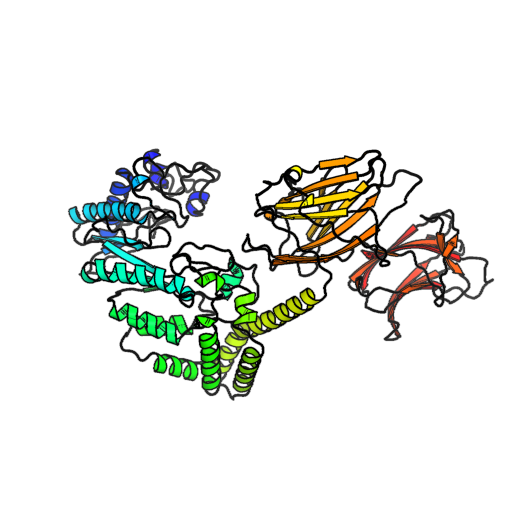A 1 324 ? -20.152 3.909 -1.920 1.00 91.62 324 CYS A C 1
ATOM 2643 O O . CYS A 1 324 ? -21.287 3.879 -2.394 1.00 91.62 324 CYS A O 1
ATOM 2645 N N . PRO A 1 325 ? -19.599 5.073 -1.525 1.00 90.06 325 PRO A N 1
ATOM 2646 C CA . PRO A 1 325 ? -20.308 6.345 -1.620 1.00 90.06 325 PRO A CA 1
ATOM 2647 C C . PRO A 1 325 ? -20.802 6.646 -3.042 1.00 90.06 325 PRO A C 1
ATOM 2649 O O . PRO A 1 325 ? -20.005 6.688 -3.977 1.00 90.06 325 PRO A O 1
ATOM 2652 N N . GLU A 1 326 ? -22.085 6.981 -3.199 1.00 90.44 326 GLU A N 1
ATOM 2653 C CA . GLU A 1 326 ? -22.707 7.279 -4.505 1.00 90.44 326 GLU A CA 1
ATOM 2654 C C . GLU A 1 326 ? -21.942 8.339 -5.309 1.00 90.44 326 GLU A C 1
ATOM 2656 O O . GLU A 1 326 ? -21.773 8.236 -6.524 1.00 90.44 326 GLU A O 1
ATOM 2661 N N . LYS A 1 327 ? -21.386 9.347 -4.621 1.00 87.50 327 LYS A N 1
ATOM 2662 C CA . LYS A 1 327 ? -20.565 10.395 -5.247 1.00 87.50 327 LYS A CA 1
ATOM 2663 C C . LYS A 1 327 ? -19.326 9.852 -5.977 1.00 87.50 327 LYS A C 1
ATOM 2665 O O . LYS A 1 327 ? -18.804 10.539 -6.855 1.00 87.50 327 LYS A O 1
ATOM 2670 N N . TRP A 1 328 ? -18.838 8.665 -5.617 1.00 90.75 328 TRP A N 1
ATOM 2671 C CA . TRP A 1 328 ? -17.723 8.000 -6.297 1.00 90.75 328 TRP A CA 1
ATOM 2672 C C . TRP A 1 328 ? -18.166 7.217 -7.533 1.00 90.75 328 TRP A C 1
ATOM 2674 O O . TRP A 1 328 ? -17.344 6.957 -8.407 1.00 90.75 328 TRP A O 1
ATOM 2684 N N . LEU A 1 329 ? -19.458 6.900 -7.631 1.00 92.69 329 LEU A N 1
ATOM 2685 C CA . LEU A 1 329 ? -20.052 6.095 -8.698 1.00 92.69 329 LEU A CA 1
ATOM 2686 C C . LEU A 1 329 ? -20.759 6.926 -9.779 1.00 92.69 329 LEU A C 1
ATOM 2688 O O . LEU A 1 329 ? -21.254 6.354 -10.743 1.00 92.69 329 LEU A O 1
ATOM 2692 N N . LYS A 1 330 ? -20.768 8.264 -9.657 1.00 89.25 330 LYS A N 1
ATOM 2693 C CA . LYS A 1 330 ? -21.417 9.185 -10.614 1.00 89.25 330 LYS A CA 1
ATOM 2694 C C . LYS A 1 330 ? -21.023 8.956 -12.074 1.00 89.25 330 LYS A C 1
ATOM 2696 O O . LYS A 1 330 ? -21.854 9.122 -12.955 1.00 89.25 330 LYS A O 1
ATOM 2701 N N . ASP A 1 331 ? -19.758 8.626 -12.323 1.00 90.62 331 ASP A N 1
ATOM 2702 C CA . ASP A 1 331 ? -19.265 8.275 -13.652 1.00 90.62 331 ASP A CA 1
ATOM 2703 C C . ASP A 1 331 ? -18.535 6.927 -13.567 1.00 90.62 331 ASP A C 1
ATOM 2705 O O . ASP A 1 331 ? -17.478 6.843 -12.932 1.00 90.62 331 ASP A O 1
ATOM 2709 N N . PRO A 1 332 ? -19.054 5.866 -14.209 1.00 89.62 332 PRO A N 1
ATOM 2710 C CA . PRO A 1 332 ? -18.448 4.541 -14.156 1.00 89.62 332 PRO A CA 1
ATOM 2711 C C . PRO A 1 332 ? -17.099 4.439 -14.886 1.00 89.62 332 PRO A C 1
ATOM 2713 O O . PRO A 1 332 ? -16.451 3.397 -14.797 1.00 89.62 332 PRO A O 1
ATOM 2716 N N . LYS A 1 333 ? -16.678 5.474 -15.624 1.00 91.62 333 LYS A N 1
ATOM 2717 C CA . LYS A 1 333 ? -15.368 5.552 -16.291 1.00 91.62 333 LYS A CA 1
ATOM 2718 C C . LYS A 1 333 ? -14.328 6.298 -15.457 1.00 91.62 333 LYS A C 1
ATOM 2720 O O . LYS A 1 333 ? -13.137 6.197 -15.745 1.00 91.62 333 LYS A O 1
ATOM 2725 N N . VAL A 1 334 ? -14.746 7.030 -14.423 1.00 90.56 334 VAL A N 1
ATOM 2726 C CA . VAL A 1 334 ? -13.846 7.851 -13.606 1.00 90.56 334 VAL A CA 1
ATOM 2727 C C . VAL A 1 334 ? -13.732 7.264 -12.210 1.00 90.56 334 VAL A C 1
ATOM 2729 O O . VAL A 1 334 ? -14.650 7.347 -11.398 1.00 90.56 334 VAL A O 1
ATOM 2732 N N . PHE A 1 335 ? -12.567 6.699 -11.906 1.00 91.75 335 PHE A N 1
ATOM 2733 C CA . PHE A 1 335 ? -12.286 6.170 -10.580 1.00 91.75 335 PHE A CA 1
ATOM 2734 C C . PHE A 1 335 ? -12.132 7.305 -9.560 1.00 91.75 335 PHE A C 1
ATOM 2736 O O . PHE A 1 335 ? -11.305 8.205 -9.726 1.00 91.75 335 PHE A O 1
ATOM 2743 N N . ARG A 1 336 ? -12.942 7.273 -8.497 1.00 89.19 336 ARG A N 1
ATOM 2744 C CA . ARG A 1 336 ? -12.966 8.283 -7.433 1.00 89.19 336 ARG A CA 1
ATOM 2745 C C . ARG A 1 336 ? -12.787 7.632 -6.067 1.00 89.19 336 ARG A C 1
ATOM 2747 O O . ARG A 1 336 ? -13.093 6.465 -5.877 1.00 89.19 336 ARG A O 1
ATOM 2754 N N . GLY A 1 337 ? -12.291 8.406 -5.112 1.00 85.75 337 GLY A N 1
ATOM 2755 C CA . GLY A 1 337 ? -12.204 8.010 -3.710 1.00 85.75 337 GLY A CA 1
ATOM 2756 C C . GLY A 1 337 ? -12.357 9.212 -2.779 1.00 85.75 337 GLY A C 1
ATOM 2757 O O . GLY A 1 337 ? -12.852 10.263 -3.204 1.00 85.75 337 GLY A O 1
ATOM 2758 N N . PRO A 1 338 ? -11.912 9.105 -1.515 1.00 75.75 338 PRO A N 1
ATOM 2759 C CA . PRO A 1 338 ? -12.068 10.166 -0.515 1.00 75.75 338 PRO A CA 1
ATOM 2760 C C . PRO A 1 338 ? -11.508 11.529 -0.948 1.00 75.75 338 PRO A C 1
ATOM 2762 O O . PRO A 1 338 ? -12.073 12.557 -0.594 1.00 75.75 338 PRO A O 1
ATOM 2765 N N . TYR A 1 339 ? -10.461 11.529 -1.779 1.00 69.25 339 TYR A N 1
ATOM 2766 C CA . TYR A 1 339 ? -9.740 12.723 -2.237 1.00 69.25 339 TYR A CA 1
ATOM 2767 C C . TYR A 1 339 ? -10.037 13.123 -3.694 1.00 69.25 339 TYR A C 1
ATOM 2769 O O . TYR A 1 339 ? -9.236 13.798 -4.336 1.00 69.25 339 TYR A O 1
ATOM 2777 N N . GLY A 1 340 ? -11.173 12.691 -4.250 1.00 78.94 340 GLY A N 1
ATOM 2778 C CA . GLY A 1 340 ? -11.563 13.019 -5.624 1.00 78.94 340 GLY A CA 1
ATOM 2779 C C . GLY A 1 340 ? -11.098 11.981 -6.646 1.00 78.94 340 GLY A C 1
ATOM 2780 O O . GLY A 1 340 ? -11.191 10.783 -6.384 1.00 78.94 340 GLY A O 1
ATOM 2781 N N . ILE A 1 341 ? -10.682 12.432 -7.837 1.00 82.75 341 ILE A N 1
ATOM 2782 C CA . ILE A 1 341 ? -10.272 11.548 -8.945 1.00 82.75 341 ILE A CA 1
ATOM 2783 C C . ILE A 1 341 ? -8.984 10.815 -8.571 1.00 82.75 341 ILE A C 1
ATOM 2785 O O . ILE A 1 341 ? -8.017 11.426 -8.115 1.00 82.75 341 ILE A O 1
ATOM 2789 N N . LYS A 1 342 ? -8.967 9.503 -8.800 1.00 87.25 342 LYS A N 1
ATOM 2790 C CA . LYS A 1 342 ? -7.803 8.640 -8.614 1.00 87.25 342 LYS A CA 1
ATOM 2791 C C . LYS A 1 342 ? -7.320 8.122 -9.961 1.00 87.25 342 LYS A C 1
ATOM 2793 O O . LYS A 1 342 ? -8.090 7.973 -10.906 1.00 87.25 342 LYS A O 1
ATOM 2798 N N . HIS A 1 343 ? -6.033 7.801 -10.025 1.00 89.19 343 HIS A N 1
ATOM 2799 C CA . HIS A 1 343 ? -5.501 7.062 -11.158 1.00 89.19 343 HIS A CA 1
ATOM 2800 C C . HIS A 1 343 ? -6.176 5.672 -11.231 1.00 89.19 343 HIS A C 1
ATOM 2802 O O . HIS A 1 343 ? -6.213 4.999 -10.198 1.00 89.19 343 HIS A O 1
ATOM 2808 N N . PRO A 1 344 ? -6.663 5.209 -12.402 1.00 90.06 344 PRO A N 1
ATOM 2809 C CA . PRO A 1 344 ? -7.453 3.973 -12.548 1.00 90.06 344 PRO A CA 1
ATOM 2810 C C . PRO A 1 344 ? -6.840 2.717 -11.913 1.00 90.06 344 PRO A C 1
ATOM 2812 O O . PRO A 1 344 ? -7.541 1.884 -11.344 1.00 90.06 344 PRO A O 1
ATOM 2815 N N . PHE A 1 345 ? -5.513 2.618 -11.966 1.00 92.44 345 PHE A N 1
ATOM 2816 C CA . PHE A 1 345 ? -4.747 1.472 -11.472 1.00 92.44 345 PHE A CA 1
ATOM 2817 C C . PHE A 1 345 ? -4.037 1.737 -10.134 1.00 92.44 345 PHE A C 1
ATOM 2819 O O . PHE A 1 345 ? -3.124 1.006 -9.771 1.00 92.44 345 PHE A O 1
ATOM 2826 N N . TRP A 1 346 ? -4.406 2.805 -9.415 1.00 88.12 346 TRP A N 1
ATOM 2827 C CA . TRP A 1 346 ? -3.882 3.106 -8.077 1.00 88.12 346 TRP A CA 1
ATOM 2828 C C . TRP A 1 346 ? -4.961 2.853 -7.014 1.00 88.12 346 TRP A C 1
ATOM 2830 O O . TRP A 1 346 ? -5.712 3.757 -6.640 1.00 88.12 346 TRP A O 1
ATOM 2840 N N . GLY A 1 347 ? -5.042 1.611 -6.527 1.00 86.00 347 GLY A N 1
ATOM 2841 C CA . GLY A 1 347 ? -6.106 1.140 -5.628 1.00 86.00 347 GLY A CA 1
ATOM 2842 C C . GLY A 1 347 ? -6.006 1.552 -4.152 1.00 86.00 347 GLY A C 1
ATOM 2843 O O . GLY A 1 347 ? -6.913 1.239 -3.387 1.00 86.00 347 GLY A O 1
ATOM 2844 N N . THR A 1 348 ? -4.947 2.250 -3.727 1.00 89.06 348 THR A N 1
ATOM 2845 C CA . THR A 1 348 ? -4.737 2.609 -2.311 1.00 89.06 348 THR A CA 1
ATOM 2846 C C . THR A 1 348 ? -5.441 3.897 -1.891 1.00 89.06 348 THR A C 1
ATOM 2848 O O . THR A 1 348 ? -5.695 4.788 -2.706 1.00 89.06 348 THR A O 1
ATOM 2851 N N . GLY A 1 349 ? -5.725 4.038 -0.596 1.00 85.38 349 GLY A N 1
ATOM 2852 C CA . GLY A 1 349 ? -6.342 5.231 -0.016 1.00 85.38 349 GLY A CA 1
ATOM 2853 C C . GLY A 1 349 ? -7.820 5.362 -0.375 1.00 85.38 349 GLY A C 1
ATOM 2854 O O . GLY A 1 349 ? -8.244 6.429 -0.827 1.00 85.38 349 GLY A O 1
ATOM 2855 N N . LEU A 1 350 ? -8.571 4.270 -0.232 1.00 89.62 350 LEU A N 1
ATOM 2856 C CA . LEU A 1 350 ? -10.028 4.220 -0.374 1.00 89.62 350 LEU A CA 1
ATOM 2857 C C . LEU A 1 350 ? -10.735 4.087 0.979 1.00 89.62 350 LEU A C 1
ATOM 2859 O O . LEU A 1 350 ? -11.837 4.608 1.144 1.00 89.62 350 LEU A O 1
ATOM 2863 N N . ILE A 1 351 ? -10.110 3.414 1.946 1.00 91.25 351 ILE A N 1
ATOM 2864 C CA . ILE A 1 351 ? -10.750 3.057 3.213 1.00 91.25 351 ILE A CA 1
ATOM 2865 C C . ILE A 1 351 ? -10.517 4.172 4.240 1.00 91.25 351 ILE A C 1
ATOM 2867 O O . ILE A 1 351 ? -9.558 4.132 5.014 1.00 91.25 351 ILE A O 1
ATOM 2871 N N . SER A 1 352 ? -11.377 5.196 4.211 1.00 83.75 352 SER A N 1
ATOM 2872 C CA . SER A 1 352 ? -11.331 6.349 5.126 1.00 83.75 352 SER A CA 1
ATOM 2873 C C . SER A 1 352 ? -11.968 6.047 6.495 1.00 83.75 352 SER A C 1
ATOM 2875 O O . SER A 1 352 ? -12.685 5.048 6.624 1.00 83.75 352 SER A O 1
ATOM 2877 N N . PRO A 1 353 ? -11.768 6.902 7.519 1.00 79.38 353 PRO A N 1
ATOM 2878 C CA . PRO A 1 353 ? -12.459 6.772 8.804 1.00 79.38 353 PRO A CA 1
ATOM 2879 C C . PRO A 1 353 ? -13.987 6.731 8.673 1.00 79.38 353 PRO A C 1
ATOM 2881 O O . PRO A 1 353 ? -14.641 5.936 9.345 1.00 79.38 353 PRO A O 1
ATOM 2884 N N . GLU A 1 354 ? -14.569 7.535 7.781 1.00 82.62 354 GLU A N 1
ATOM 2885 C CA . GLU A 1 354 ? -16.014 7.547 7.534 1.00 82.62 354 GLU A CA 1
ATOM 2886 C C . GLU A 1 354 ? -16.486 6.233 6.921 1.00 82.62 354 GLU A C 1
ATOM 2888 O O . GLU A 1 354 ? -17.488 5.681 7.371 1.00 82.62 354 GLU A O 1
ATOM 2893 N N . LEU A 1 355 ? -15.770 5.704 5.923 1.00 87.88 355 LEU A N 1
ATOM 2894 C CA . LEU A 1 355 ? -16.119 4.408 5.344 1.00 87.88 355 LEU A CA 1
ATOM 2895 C C . LEU A 1 355 ? -16.006 3.302 6.404 1.00 87.88 355 LEU A C 1
ATOM 2897 O O . LEU A 1 355 ? -16.931 2.505 6.572 1.00 87.88 355 LEU A O 1
ATOM 2901 N N . SER A 1 356 ? -14.911 3.319 7.171 1.00 91.50 356 SER A N 1
ATOM 2902 C CA . SER A 1 356 ? -14.663 2.386 8.269 1.00 91.50 356 SER A CA 1
ATOM 2903 C C . SER A 1 356 ? -15.769 2.393 9.309 1.00 91.50 356 SER A C 1
ATOM 2905 O O . SER A 1 356 ? -16.236 1.321 9.656 1.00 91.50 356 SER A O 1
ATOM 2907 N N . TRP A 1 357 ? -16.215 3.552 9.796 1.00 90.81 357 TRP A N 1
ATOM 2908 C CA . TRP A 1 357 ? -17.038 3.609 11.012 1.00 90.81 357 TRP A CA 1
ATOM 2909 C C . TRP A 1 357 ? -18.473 4.102 10.805 1.00 90.81 357 TRP A C 1
ATOM 2911 O O . TRP A 1 357 ? -19.347 3.736 11.586 1.00 90.81 357 TRP A O 1
ATOM 2921 N N . LYS A 1 358 ? -18.770 4.863 9.741 1.00 86.06 358 LYS A N 1
ATOM 2922 C CA . LYS A 1 358 ? -20.168 5.191 9.391 1.00 86.06 358 LYS A CA 1
ATOM 2923 C C . LYS A 1 358 ? -20.851 4.074 8.609 1.00 86.06 358 LYS A C 1
ATOM 2925 O O . LYS A 1 358 ? -22.067 3.950 8.693 1.00 86.06 358 LYS A O 1
ATOM 2930 N N . THR A 1 359 ? -20.081 3.285 7.857 1.00 90.50 359 THR A N 1
ATOM 2931 C CA . THR A 1 359 ? -20.637 2.358 6.858 1.00 90.50 359 THR A CA 1
ATOM 2932 C C . THR A 1 359 ? -20.358 0.897 7.211 1.00 90.50 359 THR A C 1
ATOM 2934 O O . THR A 1 359 ? -21.280 0.086 7.325 1.00 90.50 359 THR A O 1
ATOM 2937 N N . MET A 1 360 ? -19.091 0.547 7.449 1.00 95.12 360 MET A N 1
ATOM 2938 C CA . MET A 1 360 ? -18.713 -0.833 7.768 1.00 95.12 360 MET A CA 1
ATOM 2939 C C . MET A 1 360 ? -18.858 -1.138 9.268 1.00 95.12 360 MET A C 1
ATOM 2941 O O . MET A 1 360 ? -19.553 -2.066 9.650 1.00 95.12 360 MET A O 1
ATOM 2945 N N . GLY A 1 361 ? -18.303 -0.330 10.157 1.00 95.38 361 GLY A N 1
ATOM 2946 C CA . GLY A 1 361 ? -18.332 -0.519 11.609 1.00 95.38 361 GLY A CA 1
ATOM 2947 C C . GLY A 1 361 ? -19.575 0.051 12.290 1.00 95.38 361 GLY A C 1
ATOM 2948 O O . GLY A 1 361 ? -19.449 0.758 13.284 1.00 95.38 361 GLY A O 1
ATOM 2949 N N . THR A 1 362 ? -20.774 -0.210 11.758 1.00 95.19 362 THR A N 1
ATOM 2950 C CA . THR A 1 362 ? -22.026 0.314 12.343 1.00 95.19 362 THR A CA 1
ATOM 2951 C C . THR A 1 362 ? -22.258 -0.213 13.767 1.00 95.19 362 THR A C 1
ATOM 2953 O O . THR A 1 362 ? -21.859 -1.344 14.059 1.00 95.19 362 THR A O 1
ATOM 2956 N N . PRO A 1 363 ? -22.984 0.516 14.642 1.00 95.12 363 PRO A N 1
ATOM 2957 C CA . PRO A 1 363 ? -23.264 0.059 16.009 1.00 95.12 363 PRO A CA 1
ATOM 2958 C C . PRO A 1 363 ? -23.897 -1.338 16.072 1.00 95.12 363 PRO A C 1
ATOM 2960 O O . PRO A 1 363 ? -23.486 -2.176 16.872 1.00 95.12 363 PRO A O 1
ATOM 2963 N N . LYS A 1 364 ? -24.848 -1.625 15.170 1.00 96.75 364 LYS A N 1
ATOM 2964 C CA . LYS A 1 364 ? -25.491 -2.943 15.054 1.00 96.75 364 LYS A CA 1
ATOM 2965 C C . LYS A 1 364 ? -24.474 -4.039 14.724 1.00 96.75 364 LYS A C 1
ATOM 2967 O O . LYS A 1 364 ? -24.486 -5.098 15.352 1.00 96.75 364 LYS A O 1
ATOM 2972 N N . ARG A 1 365 ? -23.584 -3.786 13.759 1.00 97.56 365 ARG A N 1
ATOM 2973 C CA . ARG A 1 365 ? -22.547 -4.746 13.365 1.00 97.56 365 ARG A CA 1
ATOM 2974 C C . ARG A 1 365 ? -21.530 -4.948 14.479 1.00 97.56 365 ARG A C 1
ATOM 2976 O O . ARG A 1 365 ? -21.220 -6.085 14.813 1.00 97.56 365 ARG A O 1
ATOM 2983 N N . MET A 1 366 ? -21.078 -3.868 15.109 1.00 98.19 366 MET A N 1
ATOM 2984 C CA . MET A 1 366 ? -20.146 -3.940 16.231 1.00 98.19 366 MET A CA 1
ATOM 2985 C C . MET A 1 366 ? -20.730 -4.712 17.416 1.00 98.19 366 MET A C 1
ATOM 2987 O O . MET A 1 366 ? -20.012 -5.506 18.015 1.00 98.19 366 MET A O 1
ATOM 2991 N N . ALA A 1 367 ? -22.024 -4.566 17.719 1.00 98.31 367 ALA A N 1
ATOM 2992 C CA . ALA A 1 367 ? -22.691 -5.372 18.743 1.00 98.31 367 ALA A CA 1
ATOM 2993 C C . ALA A 1 367 ? -22.681 -6.875 18.404 1.00 98.31 367 ALA A C 1
ATOM 2995 O O . ALA A 1 367 ? -22.334 -7.695 19.255 1.00 98.31 367 ALA A O 1
ATOM 2996 N N . LYS A 1 368 ? -22.982 -7.239 17.147 1.00 98.56 368 LYS A N 1
ATOM 2997 C CA . LYS A 1 368 ? -22.898 -8.632 16.674 1.00 98.56 368 LYS A CA 1
ATOM 2998 C C . LYS A 1 368 ? -21.470 -9.182 16.788 1.00 98.56 368 LYS A C 1
ATOM 3000 O O . LYS A 1 368 ? -21.279 -10.264 17.332 1.00 98.56 368 LYS A O 1
ATOM 3005 N N . LEU A 1 369 ? -20.472 -8.430 16.323 1.00 98.75 369 LEU A N 1
ATOM 3006 C CA . LEU A 1 369 ? -19.062 -8.833 16.381 1.00 98.75 369 LEU A CA 1
ATOM 3007 C C . LEU A 1 369 ? -18.563 -8.988 17.828 1.00 98.75 369 LEU A C 1
ATOM 3009 O O . LEU A 1 369 ? -17.888 -9.966 18.130 1.00 98.75 369 LEU A O 1
ATOM 3013 N N . LYS A 1 370 ? -18.950 -8.081 18.738 1.00 98.69 370 LYS A N 1
ATOM 3014 C CA . LYS A 1 370 ? -18.654 -8.182 20.181 1.00 98.69 370 LYS A CA 1
ATOM 3015 C C . LYS A 1 370 ? -19.217 -9.468 20.786 1.00 98.69 370 LYS A C 1
ATOM 3017 O O . LYS A 1 370 ? -18.497 -10.153 21.504 1.00 98.69 370 LYS A O 1
ATOM 3022 N N . LYS A 1 371 ? -20.466 -9.817 20.456 1.00 98.75 371 LYS A N 1
ATOM 3023 C CA . LYS A 1 371 ? -21.098 -11.063 20.913 1.00 98.75 371 LYS A CA 1
ATOM 3024 C C . LYS A 1 371 ? -20.333 -12.301 20.429 1.00 98.75 371 LYS A C 1
ATOM 3026 O O . LYS A 1 371 ? -20.026 -13.165 21.239 1.00 98.75 371 LYS A O 1
ATOM 3031 N N . LEU A 1 372 ? -19.964 -12.348 19.147 1.00 98.88 372 LEU A N 1
ATOM 3032 C CA . LEU A 1 372 ? -19.195 -13.467 18.581 1.00 98.88 372 LEU A CA 1
ATOM 3033 C C . LEU A 1 372 ? -17.831 -13.640 19.255 1.00 98.88 372 LEU A C 1
ATOM 3035 O O . LEU A 1 372 ? -17.412 -14.765 19.508 1.00 98.88 372 LEU A O 1
ATOM 3039 N N . ILE A 1 373 ? -17.142 -12.537 19.562 1.00 98.75 373 ILE A N 1
ATOM 3040 C CA . ILE A 1 373 ? -15.863 -12.595 20.276 1.00 98.75 373 ILE A CA 1
ATOM 3041 C C . ILE A 1 373 ? -16.052 -13.086 21.713 1.00 98.75 373 ILE A C 1
ATOM 3043 O O . ILE A 1 373 ? -15.317 -13.974 22.130 1.00 98.75 373 ILE A O 1
ATOM 3047 N N . ALA A 1 374 ? -17.065 -12.600 22.433 1.00 98.69 374 ALA A N 1
ATOM 3048 C CA . ALA A 1 374 ? -17.354 -13.078 23.785 1.00 98.69 374 ALA A CA 1
ATOM 3049 C C . ALA A 1 374 ? -17.673 -14.588 23.812 1.00 98.69 374 ALA A C 1
ATOM 3051 O O . ALA A 1 374 ? -17.181 -15.310 24.676 1.00 98.69 374 ALA A O 1
ATOM 3052 N N . GLU A 1 375 ? -18.442 -15.081 22.834 1.00 98.69 375 GLU A N 1
ATOM 3053 C CA . GLU A 1 375 ? -18.727 -16.514 22.667 1.00 98.69 375 GLU A CA 1
ATOM 3054 C C . GLU A 1 375 ? -17.477 -17.326 22.292 1.00 98.69 375 GLU A C 1
ATOM 3056 O O . GLU A 1 375 ? -17.340 -18.471 22.717 1.00 98.69 375 GLU A O 1
ATOM 3061 N N . ALA A 1 376 ? -16.555 -16.758 21.507 1.00 98.62 376 ALA A N 1
ATOM 3062 C CA . ALA A 1 376 ? -15.277 -17.389 21.177 1.00 98.62 376 ALA A CA 1
ATOM 3063 C C . ALA A 1 376 ? -14.339 -17.476 22.392 1.00 98.62 376 ALA A C 1
ATOM 3065 O O . ALA A 1 376 ? -13.671 -18.492 22.581 1.00 98.62 376 ALA A O 1
ATOM 3066 N N . GLU A 1 377 ? -14.291 -16.430 23.219 1.00 98.25 377 GLU A N 1
ATOM 3067 C CA . GLU A 1 377 ? -13.463 -16.380 24.429 1.00 98.25 377 GLU A CA 1
ATOM 3068 C C . GLU A 1 377 ? -13.961 -17.322 25.534 1.00 98.25 377 GLU A C 1
ATOM 3070 O O . GLU A 1 377 ? -13.140 -17.814 26.314 1.00 98.25 377 GLU A O 1
ATOM 3075 N N . SER A 1 378 ? -15.270 -17.607 25.580 1.00 98.19 378 SER A N 1
ATOM 3076 C CA . SER A 1 378 ? -15.873 -18.523 26.558 1.00 98.19 378 SER A CA 1
ATOM 3077 C C . SER A 1 378 ? -15.639 -20.005 26.258 1.00 98.19 378 SER A C 1
ATOM 3079 O O . SER A 1 378 ? -15.919 -20.845 27.111 1.00 98.19 378 SER A O 1
ATOM 3081 N N . GLN A 1 379 ? -15.121 -20.341 25.074 1.00 98.44 379 GLN A N 1
ATOM 3082 C CA . GLN A 1 379 ? -14.832 -21.725 24.720 1.00 98.44 379 GLN A CA 1
ATOM 3083 C C . GLN A 1 379 ? -13.631 -22.287 25.486 1.00 98.44 379 GLN A C 1
ATOM 3085 O O . GLN A 1 379 ? -12.647 -21.593 25.778 1.00 98.44 379 GLN A O 1
ATOM 3090 N N . GLU A 1 380 ? -13.668 -23.596 25.722 1.00 97.50 380 GLU A N 1
ATOM 3091 C CA . GLU A 1 380 ? -12.508 -24.344 26.184 1.00 97.50 380 GLU A CA 1
ATOM 3092 C C . GLU A 1 380 ? -11.537 -24.556 25.015 1.00 97.50 380 GLU A C 1
ATOM 3094 O O . GLU A 1 380 ? -11.850 -25.205 24.020 1.00 97.50 380 GLU A O 1
ATOM 3099 N N . LEU A 1 381 ? -10.355 -23.945 25.111 1.00 97.88 381 LEU A N 1
ATOM 3100 C CA . LEU A 1 381 ? -9.364 -23.911 24.036 1.00 97.88 381 LEU A CA 1
ATOM 3101 C C . LEU A 1 381 ? -8.052 -24.516 24.515 1.00 97.88 381 LEU A C 1
ATOM 3103 O O . LEU A 1 381 ? -7.546 -24.146 25.578 1.00 97.88 381 LEU A O 1
ATOM 3107 N N . THR A 1 382 ? -7.439 -25.342 23.669 1.00 98.19 382 THR A N 1
ATOM 3108 C CA . THR A 1 382 ? -6.055 -25.788 23.874 1.00 98.19 382 THR A CA 1
ATOM 3109 C C . THR A 1 382 ? -5.093 -24.585 23.896 1.00 98.19 382 THR A C 1
ATOM 3111 O O . THR A 1 382 ? -5.392 -23.533 23.308 1.00 98.19 382 THR A O 1
ATOM 3114 N N . PRO A 1 383 ? -3.894 -24.702 24.502 1.00 98.25 383 PRO A N 1
ATOM 3115 C CA . PRO A 1 383 ? -2.938 -23.594 24.549 1.00 98.25 383 PRO A CA 1
ATOM 3116 C C . PRO A 1 383 ? -2.583 -22.994 23.169 1.00 98.25 383 PRO A C 1
ATOM 3118 O O . PRO A 1 383 ? -2.565 -21.762 23.051 1.00 98.25 383 PRO A O 1
ATOM 3121 N N . PRO A 1 384 ? -2.370 -23.787 22.092 1.00 98.06 384 PRO A N 1
ATOM 3122 C CA . PRO A 1 384 ? -2.141 -23.236 20.753 1.00 98.06 384 PRO A CA 1
ATOM 3123 C C . PRO A 1 384 ? -3.339 -22.457 20.186 1.00 98.06 384 PRO A C 1
ATOM 3125 O O . PRO A 1 384 ? -3.145 -21.373 19.630 1.00 98.06 384 PRO A O 1
ATOM 3128 N N . GLN A 1 385 ? -4.567 -22.964 20.347 1.00 98.19 385 GLN A N 1
ATOM 3129 C CA . GLN A 1 385 ? -5.790 -22.280 19.896 1.00 98.19 385 GLN A CA 1
ATOM 3130 C C . GLN A 1 385 ? -5.980 -20.950 20.635 1.00 98.19 385 GLN A C 1
ATOM 3132 O O . GLN A 1 385 ? -6.190 -19.910 20.006 1.00 98.19 385 GLN A O 1
ATOM 3137 N N . ARG A 1 386 ? -5.793 -20.945 21.963 1.00 98.25 386 ARG A N 1
ATOM 3138 C CA . ARG A 1 386 ? -5.861 -19.724 22.780 1.00 98.25 386 ARG A CA 1
ATOM 3139 C C . ARG A 1 386 ? -4.819 -18.690 22.356 1.00 98.25 386 ARG A C 1
ATOM 3141 O O . ARG A 1 386 ? -5.133 -17.506 22.250 1.00 98.25 386 ARG A O 1
ATOM 3148 N N . LYS A 1 387 ? -3.592 -19.116 22.036 1.00 97.94 387 LYS A N 1
ATOM 3149 C CA . LYS A 1 387 ? -2.540 -18.217 21.528 1.00 97.94 387 LYS A CA 1
ATOM 3150 C C . LYS A 1 387 ? -2.928 -17.564 20.195 1.00 97.94 387 LYS A C 1
ATOM 3152 O O . LYS A 1 387 ? -2.679 -16.372 20.015 1.00 97.94 387 LYS A O 1
ATOM 3157 N N . ARG A 1 388 ? -3.549 -18.313 19.276 1.00 96.19 388 ARG A N 1
ATOM 3158 C CA . ARG A 1 388 ? -4.026 -17.790 17.980 1.00 96.19 388 ARG A CA 1
ATOM 3159 C C . ARG A 1 388 ? -5.198 -16.823 18.149 1.00 96.19 388 ARG A C 1
ATOM 3161 O O . ARG A 1 388 ? -5.177 -15.755 17.535 1.00 96.19 388 ARG A O 1
ATOM 3168 N N . LEU A 1 389 ? -6.162 -17.142 19.019 1.00 97.69 389 LEU A N 1
ATOM 3169 C CA . LEU A 1 389 ? -7.250 -16.222 19.368 1.00 97.69 389 LEU A CA 1
ATOM 3170 C C . LEU A 1 389 ? -6.693 -14.923 19.966 1.00 97.69 389 LEU A C 1
ATOM 3172 O O . LEU A 1 389 ? -6.987 -13.846 19.460 1.00 97.69 389 LEU A O 1
ATOM 3176 N N . ASN A 1 390 ? -5.787 -15.007 20.943 1.00 97.75 390 ASN A N 1
ATOM 3177 C CA . ASN A 1 390 ? -5.160 -13.829 21.552 1.00 97.75 390 ASN A CA 1
ATOM 3178 C C . ASN A 1 390 ? -4.386 -12.968 20.542 1.00 97.75 390 ASN A C 1
ATOM 3180 O O . ASN A 1 390 ? -4.397 -11.739 20.638 1.00 97.75 390 ASN A O 1
ATOM 3184 N N . LEU A 1 391 ? -3.726 -13.584 19.555 1.00 95.75 391 LEU A N 1
ATOM 3185 C CA . LEU A 1 391 ? -3.046 -12.847 18.490 1.00 95.75 391 LEU A CA 1
ATOM 3186 C C . LEU A 1 391 ? -4.043 -12.060 17.629 1.00 95.75 391 LEU A C 1
ATOM 3188 O O . LEU A 1 391 ? -3.804 -10.886 17.337 1.00 95.75 391 LEU A O 1
ATOM 3192 N N . PHE A 1 392 ? -5.171 -12.681 17.273 1.00 96.25 392 PHE A N 1
ATOM 3193 C CA . PHE A 1 392 ? -6.263 -12.013 16.569 1.00 96.25 392 PHE A CA 1
ATOM 3194 C C . PHE A 1 392 ? -6.847 -10.860 17.399 1.00 96.25 392 PHE A C 1
ATOM 3196 O O . PHE A 1 392 ? -6.993 -9.742 16.895 1.00 96.25 392 PHE A O 1
ATOM 3203 N N . LEU A 1 393 ? -7.113 -11.095 18.689 1.00 97.12 393 LEU A N 1
ATOM 3204 C CA . LEU A 1 393 ? -7.638 -10.074 19.595 1.00 97.12 393 LEU A CA 1
ATOM 3205 C C . LEU A 1 393 ? -6.691 -8.874 19.695 1.00 97.12 393 LEU A C 1
ATOM 3207 O O . LEU A 1 393 ? -7.121 -7.727 19.596 1.00 97.12 393 LEU A O 1
ATOM 3211 N N . LYS A 1 394 ? -5.385 -9.124 19.815 1.00 95.12 394 LYS A N 1
ATOM 3212 C CA . LYS A 1 394 ? -4.362 -8.078 19.916 1.00 95.12 394 LYS A CA 1
ATOM 3213 C C . LYS A 1 394 ? -4.201 -7.270 18.628 1.00 95.12 394 LYS A C 1
ATOM 3215 O O . LYS A 1 394 ? -4.098 -6.045 18.692 1.00 95.12 394 LYS A O 1
ATOM 3220 N N . ASN A 1 395 ? -4.115 -7.943 17.482 1.00 91.19 395 ASN A N 1
ATOM 3221 C CA . ASN A 1 395 ? -3.694 -7.310 16.229 1.00 91.19 395 ASN A CA 1
ATOM 3222 C C . ASN A 1 395 ? -4.861 -6.766 15.401 1.00 91.19 395 ASN A C 1
ATOM 3224 O O . ASN A 1 395 ? -4.660 -5.820 14.642 1.00 91.19 395 ASN A O 1
ATOM 3228 N N . THR A 1 396 ? -6.056 -7.334 15.561 1.00 93.88 396 THR A N 1
ATOM 3229 C CA . THR A 1 396 ? -7.235 -6.973 14.769 1.00 93.88 396 THR A CA 1
ATOM 3230 C C . THR A 1 396 ? -8.314 -6.358 15.647 1.00 93.88 396 THR A C 1
ATOM 3232 O O . THR A 1 396 ? -8.726 -5.220 15.416 1.00 93.88 396 THR A O 1
ATOM 3235 N N . TRP A 1 397 ? -8.778 -7.090 16.662 1.00 97.00 397 TRP A N 1
ATOM 3236 C CA . TRP A 1 397 ? -9.997 -6.707 17.376 1.00 97.00 397 TRP A CA 1
ATOM 3237 C C . TRP A 1 397 ? -9.803 -5.526 18.331 1.00 97.00 397 TRP A C 1
ATOM 3239 O O . TRP A 1 397 ? -10.584 -4.579 18.318 1.00 97.00 397 TRP A O 1
ATOM 3249 N N . GLY A 1 398 ? -8.721 -5.524 19.109 1.00 95.69 398 GLY A N 1
ATOM 3250 C CA . GLY A 1 398 ? -8.364 -4.431 20.010 1.00 95.69 398 GLY A CA 1
ATOM 3251 C C . GLY A 1 398 ? -8.228 -3.085 19.285 1.00 95.69 398 GLY A C 1
ATOM 3252 O O . GLY A 1 398 ? -8.827 -2.107 19.730 1.00 95.69 398 GLY A O 1
ATOM 3253 N N . PRO A 1 399 ? -7.491 -3.007 18.159 1.00 91.38 399 PRO A N 1
ATOM 3254 C CA . PRO A 1 399 ? -7.481 -1.825 17.304 1.00 91.38 399 PRO A CA 1
ATOM 3255 C C . PRO A 1 399 ? -8.874 -1.415 16.816 1.00 91.38 399 PRO A C 1
ATOM 3257 O O . PRO A 1 399 ? -9.209 -0.239 16.912 1.00 91.38 399 PRO A O 1
ATOM 3260 N N . ALA A 1 400 ? -9.709 -2.357 16.368 1.00 95.56 400 ALA A N 1
ATOM 3261 C CA . ALA A 1 400 ? -11.071 -2.045 15.932 1.00 95.56 400 ALA A CA 1
ATOM 3262 C C . ALA A 1 400 ? -11.911 -1.410 17.061 1.00 95.56 400 ALA A C 1
ATOM 3264 O O . ALA A 1 400 ? -12.536 -0.375 16.850 1.00 95.56 400 ALA A O 1
ATOM 3265 N N . LEU A 1 401 ? -11.864 -1.954 18.282 1.00 95.44 401 LEU A N 1
ATOM 3266 C CA . LEU A 1 401 ? -12.565 -1.377 19.439 1.00 95.44 401 LEU A CA 1
ATOM 3267 C C . LEU A 1 401 ? -12.084 0.044 19.775 1.00 95.44 401 LEU A C 1
ATOM 3269 O O . LEU A 1 401 ? -12.896 0.913 20.095 1.00 95.44 401 LEU A O 1
ATOM 3273 N N . ARG A 1 402 ? -10.773 0.307 19.674 1.00 88.75 402 ARG A N 1
ATOM 3274 C CA . ARG A 1 402 ? -10.234 1.669 19.846 1.00 88.75 402 ARG A CA 1
ATOM 3275 C C . ARG A 1 402 ? -10.751 2.608 18.766 1.00 88.75 402 ARG A C 1
ATOM 3277 O O . ARG A 1 402 ? -11.171 3.710 19.094 1.00 88.75 402 ARG A O 1
ATOM 3284 N N . GLY A 1 403 ? -10.760 2.165 17.509 1.00 84.94 403 GLY A N 1
ATOM 3285 C CA . GLY A 1 403 ? -11.256 2.957 16.386 1.00 84.94 403 GLY A CA 1
ATOM 3286 C C . GLY A 1 403 ? -12.732 3.321 16.512 1.00 84.94 403 GLY A C 1
ATOM 3287 O O . GLY A 1 403 ? -13.090 4.473 16.285 1.00 84.94 403 GLY A O 1
ATOM 3288 N N . GLU A 1 404 ? -13.572 2.383 16.958 1.00 89.06 404 GLU A N 1
ATOM 3289 C CA . GLU A 1 404 ? -14.987 2.640 17.257 1.00 89.06 404 GLU A CA 1
ATOM 3290 C C . GLU A 1 404 ? -15.139 3.727 18.338 1.00 89.06 404 GLU A C 1
ATOM 3292 O O . GLU A 1 404 ? -15.880 4.696 18.150 1.00 89.06 404 GLU A O 1
ATOM 3297 N N . ALA A 1 405 ? -14.405 3.604 19.451 1.00 80.94 405 ALA A N 1
ATOM 3298 C CA . ALA A 1 405 ? -14.461 4.556 20.562 1.00 80.94 405 ALA A CA 1
ATOM 3299 C C . ALA A 1 405 ? -13.924 5.948 20.178 1.00 80.94 405 ALA A C 1
ATOM 3301 O O . ALA A 1 405 ? -14.542 6.968 20.498 1.00 80.94 405 ALA A O 1
ATOM 3302 N N . GLU A 1 406 ? -12.796 5.995 19.463 1.00 76.88 406 GLU A N 1
ATOM 3303 C CA . GLU A 1 406 ? -12.213 7.222 18.911 1.00 76.88 406 GLU A CA 1
ATOM 3304 C C . GLU A 1 406 ? -13.213 7.914 17.980 1.00 76.88 406 GLU A C 1
ATOM 3306 O O . GLU A 1 406 ? -13.488 9.105 18.138 1.00 76.88 406 GLU A O 1
ATOM 3311 N N . PHE A 1 407 ? -13.826 7.166 17.059 1.00 76.50 407 PHE A N 1
ATOM 3312 C CA . PHE A 1 407 ? -14.795 7.710 16.114 1.00 76.50 407 PHE A CA 1
ATOM 3313 C C . PHE A 1 407 ? -16.068 8.231 16.802 1.00 76.50 407 PHE A C 1
ATOM 3315 O O . PHE A 1 407 ? -16.561 9.309 16.459 1.00 76.50 407 PHE A O 1
ATOM 3322 N N . ALA A 1 408 ? -16.581 7.520 17.809 1.00 74.69 408 ALA A N 1
ATOM 3323 C CA . ALA A 1 408 ? -17.737 7.962 18.591 1.00 74.69 408 ALA A CA 1
ATOM 3324 C C . ALA A 1 408 ? -17.451 9.263 19.363 1.00 74.69 408 ALA A C 1
ATOM 3326 O O . ALA A 1 408 ? -18.246 10.208 19.307 1.00 74.69 408 ALA A O 1
ATOM 3327 N N . LYS A 1 409 ? -16.285 9.355 20.019 1.00 66.62 409 LYS A N 1
ATOM 3328 C CA . LYS A 1 409 ? -15.835 10.574 20.713 1.00 66.62 409 LYS A CA 1
ATOM 3329 C C . LYS A 1 409 ? -15.710 11.753 19.745 1.00 66.62 409 LYS A C 1
ATOM 3331 O O . LYS A 1 409 ? -16.141 12.868 20.053 1.00 66.62 409 LYS A O 1
ATOM 3336 N N . ASN A 1 410 ? -15.167 11.489 18.562 1.00 59.62 410 ASN A N 1
ATOM 3337 C CA . ASN A 1 410 ? -14.997 12.453 17.480 1.00 59.62 410 ASN A CA 1
ATOM 3338 C C . ASN A 1 410 ? -16.337 13.011 16.968 1.00 59.62 410 ASN A C 1
ATOM 3340 O O . ASN A 1 410 ? -16.481 14.226 16.821 1.00 59.62 410 ASN A O 1
ATOM 3344 N N . GLN A 1 411 ? -17.339 12.147 16.775 1.00 59.31 411 GLN A N 1
ATOM 3345 C CA . GLN A 1 411 ? -18.710 12.530 16.410 1.00 59.31 411 GLN A CA 1
ATOM 3346 C C . GLN A 1 411 ? -19.397 13.360 17.504 1.00 59.31 411 GLN A C 1
ATOM 3348 O O . GLN A 1 411 ? -20.036 14.371 17.213 1.00 59.31 411 GLN A O 1
ATOM 3353 N N . GLN A 1 412 ? -19.265 12.954 18.769 1.00 50.25 412 GLN A N 1
ATOM 3354 C CA . GLN A 1 412 ? -19.879 13.661 19.896 1.00 50.25 412 GLN A CA 1
ATOM 3355 C C . GLN A 1 412 ? -19.294 15.064 20.068 1.00 50.25 412 GLN A C 1
ATOM 3357 O O . GLN A 1 412 ? -20.016 16.011 20.375 1.00 50.25 412 GLN A O 1
ATOM 3362 N N . SER A 1 413 ? -17.992 15.198 19.833 1.00 42.62 413 SER A N 1
ATOM 3363 C CA . SER A 1 413 ? -17.295 16.470 19.951 1.00 42.62 413 SER A CA 1
ATOM 3364 C C . SER A 1 413 ? -17.655 17.414 18.785 1.00 42.62 413 SER A C 1
ATOM 3366 O O . SER A 1 413 ? -17.818 18.611 19.014 1.00 42.62 413 SER A O 1
ATOM 3368 N N . ALA A 1 414 ? -17.888 16.890 17.571 1.00 40.56 414 ALA A N 1
ATOM 3369 C CA . ALA A 1 414 ? -18.365 17.669 16.419 1.00 40.56 414 ALA A CA 1
ATOM 3370 C C . ALA A 1 414 ? -19.806 18.195 16.592 1.00 40.56 414 ALA A C 1
ATOM 3372 O O . ALA A 1 414 ? -20.144 19.268 16.099 1.00 40.56 414 ALA A O 1
ATOM 3373 N N . LYS A 1 415 ? -20.661 17.472 17.331 1.00 37.06 415 LYS A N 1
ATOM 3374 C CA . LYS A 1 415 ? -22.048 17.883 17.623 1.00 37.06 415 LYS A CA 1
ATOM 3375 C C . LYS A 1 415 ? -22.170 19.033 18.635 1.00 37.06 415 LYS A C 1
ATOM 3377 O O . LYS A 1 415 ? -23.248 19.604 18.747 1.00 37.06 415 LYS A O 1
ATOM 3382 N N . ARG A 1 416 ? -21.100 19.408 19.353 1.00 39.22 416 ARG A N 1
ATOM 3383 C CA . ARG A 1 416 ? -21.114 20.485 20.371 1.00 39.22 416 ARG A CA 1
ATOM 3384 C C . ARG A 1 416 ? -21.095 21.918 19.797 1.00 39.22 416 ARG A C 1
ATOM 3386 O O . ARG A 1 416 ? -20.916 22.870 20.545 1.00 39.22 416 ARG A O 1
ATOM 3393 N N . GLY A 1 417 ? -21.318 22.086 18.493 1.00 34.00 417 GLY A N 1
ATOM 3394 C CA . GLY A 1 417 ? -21.938 23.289 17.916 1.00 34.00 417 GLY A CA 1
ATOM 3395 C C . GLY A 1 417 ? -21.121 24.583 17.799 1.00 34.00 417 GLY A C 1
ATOM 3396 O O . GLY A 1 417 ? -21.544 25.448 17.046 1.00 34.00 417 GLY A O 1
ATOM 3397 N N . ASN A 1 418 ? -19.957 24.732 18.439 1.00 37.44 418 ASN A N 1
ATOM 3398 C CA . ASN A 1 418 ? -19.249 26.029 18.482 1.00 37.44 418 ASN A CA 1
ATOM 3399 C C . ASN A 1 418 ? -17.898 26.078 17.746 1.00 37.44 418 ASN A C 1
ATOM 3401 O O . ASN A 1 418 ? -17.090 26.967 18.006 1.00 37.44 418 ASN A O 1
ATOM 3405 N N . SER A 1 419 ? -17.627 25.160 16.816 1.00 40.75 419 SER A N 1
ATOM 3406 C CA . SER A 1 419 ? -16.336 25.121 16.116 1.00 40.75 419 SER A CA 1
ATOM 3407 C C . SER A 1 419 ? -16.416 25.694 14.696 1.00 40.75 419 SER A C 1
ATOM 3409 O O . SER A 1 419 ? -17.054 25.096 13.828 1.00 40.75 419 SER A O 1
ATOM 3411 N N . PRO A 1 420 ? -15.752 26.823 14.410 1.00 44.69 420 PRO A N 1
ATOM 3412 C CA . PRO A 1 420 ? -15.669 27.365 13.061 1.00 44.69 420 PRO A CA 1
ATOM 3413 C C . PRO A 1 420 ? -14.640 26.585 12.214 1.00 44.69 420 PRO A C 1
ATOM 3415 O O . PRO A 1 420 ? -13.549 26.259 12.681 1.00 44.69 420 PRO A O 1
ATOM 3418 N N . ALA A 1 421 ? -15.000 26.258 10.968 1.00 48.53 421 ALA A N 1
ATOM 3419 C CA . ALA A 1 421 ? -14.199 25.434 10.057 1.00 48.53 421 ALA A CA 1
ATOM 3420 C C . ALA A 1 421 ? -13.171 26.259 9.256 1.00 48.53 421 ALA A C 1
ATOM 3422 O O . ALA A 1 421 ? -13.508 27.319 8.720 1.00 48.53 421 ALA A O 1
ATOM 3423 N N . ILE A 1 422 ? -11.941 25.747 9.102 1.00 56.97 422 ILE A N 1
ATOM 3424 C CA . ILE A 1 422 ? -10.940 26.331 8.189 1.00 56.97 422 ILE A CA 1
ATOM 3425 C C . ILE A 1 422 ? -11.385 26.069 6.748 1.00 56.97 422 ILE A C 1
ATOM 3427 O O . ILE A 1 422 ? -11.531 24.920 6.333 1.00 56.97 422 ILE A O 1
ATOM 3431 N N . ARG A 1 423 ? -11.590 27.133 5.966 1.00 60.47 423 ARG A N 1
ATOM 3432 C CA . ARG A 1 423 ? -11.939 27.013 4.546 1.00 60.47 423 ARG A CA 1
ATOM 3433 C C . ARG A 1 423 ? -10.685 26.839 3.692 1.00 60.47 423 ARG A C 1
ATOM 3435 O O . ARG A 1 423 ? -9.685 27.532 3.888 1.00 60.47 423 ARG A O 1
ATOM 3442 N N . LEU A 1 424 ? -10.765 25.923 2.729 1.00 60.28 424 LEU A N 1
ATOM 3443 C CA . LEU A 1 424 ? -9.743 25.754 1.704 1.00 60.28 424 LEU A CA 1
ATOM 3444 C C . LEU A 1 424 ? -9.784 26.928 0.727 1.00 60.28 424 LEU A C 1
ATOM 3446 O O . LEU A 1 424 ? -10.858 27.334 0.276 1.00 60.28 424 LEU A O 1
ATOM 3450 N N . LEU A 1 425 ? -8.607 27.427 0.364 1.00 69.56 425 LEU A N 1
ATOM 3451 C CA . LEU A 1 425 ? -8.483 28.386 -0.722 1.00 69.56 425 LEU A CA 1
ATOM 3452 C C . LEU A 1 425 ? -8.845 27.703 -2.045 1.00 69.56 425 LEU A C 1
ATOM 3454 O O . LEU A 1 425 ? -8.367 26.607 -2.342 1.00 69.56 425 LEU A O 1
ATOM 3458 N N . LYS A 1 426 ? -9.665 28.366 -2.867 1.00 68.38 426 LYS A N 1
ATOM 3459 C CA . LYS A 1 426 ? -10.008 27.881 -4.218 1.00 68.38 426 LYS A CA 1
ATOM 3460 C C . LYS A 1 426 ? -8.773 27.777 -5.122 1.00 68.38 426 LYS A C 1
ATOM 3462 O O . LYS A 1 426 ? -8.736 26.944 -6.021 1.00 68.38 426 LYS A O 1
ATOM 3467 N N . GLN A 1 427 ? -7.775 28.623 -4.877 1.00 72.69 427 GLN A N 1
ATOM 3468 C CA . GLN A 1 427 ? -6.477 28.629 -5.544 1.00 72.69 427 GLN A CA 1
ATOM 3469 C C . GLN A 1 427 ? -5.382 28.722 -4.480 1.00 72.69 427 GLN A C 1
ATOM 3471 O O . GLN A 1 427 ? -5.539 29.442 -3.498 1.00 72.69 427 GLN A O 1
ATOM 3476 N N . SER A 1 428 ? -4.285 27.983 -4.651 1.00 79.25 428 SER A N 1
ATOM 3477 C CA . SER A 1 428 ? -3.161 28.031 -3.708 1.00 79.25 428 SER A CA 1
ATOM 3478 C C . SER A 1 428 ? -2.561 29.436 -3.660 1.00 79.25 428 SER A C 1
ATOM 3480 O O . SER A 1 428 ? -2.297 30.038 -4.701 1.00 79.25 428 SER A O 1
ATOM 3482 N N . ALA A 1 429 ? -2.297 29.924 -2.449 1.00 83.94 429 ALA A N 1
ATOM 3483 C CA . ALA A 1 429 ? -1.620 31.197 -2.234 1.00 83.94 429 ALA A CA 1
ATOM 3484 C C . ALA A 1 429 ? -0.087 31.028 -2.137 1.00 83.94 429 ALA A C 1
ATOM 3486 O O . ALA A 1 429 ? 0.631 31.999 -1.919 1.00 83.94 429 ALA A O 1
ATOM 3487 N N . GLY A 1 430 ? 0.444 29.806 -2.298 1.00 84.62 430 GLY A N 1
ATOM 3488 C CA . GLY A 1 430 ? 1.881 29.538 -2.452 1.00 84.62 430 GLY A CA 1
ATOM 3489 C C . GLY A 1 430 ? 2.756 30.006 -1.283 1.00 84.62 430 GLY A C 1
ATOM 3490 O O . GLY A 1 430 ? 3.891 30.424 -1.499 1.00 84.62 430 GLY A O 1
ATOM 3491 N N . GLY A 1 431 ? 2.224 29.976 -0.060 1.00 84.12 431 GLY A N 1
ATOM 3492 C CA . GLY A 1 431 ? 2.884 30.505 1.137 1.00 84.12 431 GLY A CA 1
ATOM 3493 C C . GLY A 1 431 ? 2.899 32.035 1.269 1.00 84.12 431 GLY A C 1
ATOM 3494 O O . GLY A 1 431 ? 3.671 32.541 2.074 1.00 84.12 431 GLY A O 1
ATOM 3495 N N . ASP A 1 432 ? 2.099 32.782 0.503 1.00 88.38 432 ASP A N 1
ATOM 3496 C CA . ASP A 1 432 ? 1.951 34.242 0.614 1.00 88.38 432 ASP A CA 1
ATOM 3497 C C . ASP A 1 432 ? 0.571 34.621 1.199 1.00 88.38 432 ASP A C 1
ATOM 3499 O O . ASP A 1 432 ? -0.445 34.423 0.528 1.00 88.38 432 ASP A O 1
ATOM 3503 N N . PRO A 1 433 ? 0.487 35.124 2.445 1.00 86.88 433 PRO A N 1
ATOM 3504 C CA . PRO A 1 433 ? -0.793 35.409 3.091 1.00 86.88 433 PRO A CA 1
ATOM 3505 C C . PRO A 1 433 ? -1.549 36.615 2.506 1.00 86.88 433 PRO A C 1
ATOM 3507 O O . PRO A 1 433 ? -2.743 36.745 2.776 1.00 86.88 433 PRO A O 1
ATOM 3510 N N . ASP A 1 434 ? -0.914 37.470 1.696 1.00 87.31 434 ASP A N 1
ATOM 3511 C CA . ASP A 1 434 ? -1.589 38.613 1.057 1.00 87.31 434 ASP A CA 1
ATOM 3512 C C . ASP A 1 434 ? -2.371 38.203 -0.200 1.00 87.31 434 ASP A C 1
ATOM 3514 O O . ASP A 1 434 ? -3.285 38.902 -0.632 1.00 87.31 434 ASP A O 1
ATOM 3518 N N . LYS A 1 435 ? -2.082 37.016 -0.750 1.00 89.00 435 LYS A N 1
ATOM 3519 C CA . LYS A 1 435 ? -2.874 36.398 -1.829 1.00 89.00 435 LYS A CA 1
ATOM 3520 C C . LYS A 1 435 ? -4.137 35.702 -1.323 1.00 89.00 435 LYS A C 1
ATOM 3522 O O . LYS A 1 435 ? -4.917 35.184 -2.121 1.00 89.00 435 LYS A O 1
ATOM 3527 N N . VAL A 1 436 ? -4.333 35.651 -0.006 1.00 87.88 436 VAL A N 1
ATOM 3528 C CA . VAL A 1 436 ? -5.549 35.111 0.598 1.00 87.88 436 VAL A CA 1
ATOM 3529 C C . VAL A 1 436 ? -6.626 36.188 0.594 1.00 87.88 436 VAL A C 1
ATOM 3531 O O . VAL A 1 436 ? -6.464 37.249 1.193 1.00 87.88 436 VAL A O 1
ATOM 3534 N N . ASN A 1 437 ? -7.765 35.897 -0.035 1.00 87.31 437 ASN A N 1
ATOM 3535 C CA . ASN A 1 437 ? -8.941 36.749 0.080 1.00 87.31 437 ASN A CA 1
ATOM 3536 C C . ASN A 1 437 ? -9.629 36.526 1.436 1.00 87.31 437 ASN A C 1
ATOM 3538 O O . ASN A 1 437 ? -10.559 35.730 1.555 1.00 87.31 437 ASN A O 1
ATOM 3542 N N . TRP A 1 438 ? -9.175 37.231 2.472 1.00 85.38 438 TRP A N 1
ATOM 3543 C CA . TRP A 1 438 ? -9.680 37.081 3.842 1.00 85.38 438 TRP A CA 1
ATOM 3544 C C . TRP A 1 438 ? -11.178 37.386 3.997 1.00 85.38 438 TRP A C 1
ATOM 3546 O O . TRP A 1 438 ? -11.798 36.876 4.927 1.00 85.38 438 TRP A O 1
ATOM 3556 N N . SER A 1 439 ? -11.787 38.128 3.064 1.00 82.12 439 SER A N 1
ATOM 3557 C CA . SER A 1 439 ? -13.235 38.394 3.064 1.00 82.12 439 SER A CA 1
ATOM 3558 C C . SER A 1 439 ? -14.098 37.140 2.843 1.00 82.12 439 SER A C 1
ATOM 3560 O O . SER A 1 439 ? -15.230 37.082 3.322 1.00 82.12 439 SER A O 1
ATOM 3562 N N . ASP A 1 440 ? -13.550 36.092 2.213 1.00 79.75 440 ASP A N 1
ATOM 3563 C CA . ASP A 1 440 ? -14.228 34.796 2.026 1.00 79.75 440 ASP A CA 1
ATOM 3564 C C . ASP A 1 440 ? -14.255 33.937 3.311 1.00 79.75 440 ASP A C 1
ATOM 3566 O O . ASP A 1 440 ? -14.897 32.872 3.372 1.00 79.75 440 ASP A O 1
ATOM 3570 N N . HIS A 1 441 ? -13.548 34.395 4.348 1.00 77.44 441 HIS A N 1
ATOM 3571 C CA . HIS A 1 441 ? -13.351 33.716 5.620 1.00 77.44 441 HIS A CA 1
ATOM 3572 C C . HIS A 1 441 ? -14.056 34.486 6.739 1.00 77.44 441 HIS A C 1
ATOM 3574 O O . HIS A 1 441 ? -14.081 35.713 6.771 1.00 77.44 441 HIS A O 1
ATOM 3580 N N . LYS A 1 442 ? -14.646 33.758 7.689 1.00 75.12 442 LYS A N 1
ATOM 3581 C CA . LYS A 1 442 ? -15.262 34.377 8.867 1.00 75.12 442 LYS A CA 1
ATOM 3582 C C . LYS A 1 442 ? -14.217 34.495 9.979 1.00 75.12 442 LYS A C 1
ATOM 3584 O O . LYS A 1 442 ? -13.518 33.504 10.206 1.00 75.12 442 LYS A O 1
ATOM 3589 N N . PRO A 1 443 ? -14.119 35.646 10.671 1.00 73.62 443 PRO A N 1
ATOM 3590 C CA . PRO A 1 443 ? -13.255 35.754 11.831 1.00 73.62 443 PRO A CA 1
ATOM 3591 C C . PRO A 1 443 ? -13.782 34.860 12.949 1.00 73.62 443 PRO A C 1
ATOM 3593 O O . PRO A 1 443 ? -14.987 34.625 13.081 1.00 73.62 443 PRO A O 1
ATOM 3596 N N . PHE A 1 444 ? -12.869 34.371 13.766 1.00 65.25 444 PHE A N 1
ATOM 3597 C CA . PHE A 1 444 ? -13.179 33.522 14.894 1.00 65.25 444 PHE A CA 1
ATOM 3598 C C . PHE A 1 444 ? -13.621 34.345 16.087 1.00 65.25 444 PHE A C 1
ATOM 3600 O O . PHE A 1 444 ? -13.049 35.394 16.380 1.00 65.25 444 PHE A O 1
ATOM 3607 N N . LEU A 1 445 ? -14.658 33.848 16.768 1.00 56.94 445 LEU A N 1
ATOM 3608 C CA . LEU A 1 445 ? -15.103 34.444 18.012 1.00 56.94 445 LEU A CA 1
ATOM 3609 C C . LEU A 1 445 ? -14.008 34.261 19.054 1.00 56.94 445 LEU A C 1
ATOM 3611 O O . LEU A 1 445 ? -13.518 33.159 19.294 1.00 56.94 445 LEU A O 1
ATOM 3615 N N . MET A 1 446 ? -13.644 35.380 19.644 1.00 56.62 446 MET A N 1
ATOM 3616 C CA . MET A 1 446 ? -12.474 35.539 20.465 1.00 56.62 446 MET A CA 1
ATOM 3617 C C . MET A 1 446 ? -12.981 35.807 21.892 1.00 56.62 446 MET A C 1
ATOM 3619 O O . MET A 1 446 ? -13.664 36.801 22.129 1.00 56.62 446 MET A O 1
ATOM 3623 N N . MET A 1 447 ? -12.724 34.874 22.816 1.00 50.28 447 MET A N 1
ATOM 3624 C CA . MET A 1 447 ? -13.215 34.902 24.203 1.00 50.28 447 MET A CA 1
ATOM 3625 C C . MET A 1 447 ? -12.048 34.899 25.191 1.00 50.28 447 MET A C 1
ATOM 3627 O O . MET A 1 447 ? -11.091 34.148 24.988 1.00 50.28 447 MET A O 1
ATOM 3631 N N . SER A 1 448 ? -12.149 35.690 26.255 1.00 47.50 448 SER A N 1
ATOM 3632 C CA . SER A 1 448 ? -11.255 35.655 27.415 1.00 47.50 448 SER A CA 1
ATOM 3633 C C . SER A 1 448 ? -11.594 34.490 28.352 1.00 47.50 448 SER A C 1
ATOM 3635 O O . SER A 1 448 ? -12.626 33.829 28.226 1.00 47.50 448 SER A O 1
ATOM 3637 N N . MET A 1 449 ? -10.714 34.235 29.324 1.00 40.47 449 MET A N 1
ATOM 3638 C CA . MET A 1 449 ? -10.834 33.118 30.275 1.00 40.47 449 MET A CA 1
ATOM 3639 C C . MET A 1 449 ? -12.022 33.215 31.235 1.00 40.47 449 MET A C 1
ATOM 3641 O O . MET A 1 449 ? -12.477 32.192 31.736 1.00 40.47 449 MET A O 1
ATOM 3645 N N . ASP A 1 450 ? -12.529 34.420 31.484 1.00 39.84 450 ASP A N 1
ATOM 3646 C CA . ASP A 1 450 ? -13.754 34.654 32.255 1.00 39.84 450 ASP A CA 1
ATOM 3647 C C . ASP A 1 450 ? -15.028 34.496 31.403 1.00 39.84 450 ASP A C 1
ATOM 3649 O O . ASP A 1 450 ? -16.138 34.689 31.896 1.00 39.84 450 ASP A O 1
ATOM 3653 N N . GLY A 1 451 ? -14.881 34.121 30.127 1.00 41.78 451 GLY A N 1
ATOM 3654 C CA . GLY A 1 451 ? -15.991 33.917 29.207 1.00 41.78 451 GLY A CA 1
ATOM 3655 C C . GLY A 1 451 ? -16.560 35.212 28.629 1.00 41.78 451 GLY A C 1
ATOM 3656 O O . GLY A 1 451 ? -17.682 35.188 28.121 1.00 41.78 451 GLY A O 1
ATOM 3657 N N . THR A 1 452 ? -15.821 36.326 28.666 1.00 49.44 452 THR A N 1
ATOM 3658 C CA . THR A 1 452 ? -16.228 37.567 27.993 1.00 49.44 452 THR A CA 1
ATOM 3659 C C . THR A 1 452 ? -15.711 37.632 26.552 1.00 49.44 452 THR A C 1
ATOM 3661 O O . THR A 1 452 ? -14.697 37.039 26.184 1.00 49.44 452 THR A O 1
ATOM 3664 N N . LYS A 1 453 ? -16.472 38.293 25.671 1.00 57.78 453 LYS A N 1
ATOM 3665 C CA . LYS A 1 453 ? -16.091 38.466 24.265 1.00 57.78 453 LYS A CA 1
ATOM 3666 C C . LYS A 1 453 ? -15.061 39.579 24.166 1.00 57.78 453 LYS A C 1
ATOM 3668 O O . LYS A 1 453 ? -15.317 40.700 24.593 1.00 57.78 453 LYS A O 1
ATOM 3673 N N . VAL A 1 454 ? -13.946 39.294 23.519 1.00 56.56 454 VAL A N 1
ATOM 3674 C CA . VAL A 1 454 ? -12.881 40.269 23.319 1.00 56.56 454 VAL A CA 1
ATOM 3675 C C . VAL A 1 454 ? -13.108 40.891 21.951 1.00 56.56 454 VAL A C 1
ATOM 3677 O O . VAL A 1 454 ? -12.810 40.315 20.907 1.00 56.56 454 VAL A O 1
ATOM 3680 N N . ALA A 1 455 ? -13.761 42.042 21.965 1.00 59.72 455 ALA A N 1
ATOM 3681 C CA . ALA A 1 455 ? -13.933 42.881 20.795 1.00 59.72 455 ALA A CA 1
ATOM 3682 C C . ALA A 1 455 ? -12.957 44.065 20.894 1.00 59.72 455 ALA A C 1
ATOM 3684 O O . ALA A 1 455 ? -12.715 44.535 22.005 1.00 59.72 455 ALA A O 1
ATOM 3685 N N . PRO A 1 456 ? -12.424 44.570 19.767 1.00 65.06 456 PRO A N 1
ATOM 3686 C CA . PRO A 1 456 ? -12.766 44.231 18.380 1.00 65.06 456 PRO A CA 1
ATOM 3687 C C . PRO A 1 456 ? -11.782 43.271 17.674 1.00 65.06 456 PRO A C 1
ATOM 3689 O O . PRO A 1 456 ? -11.769 43.231 16.443 1.00 65.06 456 PRO A O 1
ATOM 3692 N N . ASP A 1 457 ? -10.989 42.493 18.416 1.00 72.50 457 ASP A N 1
ATOM 3693 C CA . ASP A 1 457 ? -10.011 41.542 17.865 1.00 72.50 457 ASP A CA 1
ATOM 3694 C C . ASP A 1 457 ? -10.671 40.496 16.936 1.00 72.50 457 ASP A C 1
ATOM 3696 O O . ASP A 1 457 ? -11.718 39.911 17.236 1.00 72.50 457 ASP A O 1
ATOM 3700 N N . LYS A 1 458 ? -10.046 40.246 15.783 1.00 79.00 458 LYS A N 1
ATOM 3701 C CA . LYS A 1 458 ? -10.473 39.283 14.766 1.00 79.00 458 LYS A CA 1
ATOM 3702 C C . LYS A 1 458 ? -9.308 38.387 1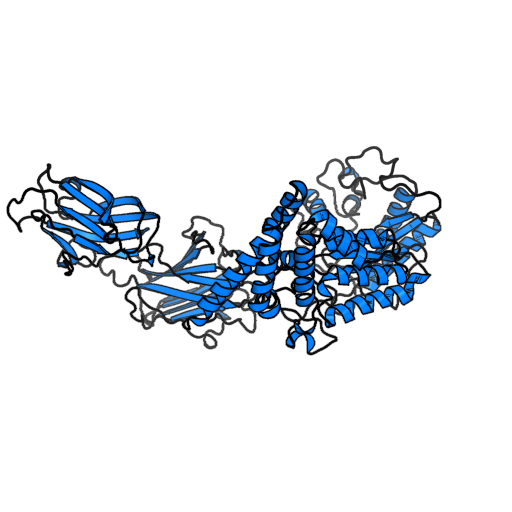4.396 1.00 79.00 458 LYS A C 1
ATOM 3704 O O . LYS A 1 458 ? -8.242 38.851 14.010 1.00 79.00 458 LYS A O 1
ATOM 3709 N N . PHE A 1 459 ? -9.544 37.085 14.433 1.00 76.44 459 PHE A N 1
ATOM 3710 C CA . PHE A 1 459 ? -8.576 36.104 13.971 1.00 76.44 459 PHE A CA 1
ATOM 3711 C C . PHE A 1 459 ? -9.159 35.285 12.823 1.00 76.44 459 PHE A C 1
ATOM 3713 O O . PHE A 1 459 ? -10.305 34.863 12.895 1.00 76.44 459 PHE A O 1
ATOM 3720 N N . TYR A 1 460 ? -8.387 35.037 11.773 1.00 79.69 460 TYR A N 1
ATOM 3721 C CA . TYR A 1 460 ? -8.794 34.302 10.582 1.00 79.69 460 TYR A CA 1
ATOM 3722 C C . TYR A 1 460 ? -7.802 33.182 10.290 1.00 79.69 460 TYR A C 1
ATOM 3724 O O . TYR A 1 460 ? -6.604 33.316 10.532 1.00 79.69 460 TYR A O 1
ATOM 3732 N N . LEU A 1 461 ? -8.297 32.094 9.701 1.00 75.75 461 LEU A N 1
ATOM 3733 C CA . LEU A 1 461 ? -7.488 30.983 9.211 1.00 75.75 461 LEU A CA 1
ATOM 3734 C C . LEU A 1 461 ? -7.962 30.585 7.818 1.00 75.75 461 LEU A C 1
ATOM 3736 O O . LEU A 1 461 ? -9.161 30.546 7.516 1.00 75.75 461 LEU A O 1
ATOM 3740 N N . ALA A 1 462 ? -6.992 30.227 6.992 1.00 77.56 462 ALA A N 1
ATOM 3741 C CA . ALA A 1 462 ? -7.200 29.655 5.676 1.00 77.56 462 ALA A CA 1
ATOM 3742 C C . ALA A 1 462 ? -6.152 28.574 5.423 1.00 77.56 462 ALA A C 1
ATOM 3744 O O . ALA A 1 462 ? -5.132 28.497 6.111 1.00 77.56 462 ALA A O 1
ATOM 3745 N N . SER A 1 463 ? -6.383 27.719 4.433 1.00 76.50 463 SER A N 1
ATOM 3746 C CA . SER A 1 463 ? -5.413 26.680 4.106 1.00 76.50 463 SER A CA 1
ATOM 3747 C C . SER A 1 463 ? -5.402 26.338 2.623 1.00 76.50 463 SER A C 1
ATOM 3749 O O . SER A 1 463 ? -6.441 26.357 1.967 1.00 76.50 463 SER A O 1
ATOM 3751 N N . ASP A 1 464 ? -4.223 25.990 2.112 1.00 74.50 464 ASP A N 1
ATOM 3752 C CA . ASP A 1 464 ? -4.068 25.276 0.847 1.00 74.50 464 ASP A CA 1
ATOM 3753 C C . ASP A 1 464 ? -3.384 23.918 1.068 1.00 74.50 464 ASP A C 1
ATOM 3755 O O . ASP A 1 464 ? -3.255 23.446 2.200 1.00 74.50 464 ASP A O 1
ATOM 3759 N N . ARG A 1 465 ? -2.961 23.259 -0.014 1.00 64.88 465 ARG A N 1
ATOM 3760 C CA . ARG A 1 465 ? -2.326 21.937 0.037 1.00 64.88 465 ARG A CA 1
ATOM 3761 C C . ARG A 1 465 ? -1.106 21.883 0.967 1.00 64.88 465 ARG A C 1
ATOM 3763 O O . ARG A 1 465 ? -0.932 20.887 1.669 1.00 64.88 465 ARG A O 1
ATOM 3770 N N . ASP A 1 466 ? -0.282 22.928 0.974 1.00 69.31 466 ASP A N 1
ATOM 3771 C CA . ASP A 1 466 ? 1.055 22.901 1.578 1.00 69.31 466 ASP A CA 1
ATOM 3772 C C . ASP A 1 466 ? 1.182 23.847 2.786 1.00 69.31 466 ASP A C 1
ATOM 3774 O O . ASP A 1 466 ? 2.057 23.647 3.635 1.00 69.31 466 ASP A O 1
ATOM 3778 N N . HIS A 1 467 ? 0.291 24.836 2.912 1.00 78.06 467 HIS A N 1
ATOM 3779 C CA . HIS A 1 467 ? 0.382 25.908 3.901 1.00 78.06 467 HIS A CA 1
ATOM 3780 C C . HIS A 1 467 ? -0.898 26.078 4.735 1.00 78.06 467 HIS A C 1
ATOM 3782 O O . HIS A 1 467 ? -2.035 25.873 4.286 1.00 78.06 467 HIS A O 1
ATOM 3788 N N . LEU A 1 468 ? -0.684 26.475 5.987 1.00 78.81 468 LEU A N 1
ATOM 3789 C CA . LEU A 1 468 ? -1.681 27.065 6.869 1.00 78.81 468 LEU A CA 1
ATOM 3790 C C . LEU A 1 468 ? -1.440 28.576 6.905 1.00 78.81 468 LEU A C 1
ATOM 3792 O O . LEU A 1 468 ? -0.316 29.009 7.154 1.00 78.81 468 LEU A O 1
ATOM 3796 N N . TYR A 1 469 ? -2.488 29.355 6.672 1.00 82.38 469 TYR A N 1
ATOM 3797 C CA . TYR A 1 469 ? -2.461 30.813 6.679 1.00 82.38 469 TYR A CA 1
ATOM 3798 C C . TYR A 1 469 ? -3.254 31.340 7.860 1.00 82.38 469 TYR A C 1
ATOM 3800 O O . TYR A 1 469 ? -4.291 30.768 8.205 1.00 82.38 469 TYR A O 1
ATOM 3808 N N . PHE A 1 470 ? -2.824 32.470 8.408 1.00 80.12 470 PHE A N 1
ATOM 3809 C CA . PHE A 1 470 ? -3.567 33.186 9.438 1.00 80.12 470 PHE A CA 1
ATOM 3810 C C . PHE A 1 470 ? -3.528 34.705 9.229 1.00 80.12 470 PHE A C 1
ATOM 3812 O O . PHE A 1 470 ? -2.567 35.234 8.666 1.00 80.12 470 PHE A O 1
ATOM 3819 N N . SER A 1 471 ? -4.568 35.386 9.715 1.00 83.75 471 SER A N 1
ATOM 3820 C CA . SER A 1 471 ? -4.640 36.848 9.838 1.00 83.75 471 SER A CA 1
ATOM 3821 C C . SER A 1 471 ? -5.165 37.195 11.223 1.00 83.75 471 SER A C 1
ATOM 3823 O O . SER A 1 471 ? -6.191 36.665 11.637 1.00 83.75 471 SER A O 1
ATOM 3825 N N . TYR A 1 472 ? -4.465 38.056 11.944 1.00 80.00 472 TYR A N 1
ATOM 3826 C CA . TYR A 1 472 ? -4.911 38.655 13.193 1.00 80.00 472 TYR A CA 1
ATOM 3827 C C . TYR A 1 472 ? -5.073 40.154 12.975 1.00 80.00 472 TYR A C 1
ATOM 3829 O O . TYR A 1 472 ? -4.152 40.800 12.481 1.00 80.00 472 TYR A O 1
ATOM 3837 N N . GLU A 1 473 ? -6.234 40.690 13.322 1.00 83.62 473 GLU A N 1
ATOM 3838 C CA . GLU A 1 473 ? -6.601 42.085 13.102 1.00 83.62 473 GLU A CA 1
ATOM 3839 C C . GLU A 1 473 ? -7.215 42.630 14.390 1.00 83.62 473 GLU A C 1
ATOM 3841 O O . GLU A 1 473 ? -8.121 42.024 14.958 1.00 83.62 473 GLU A O 1
ATOM 3846 N N . THR A 1 474 ? -6.742 43.772 14.863 1.00 77.25 474 THR A N 1
ATOM 3847 C CA . THR A 1 474 ? -7.324 44.477 16.009 1.00 77.25 474 THR A CA 1
ATOM 3848 C C . THR A 1 474 ? -7.241 45.971 15.775 1.00 77.25 474 THR A C 1
ATOM 3850 O O . THR A 1 474 ? -6.330 46.432 15.098 1.00 77.25 474 THR A O 1
ATOM 3853 N N . THR A 1 475 ? -8.184 46.733 16.326 1.00 78.88 475 THR A N 1
ATOM 3854 C CA . THR A 1 475 ? -8.148 48.201 16.266 1.00 78.88 475 THR A CA 1
ATOM 3855 C C . THR A 1 475 ? -7.360 48.810 17.429 1.00 78.88 475 THR A C 1
ATOM 3857 O O . THR A 1 475 ? -7.359 50.027 17.590 1.00 78.88 475 THR A O 1
ATOM 3860 N N . LYS A 1 476 ? -6.753 47.983 18.295 1.00 69.56 476 LYS A N 1
ATOM 3861 C CA . LYS A 1 476 ? -5.934 48.449 19.418 1.00 69.56 476 LYS A CA 1
ATOM 3862 C C . LYS A 1 476 ? -4.509 48.734 18.934 1.00 69.56 476 LYS A C 1
ATOM 3864 O O . LYS A 1 476 ? -3.895 47.883 18.294 1.00 69.56 476 LYS A O 1
ATOM 3869 N N . ASP A 1 477 ? -4.016 49.928 19.247 1.00 69.94 477 ASP A N 1
ATOM 3870 C CA . ASP A 1 477 ? -2.621 50.336 19.066 1.00 69.94 477 ASP A CA 1
ATOM 3871 C C . ASP A 1 477 ? -1.811 49.903 20.301 1.00 69.94 477 ASP A C 1
ATOM 3873 O O . ASP A 1 477 ? -2.211 50.168 21.441 1.00 69.94 477 ASP A O 1
ATOM 3877 N N . PHE A 1 478 ? -0.710 49.185 20.086 1.00 64.56 478 PHE A N 1
ATOM 3878 C CA . PHE A 1 478 ? 0.185 48.677 21.128 1.00 64.56 478 PHE A CA 1
ATOM 3879 C C . PHE A 1 478 ? 1.544 49.389 21.131 1.00 64.56 478 PHE A C 1
ATOM 3881 O O . PHE A 1 478 ? 2.462 48.928 21.816 1.00 64.56 478 PHE A O 1
ATOM 3888 N N . GLY A 1 479 ? 1.711 50.475 20.369 1.00 63.53 479 GLY A N 1
ATOM 3889 C CA . GLY A 1 479 ? 2.964 51.223 20.290 1.00 63.53 479 GLY A CA 1
ATOM 3890 C C . GLY A 1 479 ? 4.163 50.387 19.824 1.00 63.53 479 GLY A C 1
ATOM 3891 O O . GLY A 1 479 ? 5.286 50.648 20.246 1.00 63.53 479 GLY A O 1
ATOM 3892 N N . GLY A 1 480 ? 3.955 49.346 19.009 1.00 64.25 480 GLY A N 1
ATOM 3893 C CA . GLY A 1 480 ? 5.020 48.442 18.541 1.00 64.25 480 GLY A CA 1
ATOM 3894 C C . GLY A 1 480 ? 5.275 47.223 19.442 1.00 64.25 480 GLY A C 1
ATOM 3895 O O . GLY A 1 480 ? 6.083 46.340 19.109 1.00 64.25 480 GLY A O 1
ATOM 3896 N N . HIS A 1 481 ? 4.585 47.136 20.582 1.00 63.28 481 HIS A N 1
ATOM 3897 C CA . HIS A 1 481 ? 4.806 46.110 21.605 1.00 63.28 481 HIS A CA 1
ATOM 3898 C C . HIS A 1 481 ? 3.828 44.929 21.528 1.00 63.28 481 HIS A C 1
ATOM 3900 O O . HIS A 1 481 ? 3.940 43.995 22.326 1.00 63.28 481 HIS A O 1
ATOM 3906 N N . GLY A 1 482 ? 2.901 44.925 20.565 1.00 64.12 482 GLY A N 1
ATOM 3907 C CA . GLY A 1 482 ? 1.927 43.847 20.381 1.00 64.12 482 GLY A CA 1
ATOM 3908 C C . GLY A 1 482 ? 2.584 42.516 20.001 1.00 64.12 482 GLY A C 1
ATOM 3909 O O . GLY A 1 482 ? 3.440 42.461 19.110 1.00 64.12 482 GLY A O 1
ATOM 3910 N N . ARG A 1 483 ? 2.205 41.432 20.687 1.00 64.06 483 ARG A N 1
ATOM 3911 C CA . ARG A 1 483 ? 2.629 40.056 20.395 1.00 64.06 483 ARG A CA 1
ATOM 3912 C C . ARG A 1 483 ? 1.432 39.106 20.375 1.00 64.06 483 ARG A C 1
ATOM 3914 O O . ARG A 1 483 ? 0.545 39.181 21.224 1.00 64.06 483 ARG A O 1
ATOM 3921 N N . VAL A 1 484 ? 1.439 38.160 19.443 1.00 66.44 484 VAL A N 1
ATOM 3922 C CA . VAL A 1 484 ? 0.541 36.996 19.417 1.00 66.44 484 VAL A CA 1
ATOM 3923 C C . VAL A 1 484 ? 1.407 35.748 19.455 1.00 66.44 484 VAL A C 1
ATOM 3925 O O . VAL A 1 484 ? 2.353 35.648 18.694 1.00 66.44 484 VAL A O 1
ATOM 3928 N N . ILE A 1 485 ? 1.115 34.783 20.312 1.00 59.69 485 ILE A N 1
ATOM 3929 C CA . ILE A 1 485 ? 1.892 33.555 20.472 1.00 59.69 485 ILE A CA 1
ATOM 3930 C C . ILE A 1 485 ? 1.019 32.367 20.097 1.00 59.69 485 ILE A C 1
ATOM 3932 O O . ILE A 1 485 ? -0.080 32.230 20.619 1.00 59.69 485 ILE A O 1
ATOM 3936 N N . PHE A 1 486 ? 1.520 31.489 19.235 1.00 65.31 486 PHE A N 1
ATOM 3937 C CA . PHE A 1 486 ? 0.900 30.230 18.863 1.00 65.31 486 PHE A CA 1
ATOM 3938 C C . PHE A 1 486 ? 1.644 29.058 19.496 1.00 65.31 486 PHE A C 1
ATOM 3940 O O . PHE A 1 486 ? 2.785 28.790 19.128 1.00 65.31 486 PHE A O 1
ATOM 3947 N N . CYS A 1 487 ? 1.009 28.311 20.394 1.00 55.25 487 CYS A N 1
ATOM 3948 C CA . CYS A 1 487 ? 1.619 27.127 21.009 1.00 55.25 487 CYS A CA 1
ATOM 3949 C C . CYS A 1 487 ? 1.031 25.859 20.401 1.00 55.25 487 CYS A C 1
ATOM 3951 O O . CYS A 1 487 ? -0.116 25.543 20.691 1.00 55.25 487 CYS A O 1
ATOM 3953 N N . PHE A 1 488 ? 1.798 25.110 19.612 1.00 61.12 488 PHE A N 1
ATOM 3954 C CA . PHE A 1 488 ? 1.364 23.855 19.005 1.00 61.12 488 PHE A CA 1
ATOM 3955 C C . PHE A 1 488 ? 1.733 22.637 19.863 1.00 61.12 488 PHE A C 1
ATOM 3957 O O . PHE A 1 488 ? 2.867 22.497 20.333 1.00 61.12 488 PHE A O 1
ATOM 3964 N N . SER A 1 489 ? 0.791 21.707 20.006 1.00 51.47 489 SER A N 1
ATOM 3965 C CA . SER A 1 489 ? 0.966 20.438 20.719 1.00 51.47 489 SER A CA 1
ATOM 3966 C C . SER A 1 489 ? 0.423 19.247 19.925 1.00 51.47 489 SER A C 1
ATOM 3968 O O . SER A 1 489 ? -0.432 19.390 19.042 1.00 51.47 489 SER A O 1
ATOM 3970 N N . SER A 1 490 ? 0.934 18.055 20.235 1.00 49.62 490 SER A N 1
ATOM 3971 C CA . SER A 1 490 ? 0.429 16.787 19.701 1.00 49.62 490 SER A CA 1
ATOM 3972 C C . SER A 1 490 ? -0.912 16.394 20.319 1.00 49.62 490 SER A C 1
ATOM 3974 O O . SER A 1 490 ? -1.350 16.907 21.354 1.00 49.62 490 SER A O 1
ATOM 3976 N N . ALA A 1 491 ? -1.564 15.412 19.691 1.00 45.91 491 ALA A N 1
ATOM 3977 C CA . ALA A 1 491 ? -2.824 14.828 20.146 1.00 45.91 491 ALA A CA 1
ATOM 3978 C C . ALA A 1 491 ? -2.793 14.360 21.619 1.00 45.91 491 ALA A C 1
ATOM 3980 O O . ALA A 1 491 ? -3.789 14.502 22.332 1.00 45.91 491 ALA A O 1
ATOM 3981 N N . ASP A 1 492 ? -1.643 13.869 22.096 1.00 45.94 492 ASP A N 1
ATOM 3982 C CA . ASP A 1 492 ? -1.410 13.411 23.475 1.00 45.94 492 ASP A CA 1
ATOM 3983 C C . ASP A 1 492 ? -1.127 14.553 24.476 1.00 45.94 492 ASP A C 1
ATOM 3985 O O . ASP A 1 492 ? -0.967 14.297 25.666 1.00 45.94 492 ASP A O 1
ATOM 3989 N N . GLY A 1 493 ? -1.117 15.813 24.022 1.00 45.34 493 GLY A N 1
ATOM 3990 C CA . GLY A 1 493 ? -0.967 16.995 24.876 1.00 45.34 493 GLY A CA 1
ATOM 3991 C C . GLY A 1 493 ? 0.475 17.408 25.166 1.00 45.34 493 GLY A C 1
ATOM 3992 O O . GLY A 1 493 ? 0.679 18.329 25.954 1.00 45.34 493 GLY A O 1
ATOM 3993 N N . LYS A 1 494 ? 1.478 16.786 24.533 1.00 46.81 494 LYS A N 1
ATOM 3994 C CA . LYS A 1 494 ? 2.857 17.284 24.616 1.00 46.81 494 LYS A CA 1
ATOM 3995 C C . LYS A 1 494 ? 2.999 18.543 23.767 1.00 46.81 494 LYS A C 1
ATOM 3997 O O . LYS A 1 494 ? 2.672 18.535 22.582 1.00 46.81 494 LYS A O 1
ATOM 4002 N N . GLN A 1 495 ? 3.479 19.627 24.365 1.00 52.31 495 GLN A N 1
ATOM 4003 C CA . GLN A 1 495 ? 3.879 20.824 23.630 1.00 52.31 495 GLN A CA 1
ATOM 4004 C C . GLN A 1 495 ? 5.080 20.496 22.754 1.00 52.31 495 GLN A C 1
ATOM 4006 O O . GLN A 1 495 ? 6.042 19.886 23.218 1.00 52.31 495 GLN A O 1
ATOM 4011 N N . ILE A 1 496 ? 5.007 20.876 21.482 1.00 57.06 496 ILE A N 1
ATOM 4012 C CA . ILE A 1 496 ? 6.061 20.560 20.513 1.00 57.06 496 ILE A CA 1
ATOM 4013 C C . ILE A 1 496 ? 6.650 21.833 19.903 1.00 57.06 496 ILE A C 1
ATOM 4015 O O . ILE A 1 496 ? 7.833 21.850 19.568 1.00 57.06 496 ILE A O 1
ATOM 4019 N N . ARG A 1 497 ? 5.862 22.908 19.767 1.00 64.12 497 ARG A N 1
ATOM 4020 C CA . ARG A 1 497 ? 6.320 24.179 19.180 1.00 64.12 497 ARG A CA 1
ATOM 4021 C C . ARG A 1 497 ? 5.631 25.376 19.824 1.00 64.12 497 ARG A C 1
ATOM 4023 O O . ARG A 1 497 ? 4.460 25.281 20.172 1.00 64.12 497 ARG A O 1
ATOM 4030 N N . THR A 1 498 ? 6.312 26.517 19.865 1.00 61.81 498 THR A N 1
ATOM 4031 C CA . THR A 1 498 ? 5.733 27.807 20.263 1.00 61.81 498 THR A CA 1
ATOM 4032 C C . THR A 1 498 ? 6.274 28.893 19.351 1.00 61.81 498 THR A C 1
ATOM 4034 O O . THR A 1 498 ? 7.484 29.021 19.217 1.00 61.81 498 THR A O 1
ATOM 4037 N N . LEU A 1 499 ? 5.394 29.664 18.726 1.00 66.31 499 LEU A N 1
ATOM 4038 C CA . LEU A 1 499 ? 5.733 30.711 17.772 1.00 66.31 499 LEU A CA 1
ATOM 4039 C C . LEU A 1 499 ? 5.210 32.051 18.277 1.00 66.31 499 LEU A C 1
ATOM 4041 O O . LEU A 1 499 ? 4.009 32.188 18.443 1.00 66.31 499 LEU A O 1
ATOM 4045 N N . GLU A 1 500 ? 6.069 33.036 18.493 1.00 66.19 500 GLU A N 1
ATOM 4046 C CA . GLU A 1 500 ? 5.664 34.400 18.838 1.00 66.19 500 GLU A CA 1
ATOM 4047 C C . GLU A 1 500 ? 5.739 35.319 17.616 1.00 66.19 500 GLU A C 1
ATOM 4049 O O . GLU A 1 500 ? 6.721 35.329 16.876 1.00 66.19 500 GLU A O 1
ATOM 4054 N N . PHE A 1 501 ? 4.687 36.103 17.420 1.00 69.94 501 PHE A N 1
ATOM 4055 C CA . PHE A 1 501 ? 4.469 37.018 16.313 1.00 69.94 501 PHE A CA 1
ATOM 4056 C C . PHE A 1 501 ? 4.409 38.444 16.858 1.00 69.94 501 PHE A C 1
ATOM 4058 O O . PHE A 1 501 ? 3.456 38.799 17.543 1.00 69.94 501 PHE A O 1
ATOM 4065 N N . GLY A 1 502 ? 5.418 39.252 16.542 1.00 65.81 502 GLY A N 1
ATOM 4066 C CA . GLY A 1 502 ? 5.447 40.700 16.780 1.00 65.81 502 GLY A CA 1
ATOM 4067 C C . GLY A 1 502 ? 5.840 41.432 15.501 1.00 65.81 502 GLY A C 1
ATOM 4068 O O . GLY A 1 502 ? 5.338 41.121 14.428 1.00 65.81 502 GLY A O 1
ATOM 4069 N N . GLN A 1 503 ? 6.828 42.326 15.559 1.00 63.53 503 GLN A N 1
ATOM 4070 C CA . GLN A 1 503 ? 7.463 42.852 14.336 1.00 63.53 503 GLN A CA 1
ATOM 4071 C C . GLN A 1 503 ? 8.236 41.778 13.547 1.00 63.53 503 GLN A C 1
ATOM 4073 O O . GLN A 1 503 ? 8.482 41.917 12.349 1.00 63.53 503 GLN A O 1
ATOM 4078 N N . LYS A 1 504 ? 8.626 40.691 14.218 1.00 64.12 504 LYS A N 1
ATOM 4079 C CA . LYS A 1 504 ? 9.274 39.510 13.639 1.00 64.12 504 LYS A CA 1
ATOM 4080 C C . LYS A 1 504 ? 8.599 38.253 14.185 1.00 64.12 504 LYS A C 1
ATOM 4082 O O . LYS A 1 504 ? 7.925 38.307 15.212 1.00 64.12 504 LYS A O 1
ATOM 4087 N N . LEU A 1 505 ? 8.805 37.132 13.499 1.00 65.44 505 LEU A N 1
ATOM 4088 C CA . LEU A 1 505 ? 8.423 35.813 13.992 1.00 65.44 505 LEU A CA 1
ATOM 4089 C C . LEU A 1 505 ? 9.606 35.169 14.724 1.00 65.44 505 LEU A C 1
ATOM 4091 O O . LEU A 1 505 ? 10.695 35.066 14.158 1.00 65.44 505 LEU A O 1
ATOM 4095 N N . VAL A 1 506 ? 9.372 34.718 15.954 1.00 65.25 506 VAL A N 1
ATOM 4096 C CA . VAL A 1 506 ? 10.353 34.048 16.815 1.00 65.25 506 VAL A CA 1
ATOM 4097 C C . VAL A 1 506 ? 9.839 32.656 17.192 1.00 65.25 506 VAL A C 1
ATOM 4099 O O . VAL A 1 506 ? 8.706 32.509 17.641 1.00 65.25 506 VAL A O 1
ATOM 4102 N N . ASP A 1 507 ? 10.661 31.617 17.017 1.00 65.94 507 ASP A N 1
ATOM 4103 C CA . ASP A 1 507 ? 10.374 30.278 17.552 1.00 65.94 507 ASP A CA 1
ATOM 4104 C C . ASP A 1 507 ? 10.895 30.192 18.994 1.00 65.94 507 ASP A C 1
ATOM 4106 O O . ASP A 1 507 ? 12.101 30.182 19.237 1.00 65.94 507 ASP A O 1
ATOM 4110 N N . LEU A 1 508 ? 9.974 30.125 19.953 1.00 59.41 508 LEU A N 1
ATOM 4111 C CA . LEU A 1 508 ? 10.272 30.057 21.384 1.00 59.41 508 LEU A CA 1
ATOM 4112 C C . LEU A 1 508 ? 10.548 28.620 21.868 1.00 59.41 508 LEU A C 1
ATOM 4114 O O . LEU A 1 508 ? 10.868 28.417 23.035 1.00 59.41 508 LEU A O 1
ATOM 4118 N N . SER A 1 509 ? 10.440 27.607 20.997 1.00 55.56 509 SER A N 1
ATOM 4119 C CA . SER A 1 509 ? 10.662 26.191 21.346 1.00 55.56 509 SER A CA 1
ATOM 4120 C C . SER A 1 509 ? 12.119 25.720 21.238 1.00 55.56 509 SER A C 1
ATOM 4122 O O . SER A 1 509 ? 12.397 24.531 21.395 1.00 55.56 509 SER A O 1
ATOM 4124 N N . GLY A 1 510 ? 13.062 26.629 20.958 1.00 49.78 510 GLY A N 1
ATOM 4125 C CA . GLY A 1 510 ? 14.503 26.345 20.970 1.00 49.78 510 GLY A CA 1
ATOM 4126 C C . GLY A 1 510 ? 15.037 25.566 19.760 1.00 49.78 510 GLY A C 1
ATOM 4127 O O . GLY A 1 510 ? 16.203 25.177 19.752 1.00 49.78 510 GLY A O 1
ATOM 4128 N N . SER A 1 511 ? 14.231 25.342 18.713 1.00 48.75 511 SER A N 1
ATOM 4129 C CA . SER A 1 511 ? 14.701 24.736 17.461 1.00 48.75 511 SER A CA 1
ATOM 4130 C C . SER A 1 511 ? 14.809 25.795 16.359 1.00 48.75 511 SER A C 1
ATOM 4132 O O . SER A 1 511 ? 13.805 26.266 15.838 1.00 48.75 511 SER A O 1
ATOM 4134 N N . ASN A 1 512 ? 16.022 26.123 15.918 1.00 43.66 512 ASN A N 1
ATOM 4135 C CA . ASN A 1 512 ? 16.270 27.072 14.815 1.00 43.66 512 ASN A CA 1
ATOM 4136 C C . ASN A 1 512 ? 15.888 26.527 13.413 1.00 43.66 512 ASN A C 1
ATOM 4138 O O . ASN A 1 512 ? 16.504 26.883 12.410 1.00 43.66 512 ASN A O 1
ATOM 4142 N N . SER A 1 513 ? 14.913 25.618 13.307 1.00 46.62 513 SER A N 1
ATOM 4143 C CA . SER A 1 513 ? 14.645 24.857 12.072 1.00 46.62 513 SER A CA 1
ATOM 4144 C C . SER A 1 513 ? 13.472 25.369 11.228 1.00 46.62 513 SER A C 1
ATOM 4146 O O . SER A 1 513 ? 13.351 24.997 10.059 1.00 46.62 513 SER A O 1
ATOM 4148 N N . LEU A 1 514 ? 12.632 26.252 11.770 1.00 49.62 514 LEU A N 1
ATOM 4149 C CA . LEU A 1 514 ? 11.497 26.824 11.051 1.00 49.62 514 LEU A CA 1
ATOM 4150 C C . LEU A 1 514 ? 11.901 28.135 10.370 1.00 49.62 514 LEU A C 1
ATOM 4152 O O . LEU A 1 514 ? 12.150 29.145 11.019 1.00 49.62 514 LEU A O 1
ATOM 4156 N N . LYS A 1 515 ? 11.939 28.120 9.034 1.00 54.59 515 LYS A N 1
ATOM 4157 C CA . LYS A 1 515 ? 11.923 29.337 8.213 1.00 54.59 515 LYS A CA 1
ATOM 4158 C C . LYS A 1 515 ? 10.472 29.590 7.798 1.00 54.59 515 LYS A C 1
ATOM 4160 O O . LYS A 1 515 ? 10.053 29.000 6.799 1.00 54.59 515 LYS A O 1
ATOM 4165 N N . PRO A 1 516 ? 9.684 30.370 8.555 1.00 54.81 516 PRO A N 1
ATOM 4166 C CA . PRO A 1 516 ? 8.373 30.803 8.085 1.00 54.81 516 PRO A CA 1
ATOM 4167 C C . PRO A 1 516 ? 8.499 31.458 6.710 1.00 54.81 516 PRO A C 1
ATOM 4169 O O . PRO A 1 516 ? 9.442 32.207 6.445 1.00 54.81 516 PRO A O 1
ATOM 4172 N N . LEU A 1 517 ? 7.552 31.155 5.828 1.00 58.72 517 LEU A N 1
ATOM 4173 C CA . LEU A 1 517 ? 7.423 31.843 4.552 1.00 58.72 517 LEU A CA 1
ATOM 4174 C C . LEU A 1 517 ? 6.506 33.049 4.773 1.00 58.72 517 LEU A C 1
ATOM 4176 O O . LEU A 1 517 ? 5.400 32.901 5.279 1.00 58.72 517 LEU A O 1
ATOM 4180 N N . ASN A 1 518 ? 6.993 34.232 4.399 1.00 70.00 518 ASN A N 1
ATOM 4181 C CA . ASN A 1 518 ? 6.209 35.459 4.228 1.00 70.00 518 ASN A CA 1
ATOM 4182 C C . ASN A 1 518 ? 5.336 35.851 5.433 1.00 70.00 518 ASN A C 1
ATOM 4184 O O . ASN A 1 518 ? 4.113 35.758 5.407 1.00 70.00 518 ASN A O 1
ATOM 4188 N N . PHE A 1 519 ? 5.986 36.342 6.485 1.00 77.94 519 PHE A N 1
ATOM 4189 C CA . PHE A 1 519 ? 5.329 37.044 7.586 1.00 77.94 519 PHE A CA 1
ATOM 4190 C C . PHE A 1 519 ? 5.213 38.547 7.291 1.00 77.94 519 PHE A C 1
ATOM 4192 O O . PHE A 1 519 ? 6.154 39.142 6.750 1.00 77.94 519 PHE A O 1
ATOM 4199 N N . ARG A 1 520 ? 4.085 39.158 7.664 1.00 78.19 520 ARG A N 1
ATOM 4200 C CA . ARG A 1 520 ? 3.839 40.604 7.590 1.00 78.19 520 ARG A CA 1
ATOM 4201 C C . ARG A 1 520 ? 3.161 41.067 8.874 1.00 78.19 520 ARG A C 1
ATOM 4203 O O . ARG A 1 520 ? 2.178 40.474 9.301 1.00 78.19 520 ARG A O 1
ATOM 4210 N N . SER A 1 521 ? 3.671 42.143 9.453 1.00 79.31 521 SER A N 1
ATOM 4211 C CA . SER A 1 521 ? 3.029 42.853 10.553 1.00 79.31 521 SER A CA 1
ATOM 4212 C C . SER A 1 521 ? 3.022 44.334 10.224 1.00 79.31 521 SER A C 1
ATOM 4214 O O . SER A 1 521 ? 4.051 44.866 9.803 1.00 79.31 521 SER A O 1
ATOM 4216 N N . LYS A 1 522 ? 1.879 44.987 10.414 1.00 78.56 522 LYS A N 1
ATOM 4217 C CA . LYS A 1 522 ? 1.733 46.436 10.300 1.00 78.56 522 LYS A CA 1
ATOM 4218 C C . LYS A 1 522 ? 0.947 46.934 11.504 1.00 78.56 522 LYS A C 1
ATOM 4220 O O . LYS A 1 522 ? -0.128 46.416 11.787 1.00 78.56 522 LYS A O 1
ATOM 4225 N N . GLU A 1 523 ? 1.498 47.923 12.185 1.00 74.19 523 GLU A N 1
ATOM 4226 C CA . GLU A 1 523 ? 0.867 48.611 13.305 1.00 74.19 523 GLU A CA 1
ATOM 4227 C C . GLU A 1 523 ? 0.834 50.101 12.979 1.00 74.19 523 GLU A C 1
ATOM 4229 O O . GLU A 1 523 ? 1.844 50.658 12.543 1.00 74.19 523 GLU A O 1
ATOM 4234 N N . ASP A 1 524 ? -0.337 50.713 13.104 1.00 73.50 524 ASP A N 1
ATOM 4235 C CA . ASP A 1 524 ? -0.542 52.147 12.930 1.00 73.50 524 ASP A CA 1
ATOM 4236 C C . ASP A 1 524 ? -1.684 52.631 13.841 1.00 73.50 524 ASP A C 1
ATOM 4238 O O . ASP A 1 524 ? -2.265 51.854 14.598 1.00 73.50 524 ASP A O 1
ATOM 4242 N N . ALA A 1 525 ? -2.030 53.918 13.763 1.00 67.06 525 ALA A N 1
ATOM 4243 C CA . ALA A 1 525 ? -3.075 54.520 14.595 1.00 67.06 525 ALA A CA 1
ATOM 4244 C C . ALA A 1 525 ? -4.477 53.892 14.409 1.00 67.06 525 ALA A C 1
ATOM 4246 O O . ALA A 1 525 ? -5.373 54.158 15.208 1.00 67.06 525 ALA A O 1
ATOM 4247 N N . SER A 1 526 ? -4.691 53.078 13.364 1.00 70.38 526 SER A N 1
ATOM 4248 C CA . SER A 1 526 ? -5.938 52.334 13.140 1.00 70.38 526 SER A CA 1
ATOM 4249 C C . SER A 1 526 ? -5.940 50.932 13.766 1.00 70.38 526 SER A C 1
ATOM 4251 O O . SER A 1 526 ? -6.987 50.277 13.787 1.00 70.38 526 SER A O 1
ATOM 4253 N N . GLY A 1 527 ? -4.797 50.489 14.301 1.00 77.50 527 GLY A N 1
ATOM 4254 C CA . GLY A 1 527 ? -4.627 49.237 15.024 1.00 77.50 527 GLY A CA 1
ATOM 4255 C C . GLY A 1 527 ? -3.485 48.370 14.496 1.00 77.50 527 GLY A C 1
ATOM 4256 O O . GLY A 1 527 ? -2.523 48.846 13.891 1.00 77.50 527 GLY A O 1
ATOM 4257 N N . TRP A 1 528 ? -3.592 47.062 14.728 1.00 81.50 528 TRP A N 1
ATOM 4258 C CA . TRP A 1 528 ? -2.546 46.094 14.418 1.00 81.50 528 TRP A CA 1
ATOM 4259 C C . TRP A 1 528 ? -3.053 44.951 13.531 1.00 81.50 528 TRP A C 1
ATOM 4261 O O . TRP A 1 528 ? -4.055 44.295 13.826 1.00 81.50 528 TRP A O 1
ATOM 4271 N N . LEU A 1 529 ? -2.321 44.700 12.443 1.00 83.94 529 LEU A N 1
ATOM 4272 C CA . LEU A 1 529 ? -2.528 43.610 11.495 1.00 83.94 529 LEU A CA 1
ATOM 4273 C C . LEU A 1 529 ? -1.293 42.707 11.468 1.00 83.94 529 LEU A C 1
ATOM 4275 O O . LEU A 1 529 ? -0.201 43.159 11.124 1.00 83.94 529 LEU A O 1
ATOM 4279 N N . ALA A 1 530 ? -1.478 41.414 11.729 1.00 80.62 530 ALA A N 1
ATOM 4280 C CA . ALA A 1 530 ? -0.434 40.401 11.616 1.00 80.62 530 ALA A CA 1
ATOM 4281 C C . ALA A 1 530 ? -0.894 39.224 10.747 1.00 80.62 530 ALA A C 1
ATOM 4283 O O . ALA A 1 530 ? -1.900 38.573 11.026 1.00 80.62 530 ALA A O 1
ATOM 4284 N N . ARG A 1 531 ? -0.131 38.918 9.697 1.00 86.56 531 ARG A N 1
ATOM 4285 C CA . ARG A 1 531 ? -0.407 37.845 8.736 1.00 86.56 531 ARG A CA 1
ATOM 4286 C C . ARG A 1 531 ? 0.807 36.960 8.534 1.00 86.56 531 ARG A C 1
ATOM 4288 O O . ARG A 1 531 ? 1.949 37.423 8.525 1.00 86.56 531 ARG A O 1
ATOM 4295 N N . GLY A 1 532 ? 0.567 35.677 8.308 1.00 83.19 532 GLY A N 1
ATOM 4296 C CA . GLY A 1 532 ? 1.652 34.756 8.006 1.00 83.19 532 GLY A CA 1
ATOM 4297 C C . GLY A 1 532 ? 1.190 33.429 7.439 1.00 83.19 532 GLY A C 1
ATOM 4298 O O . GLY A 1 532 ? 0.006 33.082 7.462 1.00 83.19 532 GLY A O 1
ATOM 4299 N N . ALA A 1 533 ? 2.169 32.687 6.928 1.00 83.38 533 ALA A N 1
ATOM 4300 C CA . ALA A 1 533 ? 1.997 31.331 6.447 1.00 83.38 533 ALA A CA 1
ATOM 4301 C C . ALA A 1 533 ? 2.999 30.386 7.122 1.00 83.38 533 ALA A C 1
ATOM 4303 O O . ALA A 1 533 ? 4.180 30.694 7.300 1.00 83.38 533 ALA A O 1
ATOM 4304 N N . ILE A 1 534 ? 2.524 29.194 7.471 1.00 76.06 534 ILE A N 1
ATOM 4305 C CA . ILE A 1 534 ? 3.341 28.111 8.017 1.00 76.06 534 ILE A CA 1
ATOM 4306 C C . ILE A 1 534 ? 3.202 26.917 7.081 1.00 76.06 534 ILE A C 1
ATOM 4308 O O . ILE A 1 534 ? 2.091 26.532 6.713 1.00 76.06 534 ILE A O 1
ATOM 4312 N N . ARG A 1 535 ? 4.324 26.301 6.698 1.00 73.56 535 ARG A N 1
ATOM 4313 C CA . ARG A 1 535 ? 4.277 25.031 5.968 1.00 73.56 535 ARG A CA 1
ATOM 4314 C C . ARG A 1 535 ? 3.723 23.949 6.879 1.00 73.56 535 ARG A C 1
ATOM 4316 O O . ARG A 1 535 ? 4.229 23.731 7.978 1.00 73.56 535 ARG A O 1
ATOM 4323 N N . LYS A 1 536 ? 2.738 23.200 6.391 1.00 71.50 536 LYS A N 1
ATOM 4324 C CA . LYS A 1 536 ? 2.137 22.090 7.144 1.00 71.50 536 LYS A CA 1
ATOM 4325 C C . LYS A 1 536 ? 3.148 20.996 7.496 1.00 71.50 536 LYS A C 1
ATOM 4327 O O . LYS A 1 536 ? 2.989 20.334 8.515 1.00 71.50 536 LYS A O 1
ATOM 4332 N N . SER A 1 537 ? 4.193 20.819 6.685 1.00 66.50 537 SER A N 1
ATOM 4333 C CA . SER A 1 537 ? 5.297 19.889 6.968 1.00 66.50 537 SER A CA 1
ATOM 4334 C C . SER A 1 537 ? 6.062 20.214 8.246 1.00 66.50 537 SER A C 1
ATOM 4336 O O . SER A 1 537 ? 6.677 19.319 8.819 1.00 66.50 537 SER A O 1
ATOM 4338 N N . ASP A 1 538 ? 6.030 21.476 8.669 1.00 67.44 538 ASP A N 1
ATOM 4339 C CA . ASP A 1 538 ? 6.835 21.979 9.777 1.00 67.44 538 ASP A CA 1
ATOM 4340 C C . ASP A 1 538 ? 6.030 21.984 11.098 1.00 67.44 538 ASP A C 1
ATOM 4342 O O . ASP A 1 538 ? 6.577 22.252 12.169 1.00 67.44 538 ASP A O 1
ATOM 4346 N N . LEU A 1 539 ? 4.733 21.653 11.032 1.00 63.97 539 LEU A N 1
ATOM 4347 C CA . LEU A 1 539 ? 3.828 21.546 12.173 1.00 63.97 539 LEU A CA 1
ATOM 4348 C C . LEU A 1 539 ? 3.813 20.116 12.751 1.00 63.97 539 LEU A C 1
ATOM 4350 O O . LEU A 1 539 ? 3.899 19.133 12.007 1.00 63.97 539 LEU A O 1
ATOM 4354 N N . PRO A 1 540 ? 3.655 19.966 14.076 1.00 52.31 540 PRO A N 1
ATOM 4355 C CA . PRO A 1 540 ? 3.750 18.682 14.764 1.00 52.31 540 PRO A CA 1
ATOM 4356 C C . PRO A 1 540 ? 2.447 17.869 14.689 1.00 52.31 540 PRO A C 1
ATOM 4358 O O . PRO A 1 540 ? 1.761 17.651 15.686 1.00 52.31 540 PRO A O 1
ATOM 4361 N N . PHE A 1 541 ? 2.083 17.421 13.490 1.00 51.78 541 PHE A N 1
ATOM 4362 C CA . PHE A 1 541 ? 0.869 16.634 13.272 1.00 51.78 541 PHE A CA 1
ATOM 4363 C C . PHE A 1 541 ? 1.019 15.177 13.737 1.00 51.78 541 PHE A C 1
ATOM 4365 O O . PHE A 1 541 ? 1.943 14.470 13.326 1.00 51.78 541 PHE A O 1
ATOM 4372 N N . GLN A 1 542 ? 0.047 14.685 14.512 1.00 43.78 542 GLN A N 1
ATOM 4373 C CA . GLN A 1 542 ? -0.068 13.268 14.872 1.00 43.78 542 GLN A CA 1
ATOM 4374 C C . GLN A 1 542 ? -1.531 12.816 14.804 1.00 43.78 542 GLN A C 1
ATOM 4376 O O . GLN A 1 542 ? -2.425 13.516 15.276 1.00 43.78 542 GLN A O 1
ATOM 4381 N N . ALA A 1 543 ? -1.784 11.639 14.221 1.00 40.12 543 ALA A N 1
ATOM 4382 C CA . ALA A 1 543 ? -3.139 11.096 14.044 1.00 40.12 543 ALA A CA 1
ATOM 4383 C C . ALA A 1 543 ? -4.072 12.005 13.216 1.00 40.12 543 ALA A C 1
ATOM 4385 O O . ALA A 1 543 ? -5.278 12.016 13.420 1.00 40.12 543 ALA A O 1
ATOM 4386 N N . GLY A 1 544 ? -3.500 12.823 12.325 1.00 42.94 544 GLY A N 1
ATOM 4387 C CA . GLY A 1 544 ? -4.224 13.866 11.603 1.00 42.94 544 GLY A CA 1
ATOM 4388 C C . GLY A 1 544 ? -4.433 15.156 12.398 1.00 42.94 544 GLY A C 1
ATOM 4389 O O . GLY A 1 544 ? -4.713 16.185 11.793 1.00 42.94 544 GLY A O 1
ATOM 4390 N N . SER A 1 545 ? -4.253 15.133 13.718 1.00 42.66 545 SER A N 1
ATOM 4391 C CA . SER A 1 545 ? -4.594 16.238 14.613 1.00 42.66 545 SER A CA 1
ATOM 4392 C C . SER A 1 545 ? -3.432 17.133 15.013 1.00 42.66 545 SER A C 1
ATOM 4394 O O . SER A 1 545 ? -2.287 16.692 15.114 1.00 42.66 545 SER A O 1
ATOM 4396 N N . LEU A 1 546 ? -3.761 18.410 15.204 1.00 48.28 546 LEU A N 1
ATOM 4397 C CA . LEU A 1 546 ? -2.870 19.492 15.600 1.00 48.28 546 LEU A CA 1
ATOM 4398 C C . LEU A 1 546 ? -3.616 20.307 16.638 1.00 48.28 546 LEU A C 1
ATOM 4400 O O . LEU A 1 546 ? -4.650 20.847 16.279 1.00 48.28 546 LEU A O 1
ATOM 4404 N N . LYS A 1 547 ? -3.088 20.441 17.857 1.00 50.50 547 LYS A N 1
ATOM 4405 C CA . LYS A 1 547 ? -3.584 21.383 18.872 1.00 50.50 547 LYS A CA 1
ATOM 4406 C C . LYS A 1 547 ? -2.764 22.667 18.808 1.00 50.50 547 LYS A C 1
ATOM 4408 O O . LYS A 1 547 ? -1.553 22.579 18.644 1.00 50.50 547 LYS A O 1
ATOM 4413 N N . ALA A 1 548 ? -3.393 23.837 18.920 1.00 51.81 548 ALA A N 1
ATOM 4414 C CA . ALA A 1 548 ? -2.692 25.113 18.948 1.00 51.81 548 ALA A CA 1
ATOM 4415 C C . ALA A 1 548 ? -3.423 26.097 19.843 1.00 51.81 548 ALA A C 1
ATOM 4417 O O . ALA A 1 548 ? -4.625 26.257 19.673 1.00 51.81 548 ALA A O 1
ATOM 4418 N N . ASN A 1 549 ? -2.682 26.761 20.724 1.00 53.03 549 ASN A N 1
ATOM 4419 C CA . ASN A 1 549 ? -3.132 27.871 21.562 1.00 53.03 549 ASN A CA 1
ATOM 4420 C C . ASN A 1 549 ? -2.768 29.190 20.910 1.00 53.03 549 ASN A C 1
ATOM 4422 O O . ASN A 1 549 ? -1.706 29.250 20.309 1.00 53.03 549 ASN A O 1
ATOM 4426 N N . ILE A 1 550 ? -3.584 30.229 21.076 1.00 54.78 550 ILE A N 1
ATOM 4427 C CA . ILE A 1 550 ? -3.230 31.599 20.693 1.00 54.78 550 ILE A CA 1
ATOM 4428 C C . ILE A 1 550 ? -3.205 32.429 21.977 1.00 54.78 550 ILE A C 1
ATOM 4430 O O . ILE A 1 550 ? -4.125 32.322 22.784 1.00 54.78 550 ILE A O 1
ATOM 4434 N N . ILE A 1 551 ? -2.163 33.226 22.196 1.00 53.41 551 ILE A N 1
ATOM 4435 C CA . ILE A 1 551 ? -2.006 34.085 23.378 1.00 53.41 551 ILE A CA 1
ATOM 4436 C C . ILE A 1 551 ? -1.660 35.486 22.889 1.00 53.41 551 ILE A C 1
ATOM 4438 O O . ILE A 1 551 ? -0.724 35.629 22.112 1.00 53.41 551 ILE A O 1
ATOM 4442 N N . ARG A 1 552 ? -2.376 36.521 23.335 1.00 58.59 552 ARG A N 1
ATOM 4443 C CA . ARG A 1 552 ? -1.946 37.909 23.115 1.00 58.59 552 ARG A CA 1
ATOM 4444 C C . ARG A 1 552 ? -1.109 38.369 24.307 1.00 58.59 552 ARG A C 1
ATOM 4446 O O . ARG A 1 552 ? -1.501 38.150 25.452 1.00 58.59 552 ARG A O 1
ATOM 4453 N N . ARG A 1 553 ? 0.037 38.994 24.040 1.00 54.81 553 ARG A N 1
ATOM 4454 C CA . ARG A 1 553 ? 0.922 39.588 25.051 1.00 54.81 553 ARG A CA 1
ATOM 4455 C C . ARG A 1 553 ? 1.387 40.965 24.580 1.00 54.81 553 ARG A C 1
ATOM 4457 O O . ARG A 1 553 ? 1.571 41.171 23.387 1.00 54.81 553 ARG A O 1
ATOM 4464 N N . VAL A 1 554 ? 1.611 41.884 25.514 1.00 55.34 554 VAL A N 1
ATOM 4465 C CA . VAL A 1 554 ? 2.319 43.148 25.271 1.00 55.34 554 VAL A CA 1
ATOM 4466 C C . VAL A 1 554 ? 3.676 43.081 25.975 1.00 55.34 554 VAL A C 1
ATOM 4468 O O . VAL A 1 554 ? 3.767 42.614 27.114 1.00 55.34 554 VAL A O 1
ATOM 4471 N N . GLU A 1 555 ? 4.748 43.459 25.281 1.00 50.09 555 GLU A N 1
ATOM 4472 C CA . GLU A 1 555 ? 6.093 43.520 25.864 1.00 50.09 555 GLU A CA 1
ATOM 4473 C C . GLU A 1 555 ? 6.188 44.703 26.842 1.00 50.09 555 GLU A C 1
ATOM 4475 O O . GLU A 1 555 ? 5.746 45.805 26.530 1.00 50.09 555 GLU A O 1
ATOM 4480 N N . ALA A 1 556 ? 6.717 44.474 28.047 1.00 42.47 556 ALA A N 1
ATOM 4481 C CA . ALA A 1 556 ? 6.753 45.489 29.094 1.00 42.47 556 ALA A CA 1
ATOM 4482 C C . ALA A 1 556 ? 7.805 46.568 28.781 1.00 42.47 556 ALA A C 1
ATOM 4484 O O . ALA A 1 556 ? 8.984 46.396 29.082 1.00 42.47 556 ALA A O 1
ATOM 4485 N N . ALA A 1 557 ? 7.369 47.697 28.225 1.00 37.03 557 ALA A N 1
ATOM 4486 C CA . ALA A 1 557 ? 7.983 48.987 28.512 1.00 37.03 557 ALA A CA 1
ATOM 4487 C C . ALA A 1 557 ? 7.267 49.587 29.735 1.00 37.03 557 ALA A C 1
ATOM 4489 O O . ALA A 1 557 ? 6.071 49.369 29.930 1.00 37.03 557 ALA A O 1
ATOM 4490 N N . ALA A 1 558 ? 8.017 50.263 30.601 1.00 38.91 558 ALA A N 1
ATOM 4491 C CA . ALA A 1 558 ? 7.564 50.770 31.890 1.00 38.91 558 ALA A CA 1
ATOM 4492 C C . ALA A 1 558 ? 6.192 51.494 31.838 1.00 38.91 558 ALA A C 1
ATOM 4494 O O . ALA A 1 558 ? 5.903 52.258 30.924 1.00 38.91 558 ALA A O 1
ATOM 4495 N N . GLU A 1 559 ? 5.378 51.252 32.872 1.00 37.59 559 GLU A N 1
ATOM 4496 C CA . GLU A 1 559 ? 4.213 52.043 33.323 1.00 37.59 559 GLU A CA 1
ATOM 4497 C C . GLU A 1 559 ? 2.801 51.840 32.734 1.00 37.59 559 GLU A C 1
ATOM 4499 O O . GLU A 1 559 ? 1.866 52.384 33.321 1.00 37.59 559 GLU A O 1
ATOM 4504 N N . LYS A 1 560 ? 2.542 51.008 31.713 1.00 39.12 560 LYS A N 1
ATOM 4505 C CA . LYS A 1 560 ? 1.143 50.703 31.294 1.00 39.12 560 LYS A CA 1
ATOM 4506 C C . LYS A 1 560 ? 0.943 49.263 30.795 1.00 39.12 560 LYS A C 1
ATOM 4508 O O . LYS A 1 560 ? 0.802 49.022 29.601 1.00 39.12 560 LYS A O 1
ATOM 4513 N N . ALA A 1 561 ? 0.915 48.284 31.702 1.00 34.62 561 ALA A N 1
ATOM 4514 C CA . ALA A 1 561 ? 0.633 46.883 31.365 1.00 34.62 561 ALA A CA 1
ATOM 4515 C C . ALA A 1 561 ? -0.881 46.572 31.409 1.00 34.62 561 ALA A C 1
ATOM 4517 O O . ALA A 1 561 ? -1.368 45.945 32.346 1.00 34.62 561 ALA A O 1
ATOM 4518 N N . GLU A 1 562 ? -1.623 46.994 30.383 1.00 40.03 562 GLU A N 1
ATOM 4519 C CA . GLU A 1 562 ? -3.040 46.645 30.170 1.00 40.03 562 GLU A CA 1
ATOM 4520 C C . GLU A 1 562 ? -3.223 45.806 28.889 1.00 40.03 562 GLU A C 1
ATOM 4522 O O . GLU A 1 562 ? -3.447 46.346 27.802 1.00 40.03 562 GLU A O 1
ATOM 4527 N N . ASP A 1 563 ? -3.081 44.481 29.019 1.00 39.94 563 ASP A N 1
ATOM 4528 C CA . ASP A 1 563 ? -3.806 43.419 28.284 1.00 39.94 563 ASP A CA 1
ATOM 4529 C C . ASP A 1 563 ? -2.951 42.147 28.180 1.00 39.94 563 ASP A C 1
ATOM 4531 O O . ASP A 1 563 ? -2.156 41.973 27.252 1.00 39.94 563 ASP A O 1
ATOM 4535 N N . ILE A 1 564 ? -3.178 41.193 29.081 1.00 39.59 564 ILE A N 1
ATOM 4536 C CA . ILE A 1 564 ? -2.911 39.782 28.786 1.00 39.59 564 ILE A CA 1
ATOM 4537 C C . ILE A 1 564 ? -4.279 39.122 28.657 1.00 39.59 564 ILE A C 1
ATOM 4539 O O . ILE A 1 564 ? -4.932 38.825 29.653 1.00 39.59 564 ILE A O 1
ATOM 4543 N N . VAL A 1 565 ? -4.727 38.922 27.417 1.00 44.69 565 VAL A N 1
ATOM 4544 C CA . VAL A 1 565 ? -5.986 38.236 27.115 1.00 44.69 565 VAL A CA 1
ATOM 4545 C C . VAL A 1 565 ? -5.655 36.885 26.487 1.00 44.69 565 VAL A C 1
ATOM 4547 O O . VAL A 1 565 ? -5.037 36.806 25.422 1.00 44.69 565 VAL A O 1
ATOM 4550 N N . MET A 1 566 ? -6.015 35.811 27.193 1.00 39.94 566 MET A N 1
ATOM 4551 C CA . MET A 1 566 ? -5.846 34.433 26.728 1.00 39.94 566 MET A CA 1
ATOM 4552 C C . MET A 1 566 ? -7.105 33.953 26.010 1.00 39.94 566 MET A C 1
ATOM 4554 O O . MET A 1 566 ? -8.215 34.245 26.447 1.00 39.94 566 MET A O 1
ATOM 4558 N N . TRP A 1 567 ? -6.916 33.181 24.942 1.00 48.47 567 TRP A N 1
ATOM 4559 C CA . TRP A 1 567 ? -7.978 32.776 24.025 1.00 48.47 567 TRP A CA 1
ATOM 4560 C C . TRP A 1 567 ? -8.316 31.292 24.156 1.00 48.47 567 TRP A C 1
ATOM 4562 O O . TRP A 1 567 ? -7.413 30.490 24.363 1.00 48.47 567 TRP A O 1
ATOM 4572 N N . GLN A 1 568 ? -9.582 30.918 23.932 1.00 36.53 568 GLN A N 1
ATOM 4573 C CA . GLN A 1 568 ? -10.002 29.546 23.606 1.00 36.53 568 GLN A CA 1
ATOM 4574 C C . GLN A 1 568 ? -10.673 29.492 22.233 1.00 36.53 568 GLN A C 1
ATOM 4576 O O . GLN A 1 568 ? -11.782 29.993 22.054 1.00 36.53 568 GLN A O 1
ATOM 4581 N N . PRO A 1 569 ? -10.014 28.878 21.248 1.00 33.19 569 PRO A N 1
ATOM 4582 C CA . PRO A 1 569 ? -10.791 28.109 20.262 1.00 33.19 569 PRO A CA 1
ATOM 4583 C C . PRO A 1 569 ? -10.545 26.583 20.263 1.00 33.19 569 PRO A C 1
ATOM 4585 O O . PRO A 1 569 ? -9.429 26.090 20.177 1.00 33.19 569 PRO A O 1
ATOM 4588 N N . THR A 1 570 ? -11.616 25.785 20.286 1.00 31.86 570 THR A N 1
ATOM 4589 C CA . THR A 1 570 ? -11.551 24.368 19.877 1.00 31.86 570 THR A CA 1
ATOM 4590 C C . THR A 1 570 ? -12.042 24.256 18.433 1.00 31.86 570 THR A C 1
ATOM 4592 O O . THR A 1 570 ? -13.132 24.727 18.108 1.00 31.86 570 THR A O 1
ATOM 4595 N N . TRP A 1 571 ? -11.261 23.631 17.560 1.00 38.03 571 TRP A N 1
ATOM 4596 C CA . TRP A 1 571 ? -11.437 23.622 16.118 1.00 38.03 571 TRP A CA 1
ATOM 4597 C C . TRP A 1 571 ? -11.452 22.224 15.517 1.00 38.03 571 TRP A C 1
ATOM 4599 O O . TRP A 1 571 ? -10.880 21.278 16.058 1.00 38.03 571 TRP A O 1
ATOM 4609 N N . TYR A 1 572 ? -12.049 22.171 14.328 1.00 31.00 572 TYR A N 1
ATOM 4610 C CA . TYR A 1 572 ? -12.102 21.035 13.420 1.00 31.00 572 TYR A CA 1
ATOM 4611 C C . TYR A 1 572 ? -11.677 21.533 12.044 1.00 31.00 572 TYR A C 1
ATOM 4613 O O . TYR A 1 572 ? -12.206 22.538 11.561 1.00 31.00 572 TYR A O 1
ATOM 4621 N N . ALA A 1 573 ? -10.742 20.839 11.405 1.00 33.66 573 ALA A N 1
ATOM 4622 C CA . ALA A 1 573 ? -10.427 21.063 10.002 1.00 33.66 573 ALA A CA 1
ATOM 4623 C C . ALA A 1 573 ? -10.536 19.745 9.233 1.00 33.66 573 ALA A C 1
ATOM 4625 O O . ALA A 1 573 ? -9.783 18.803 9.490 1.00 33.66 573 ALA A O 1
ATOM 4626 N N . ASP A 1 574 ? -11.453 19.714 8.268 1.00 31.80 574 ASP A N 1
ATOM 4627 C CA . ASP A 1 574 ? -11.435 18.721 7.204 1.00 31.80 574 ASP A CA 1
ATOM 4628 C C . ASP A 1 574 ? -10.443 19.191 6.121 1.00 31.80 574 ASP A C 1
ATOM 4630 O O . ASP A 1 574 ? -10.767 20.049 5.296 1.00 31.80 574 ASP A O 1
ATOM 4634 N N . ASP A 1 575 ? -9.219 18.656 6.109 1.00 34.66 575 ASP A N 1
ATOM 4635 C CA . ASP A 1 575 ? -8.300 18.822 4.974 1.00 34.66 575 ASP A CA 1
ATOM 4636 C C . ASP A 1 575 ? -8.526 17.687 3.964 1.00 34.66 575 ASP A C 1
ATOM 4638 O O . ASP A 1 575 ? -8.011 16.576 4.096 1.00 34.66 575 ASP A O 1
ATOM 4642 N N . TYR A 1 576 ? -9.299 17.971 2.916 1.00 35.16 576 TYR A N 1
ATOM 4643 C CA . TYR A 1 576 ? -9.565 17.019 1.832 1.00 35.16 576 TYR A CA 1
ATOM 4644 C C . TYR A 1 576 ? -8.449 16.953 0.767 1.00 35.16 576 TYR A C 1
ATOM 4646 O O . TYR A 1 576 ? -8.656 16.337 -0.279 1.00 35.16 576 TYR A O 1
ATOM 4654 N N . THR A 1 577 ? -7.278 17.574 0.975 1.00 33.94 577 THR A N 1
ATOM 4655 C CA . THR A 1 577 ? -6.251 17.703 -0.085 1.00 33.94 577 THR A CA 1
ATOM 4656 C C . THR A 1 577 ? -4.908 17.036 0.214 1.00 33.94 577 THR A C 1
ATOM 4658 O O . THR A 1 577 ? -4.093 16.885 -0.702 1.00 33.94 577 THR A O 1
ATOM 4661 N N . SER A 1 578 ? -4.673 16.564 1.443 1.00 32.84 578 SER A N 1
ATOM 4662 C CA . SER A 1 578 ? -3.455 15.830 1.795 1.00 32.84 578 SER A CA 1
ATOM 4663 C C . SER A 1 578 ? -3.741 14.650 2.742 1.00 32.84 578 SER A C 1
ATOM 4665 O O . SER A 1 578 ? -4.391 14.836 3.770 1.00 32.84 578 SER A O 1
ATOM 4667 N N . PRO A 1 579 ? -3.233 13.433 2.453 1.00 31.75 579 PRO A N 1
ATOM 4668 C CA . PRO A 1 579 ? -3.517 12.186 3.186 1.00 31.75 579 PRO A CA 1
ATOM 4669 C C . PRO A 1 579 ? -2.989 12.112 4.640 1.00 31.75 579 PRO A C 1
ATOM 4671 O O . PRO A 1 579 ? -2.797 11.032 5.204 1.00 31.75 579 PRO A O 1
ATOM 4674 N N . LYS A 1 580 ? -2.680 13.246 5.273 1.00 31.72 580 LYS A N 1
ATOM 4675 C CA . LYS A 1 580 ? -2.019 13.288 6.584 1.00 31.72 580 LYS A CA 1
ATOM 4676 C C . LYS A 1 580 ? -2.741 14.097 7.659 1.00 31.72 580 LYS A C 1
ATOM 4678 O O . LYS A 1 580 ? -2.278 14.043 8.795 1.00 31.72 580 LYS A O 1
ATOM 4683 N N . TYR A 1 581 ? -3.831 14.807 7.361 1.00 36.19 581 TYR A N 1
ATOM 4684 C CA . TYR A 1 581 ? -4.276 15.903 8.234 1.00 36.19 581 TYR A CA 1
ATOM 4685 C C . TYR A 1 581 ? -5.804 15.932 8.454 1.00 36.19 581 TYR A C 1
ATOM 4687 O O . TYR A 1 581 ? -6.515 16.703 7.835 1.00 36.19 581 TYR A O 1
ATOM 4695 N N . PHE A 1 582 ? -6.319 15.097 9.359 1.00 29.53 582 PHE A N 1
ATOM 4696 C CA . PHE A 1 582 ? -7.659 15.256 9.950 1.00 29.53 582 PHE A CA 1
ATOM 4697 C C . PHE A 1 582 ? -7.529 15.717 11.393 1.00 29.53 582 PHE A C 1
ATOM 4699 O O . PHE A 1 582 ? -7.180 14.899 12.247 1.00 29.53 582 PHE A O 1
ATOM 4706 N N . GLY A 1 583 ? -7.761 17.003 11.675 1.00 30.48 583 GLY A N 1
ATOM 4707 C CA . GLY A 1 583 ? -7.311 17.562 12.943 1.00 30.48 583 GLY A CA 1
ATOM 4708 C C . GLY A 1 583 ? -8.317 18.295 13.804 1.00 30.48 583 GLY A C 1
ATOM 4709 O O . GLY A 1 583 ? -9.060 19.154 13.343 1.00 30.48 583 GLY A O 1
ATOM 4710 N N . TYR A 1 584 ? -8.242 17.955 15.091 1.00 30.72 584 TYR A N 1
ATOM 4711 C CA . TYR A 1 584 ? -8.788 18.685 16.224 1.00 30.72 584 TYR A CA 1
ATOM 4712 C C . TYR A 1 584 ? -7.733 19.661 16.715 1.00 30.72 584 TYR A C 1
ATOM 4714 O O . TYR A 1 584 ? -6.665 19.222 17.142 1.00 30.72 584 TYR A O 1
ATOM 4722 N N . LEU A 1 585 ? -8.048 20.946 16.697 1.00 32.97 585 LEU A N 1
ATOM 4723 C CA . LEU A 1 585 ? -7.257 21.987 17.336 1.00 32.97 585 LEU A CA 1
ATOM 4724 C C . LEU A 1 585 ? -7.950 22.245 18.678 1.00 32.97 585 LEU A C 1
ATOM 4726 O O . LEU A 1 585 ? -9.144 22.482 18.726 1.00 32.97 585 LEU A O 1
ATOM 4730 N N . THR A 1 586 ? -7.287 22.043 19.808 1.00 32.69 586 THR A N 1
ATOM 4731 C CA . THR A 1 586 ? -7.907 22.210 21.136 1.00 32.69 586 THR A CA 1
ATOM 4732 C C . THR A 1 586 ? -7.006 23.114 21.942 1.00 32.69 586 THR A C 1
ATOM 4734 O O . THR A 1 586 ? -5.810 22.830 22.030 1.00 32.69 586 THR A O 1
ATOM 4737 N N . VAL A 1 587 ? -7.567 24.198 22.474 1.00 34.12 587 VAL A N 1
ATOM 4738 C CA . VAL A 1 587 ? -6.805 25.240 23.156 1.00 34.12 587 VAL A CA 1
ATOM 4739 C C . VAL A 1 587 ? -6.864 25.045 24.669 1.00 34.12 587 VAL A C 1
ATOM 4741 O O . VAL A 1 587 ? -7.949 25.044 25.241 1.00 34.12 587 VAL A O 1
ATOM 4744 N N . PHE A 1 588 ? -5.705 24.899 25.309 1.00 38.34 588 PHE A N 1
ATOM 4745 C CA . PHE A 1 588 ? -5.532 24.977 26.761 1.00 38.34 588 PHE A CA 1
ATOM 4746 C C . PHE A 1 588 ? -4.301 25.840 27.077 1.00 38.34 588 PHE A C 1
ATOM 4748 O O . PHE A 1 588 ? -3.221 25.534 26.564 1.00 38.34 588 PHE A O 1
ATOM 4755 N N . PRO A 1 589 ? -4.409 26.895 27.901 1.00 41.41 589 PRO A N 1
ATOM 4756 C CA . PRO A 1 589 ? -3.263 27.733 28.243 1.00 41.41 589 PRO A CA 1
ATOM 4757 C C . PRO A 1 589 ? -2.197 26.918 28.992 1.00 41.41 589 PRO A C 1
ATOM 4759 O O . PRO A 1 589 ? -2.506 26.213 29.948 1.00 41.41 589 PRO A O 1
ATOM 4762 N N . GLN A 1 590 ? -0.941 27.003 28.543 1.00 47.25 590 GLN A N 1
ATOM 4763 C CA . GLN A 1 590 ? 0.205 26.389 29.231 1.00 47.25 590 GLN A CA 1
ATOM 4764 C C . GLN A 1 590 ? 0.861 27.300 30.265 1.00 47.25 590 GLN A C 1
ATOM 4766 O O . GLN A 1 590 ? 1.695 26.828 31.018 1.00 47.25 590 GLN A O 1
ATOM 4771 N N . ILE A 1 591 ? 0.489 28.579 30.318 1.00 48.53 591 ILE A N 1
ATOM 4772 C CA . ILE A 1 591 ? 0.830 29.454 31.435 1.00 48.53 591 ILE A CA 1
ATOM 4773 C C . ILE A 1 591 ? -0.461 30.122 31.876 1.00 48.53 591 ILE A C 1
ATOM 4775 O O . ILE A 1 591 ? -1.123 30.764 31.063 1.00 48.53 591 ILE A O 1
ATOM 4779 N N . ILE A 1 592 ? -0.845 29.934 33.133 1.00 54.88 592 ILE A N 1
ATOM 4780 C CA . ILE A 1 592 ? -2.082 30.489 33.690 1.00 54.88 592 ILE A CA 1
ATOM 4781 C C . ILE A 1 592 ? -1.698 31.394 34.838 1.00 54.88 592 ILE A C 1
ATOM 4783 O O . ILE A 1 592 ? -1.001 30.959 35.747 1.00 54.88 592 ILE A O 1
ATOM 4787 N N . GLN A 1 593 ? -2.144 32.644 34.785 1.00 62.19 593 GLN A N 1
ATOM 4788 C CA . GLN A 1 593 ? -1.967 33.605 35.863 1.00 62.19 593 GLN A CA 1
ATOM 4789 C C . GLN A 1 593 ? -3.303 33.783 36.578 1.00 62.19 593 GLN A C 1
ATOM 4791 O O . GLN A 1 593 ? -4.309 34.067 35.934 1.00 62.19 593 GLN A O 1
ATOM 4796 N N . GLU A 1 594 ? -3.313 33.600 37.892 1.00 65.69 594 GLU A N 1
ATOM 4797 C CA . GLU A 1 594 ? -4.485 33.802 38.736 1.00 65.69 594 GLU A CA 1
ATOM 4798 C C . GLU A 1 594 ? -4.239 34.948 39.715 1.00 65.69 594 GLU A C 1
ATOM 4800 O O . GLU A 1 594 ? -3.199 35.006 40.378 1.00 65.69 594 GLU A O 1
ATOM 4805 N N . LYS A 1 595 ? -5.229 35.836 39.804 1.00 69.38 595 LYS A N 1
ATOM 4806 C CA . LYS A 1 595 ? -5.257 37.013 40.687 1.00 69.38 595 LYS A CA 1
ATOM 4807 C C . LYS A 1 595 ? -6.524 37.073 41.549 1.00 69.38 595 LYS A C 1
ATOM 4809 O O . LYS A 1 595 ? -6.717 37.988 42.347 1.00 69.38 595 LYS A O 1
ATOM 4814 N N . SER A 1 596 ? -7.408 36.094 41.394 1.00 67.69 596 SER A N 1
ATOM 4815 C CA . SER A 1 596 ? -8.663 35.972 42.123 1.00 67.69 596 SER A CA 1
ATOM 4816 C C . SER A 1 596 ? -8.415 35.241 43.436 1.00 67.69 596 SER A C 1
ATOM 4818 O O . SER A 1 596 ? -8.482 34.014 43.521 1.00 67.69 596 SER A O 1
ATOM 4820 N N . PHE A 1 597 ? -8.139 36.003 44.488 1.00 75.19 597 PHE A N 1
ATOM 4821 C CA . PHE A 1 597 ? -7.902 35.451 45.818 1.00 75.19 597 PHE A CA 1
ATOM 4822 C C . PHE A 1 597 ? -9.171 35.484 46.660 1.00 75.19 597 PHE A C 1
ATOM 4824 O O . PHE A 1 597 ? -9.867 36.504 46.715 1.00 75.19 597 PHE A O 1
ATOM 4831 N N . ARG A 1 598 ? -9.470 34.369 47.338 1.00 72.19 598 ARG A N 1
ATOM 4832 C CA . ARG A 1 598 ? -10.585 34.298 48.285 1.00 72.19 598 ARG A CA 1
ATOM 4833 C C . ARG A 1 598 ? -10.133 33.874 49.678 1.00 72.19 598 ARG A C 1
ATOM 4835 O O . ARG A 1 598 ? -9.386 32.908 49.821 1.00 72.19 598 ARG A O 1
ATOM 4842 N N . LEU A 1 599 ? -10.677 34.536 50.694 1.00 72.69 599 LEU A N 1
ATOM 4843 C CA . LEU A 1 599 ? -10.587 34.171 52.106 1.00 72.69 599 LEU A CA 1
ATOM 4844 C C . LEU A 1 599 ? -12.000 33.812 52.580 1.00 72.69 599 LEU A C 1
ATOM 4846 O O . LEU A 1 599 ? -12.929 34.602 52.421 1.00 72.69 599 LEU A O 1
ATOM 4850 N N . ASP A 1 600 ? -12.189 32.574 53.044 1.00 68.25 600 ASP A N 1
ATOM 4851 C CA . ASP A 1 600 ? -13.495 32.021 53.453 1.00 68.25 600 ASP A CA 1
ATOM 4852 C C . ASP A 1 600 ? -14.641 32.273 52.456 1.00 68.25 600 ASP A C 1
ATOM 4854 O O . ASP A 1 600 ? -15.787 32.543 52.806 1.00 68.25 600 ASP A O 1
ATOM 4858 N N . GLY A 1 601 ? -14.319 32.173 51.164 1.00 64.19 601 GLY A N 1
ATOM 4859 C CA . GLY A 1 601 ? -15.280 32.308 50.068 1.00 64.19 601 GLY A CA 1
ATOM 4860 C C . GLY A 1 601 ? -15.537 33.743 49.598 1.00 64.19 601 GLY A C 1
ATOM 4861 O O . GLY A 1 601 ? -16.123 33.903 48.524 1.00 64.19 601 GLY A O 1
ATOM 4862 N N . LYS A 1 602 ? -15.048 34.761 50.317 1.00 71.25 602 LYS A N 1
ATOM 4863 C CA . LYS A 1 602 ? -15.120 36.180 49.928 1.00 71.25 602 LYS A CA 1
ATOM 4864 C C . LYS A 1 602 ? -13.829 36.617 49.240 1.00 71.25 602 LYS A C 1
ATOM 4866 O O . LYS A 1 602 ? -12.760 36.129 49.589 1.00 71.25 602 LYS A O 1
ATOM 4871 N N . ALA A 1 603 ? -13.916 37.522 48.266 1.00 73.00 603 ALA A N 1
ATOM 4872 C CA . ALA A 1 603 ? -12.725 38.103 47.646 1.00 73.00 603 ALA A CA 1
ATOM 4873 C C . ALA A 1 603 ? -11.900 38.858 48.704 1.00 73.00 603 ALA A C 1
ATOM 4875 O O . ALA A 1 603 ? -12.462 39.644 49.463 1.00 73.00 603 ALA A O 1
ATOM 4876 N N . CYS A 1 604 ? -10.592 38.612 48.763 1.00 79.88 604 CYS A N 1
ATOM 4877 C CA . CYS A 1 604 ? -9.691 39.201 49.762 1.00 79.88 604 CYS A CA 1
ATOM 4878 C C . CYS A 1 604 ? -8.616 40.077 49.109 1.00 79.88 604 CYS A C 1
ATOM 4880 O O . CYS A 1 604 ? -7.439 39.985 49.437 1.00 79.88 604 CYS A O 1
ATOM 4882 N N . ILE A 1 605 ? -9.020 40.891 48.135 1.00 84.31 605 ILE A N 1
ATOM 4883 C CA . ILE A 1 605 ? -8.120 41.735 47.349 1.00 84.31 605 ILE A CA 1
ATOM 4884 C C . ILE A 1 605 ? -8.096 43.147 47.947 1.00 84.31 605 ILE A C 1
ATOM 4886 O O . ILE A 1 605 ? -9.152 43.755 48.121 1.00 84.31 605 ILE A O 1
ATOM 4890 N N . VAL A 1 606 ? -6.906 43.671 48.238 1.00 86.06 606 VAL A N 1
ATOM 4891 C CA . VAL A 1 606 ? -6.682 45.024 48.780 1.00 86.06 606 VAL A CA 1
ATOM 4892 C C . VAL A 1 606 ? -5.782 45.837 47.855 1.00 86.06 606 VAL A C 1
ATOM 4894 O O . VAL A 1 606 ? -5.108 45.272 46.996 1.00 86.06 606 VAL A O 1
ATOM 4897 N N . GLY A 1 607 ? -5.761 47.159 48.031 1.00 86.75 607 GLY A N 1
ATOM 4898 C CA . GLY A 1 607 ? -4.801 48.022 47.348 1.00 86.75 607 GLY A CA 1
ATOM 4899 C C . GLY A 1 607 ? -3.385 47.804 47.879 1.00 86.75 607 GLY A C 1
ATOM 4900 O O . GLY A 1 607 ? -3.161 47.847 49.086 1.00 86.75 607 GLY A O 1
ATOM 4901 N N . ASP A 1 608 ? -2.434 47.592 46.978 1.00 85.50 608 ASP A N 1
ATOM 4902 C CA . ASP A 1 608 ? -1.017 47.446 47.298 1.00 85.50 608 ASP A CA 1
ATOM 4903 C C . ASP A 1 608 ? -0.167 48.098 46.199 1.00 85.50 608 ASP A C 1
ATOM 4905 O O . ASP A 1 608 ? -0.058 47.529 45.114 1.00 85.50 608 ASP A O 1
ATOM 4909 N N . PRO A 1 609 ? 0.464 49.260 46.450 1.00 81.94 609 PRO A N 1
ATOM 4910 C CA . PRO A 1 609 ? 1.272 49.957 45.450 1.00 81.94 609 PRO A CA 1
ATOM 4911 C C . PRO A 1 609 ? 2.425 49.129 44.871 1.00 81.94 609 PRO A C 1
ATOM 4913 O O . PRO A 1 609 ? 2.887 49.435 43.775 1.00 81.94 609 PRO A O 1
ATOM 4916 N N . ALA A 1 610 ? 2.896 48.110 45.597 1.00 77.38 610 ALA A N 1
ATOM 4917 C CA . ALA A 1 610 ? 3.982 47.245 45.150 1.00 77.38 610 ALA A CA 1
ATOM 4918 C C . ALA A 1 610 ? 3.524 46.107 44.219 1.00 77.38 610 ALA A C 1
ATOM 4920 O O . ALA A 1 610 ? 4.373 45.447 43.623 1.00 77.38 610 ALA A O 1
ATOM 4921 N N . ALA A 1 611 ? 2.216 45.844 44.121 1.00 73.88 611 ALA A N 1
ATOM 4922 C CA . ALA A 1 611 ? 1.666 44.781 43.285 1.00 73.88 611 ALA A CA 1
ATOM 4923 C C . ALA A 1 611 ? 1.491 45.232 41.827 1.00 73.88 611 ALA A C 1
ATOM 4925 O O . ALA A 1 611 ? 1.276 46.415 41.550 1.00 73.88 611 ALA A O 1
ATOM 4926 N N . THR A 1 612 ? 1.531 44.281 40.892 1.00 65.19 612 THR A N 1
ATOM 4927 C CA . THR A 1 612 ? 1.559 44.546 39.443 1.00 65.19 612 THR A CA 1
ATOM 4928 C C . THR A 1 612 ? 0.390 45.410 38.950 1.00 65.19 612 THR A C 1
ATOM 4930 O O . THR A 1 612 ? 0.588 46.271 38.098 1.00 65.19 612 THR A O 1
ATOM 4933 N N . ASP A 1 613 ? -0.825 45.216 39.471 1.00 68.75 613 ASP A N 1
ATOM 4934 C CA . ASP A 1 613 ? -2.022 46.014 39.132 1.00 68.75 613 ASP A CA 1
ATOM 4935 C C . ASP A 1 613 ? -2.493 46.907 40.292 1.00 68.75 613 ASP A C 1
ATOM 4937 O O . ASP A 1 613 ? -3.656 47.321 40.360 1.00 68.75 613 ASP A O 1
ATOM 4941 N N . LYS A 1 614 ? -1.572 47.202 41.216 1.00 80.31 614 LYS A N 1
ATOM 4942 C CA . LYS A 1 614 ? -1.826 47.903 42.476 1.00 80.31 614 LYS A CA 1
ATOM 4943 C C . LYS A 1 614 ? -2.855 47.205 43.375 1.00 80.31 614 LYS A C 1
ATOM 4945 O O . LYS A 1 614 ? -3.397 47.838 44.285 1.00 80.31 614 LYS A O 1
ATOM 4950 N N . LYS A 1 615 ? -3.140 45.920 43.135 1.00 82.81 615 LYS A N 1
ATOM 4951 C CA . LYS A 1 615 ? -4.029 45.086 43.942 1.00 82.81 615 LYS A CA 1
ATOM 4952 C C . LYS A 1 615 ? -3.334 43.777 44.311 1.00 82.81 615 LYS A C 1
ATOM 4954 O O . LYS A 1 615 ? -2.585 43.210 43.529 1.00 82.81 615 LYS A O 1
ATOM 4959 N N . ALA A 1 616 ? -3.596 43.279 45.511 1.00 85.69 616 ALA A N 1
ATOM 4960 C CA . ALA A 1 616 ? -3.031 42.019 45.977 1.00 85.69 616 ALA A CA 1
ATOM 4961 C C . ALA A 1 616 ? -4.037 41.244 46.818 1.00 85.69 616 ALA A C 1
ATOM 4963 O O . ALA A 1 616 ? -4.805 41.832 47.583 1.00 85.69 616 ALA A O 1
ATOM 4964 N N . GLY A 1 617 ? -4.003 39.916 46.718 1.00 88.00 617 GLY A N 1
ATOM 4965 C CA . GLY A 1 617 ? -4.637 39.051 47.703 1.00 88.00 617 GLY A CA 1
ATOM 4966 C C . GLY A 1 617 ? -3.967 39.251 49.056 1.00 88.00 617 GLY A C 1
ATOM 4967 O O . GLY A 1 617 ? -2.753 39.110 49.158 1.00 88.00 617 GLY A O 1
ATOM 4968 N N . CYS A 1 618 ? -4.741 39.586 50.080 1.00 87.06 618 CYS A N 1
ATOM 4969 C CA . CYS A 1 618 ? -4.248 39.888 51.414 1.00 87.06 618 CYS A CA 1
ATOM 4970 C C . CYS A 1 618 ? -4.862 38.947 52.451 1.00 87.06 618 CYS A C 1
ATOM 4972 O O . CYS A 1 618 ? -6.060 38.654 52.426 1.00 87.06 618 CYS A O 1
ATOM 4974 N N . MET A 1 619 ? -4.024 38.481 53.373 1.00 87.31 619 MET A N 1
ATOM 4975 C CA . MET A 1 619 ? -4.419 37.632 54.491 1.00 87.31 619 MET A CA 1
ATOM 4976 C C . MET A 1 619 ? -3.716 38.084 55.771 1.00 87.31 619 MET A C 1
ATOM 4978 O O . MET A 1 619 ? -2.496 38.224 55.782 1.00 87.31 619 MET A O 1
ATOM 4982 N N . ASP A 1 620 ? -4.473 38.259 56.853 1.00 81.94 620 ASP A N 1
ATOM 4983 C CA . ASP A 1 620 ? -3.950 38.569 58.191 1.00 81.94 620 ASP A CA 1
ATOM 4984 C C . ASP A 1 620 ? -3.037 37.438 58.702 1.00 81.94 620 ASP A C 1
ATOM 4986 O O . ASP A 1 620 ? -3.402 36.259 58.690 1.00 81.94 620 ASP A O 1
ATOM 4990 N N . ALA A 1 621 ? -1.835 37.797 59.151 1.00 78.00 621 ALA A N 1
ATOM 4991 C CA . ALA A 1 621 ? -0.819 36.857 59.602 1.00 78.00 621 ALA A CA 1
ATOM 4992 C C . ALA A 1 621 ? -1.100 36.246 60.986 1.00 78.00 621 ALA A C 1
ATOM 4994 O O . ALA A 1 621 ? -0.556 35.183 61.289 1.00 78.00 621 ALA A O 1
ATOM 4995 N N . ALA A 1 622 ? -1.945 36.865 61.814 1.00 70.25 622 ALA A N 1
ATOM 4996 C CA . ALA A 1 622 ? -2.317 36.363 63.142 1.00 70.25 622 ALA A CA 1
ATOM 4997 C C . ALA A 1 622 ? -3.546 35.434 63.114 1.00 70.25 622 ALA A C 1
ATOM 4999 O O . ALA A 1 622 ? -3.940 34.868 64.139 1.00 70.25 622 ALA A O 1
ATOM 5000 N N . GLN A 1 623 ? -4.175 35.285 61.947 1.00 66.38 623 GLN A N 1
ATOM 5001 C CA . GLN A 1 623 ? -5.362 34.468 61.761 1.00 66.38 623 GLN A CA 1
ATOM 5002 C C . GLN A 1 623 ? -5.011 33.091 61.175 1.00 66.38 623 GLN A C 1
ATOM 5004 O O . GLN A 1 623 ? -4.272 32.978 60.202 1.00 66.38 623 GLN A O 1
ATOM 5009 N N . GLY A 1 624 ? -5.585 32.026 61.744 1.00 58.38 624 GLY A N 1
ATOM 5010 C CA . GLY A 1 624 ? -5.419 30.648 61.254 1.00 58.38 624 GLY A CA 1
ATOM 5011 C C . GLY A 1 624 ? -6.211 30.318 59.980 1.00 58.38 624 GLY A C 1
ATOM 5012 O O . GLY A 1 624 ? -6.276 29.154 59.586 1.00 58.38 624 GLY A O 1
ATOM 5013 N N . TRP A 1 625 ? -6.855 31.309 59.356 1.00 64.12 625 TRP A N 1
ATOM 5014 C CA . TRP A 1 625 ? -7.614 31.129 58.119 1.00 64.12 625 TRP A CA 1
ATOM 5015 C C . TRP A 1 625 ? -6.682 31.021 56.912 1.00 64.12 625 TRP A C 1
ATOM 5017 O O . TRP A 1 625 ? -5.468 31.191 56.996 1.00 64.12 625 TRP A O 1
ATOM 5027 N N . THR A 1 626 ? -7.253 30.643 55.774 1.00 73.69 626 THR A N 1
ATOM 5028 C CA . THR A 1 626 ? -6.489 30.210 54.610 1.00 73.69 626 THR A CA 1
ATOM 5029 C C . THR A 1 626 ? -6.959 30.957 53.368 1.00 73.69 626 THR A C 1
ATOM 5031 O O . THR A 1 626 ? -8.109 30.784 52.958 1.00 73.69 626 THR A O 1
ATOM 5034 N N . MET A 1 627 ? -6.074 31.737 52.746 1.00 82.31 627 MET A N 1
ATOM 5035 C CA . MET A 1 627 ? -6.312 32.306 51.418 1.00 82.31 627 MET A CA 1
ATOM 5036 C C . MET A 1 627 ? -6.245 31.186 50.378 1.00 82.31 627 MET A C 1
ATOM 5038 O O . MET A 1 627 ? -5.319 30.372 50.403 1.00 82.31 627 MET A O 1
ATOM 5042 N N . LYS A 1 628 ? -7.244 31.105 49.494 1.00 83.19 628 LYS A N 1
ATOM 5043 C CA . LYS A 1 628 ? -7.430 29.983 48.566 1.00 83.19 628 LYS A CA 1
ATOM 5044 C C . LYS A 1 628 ? -7.645 30.448 47.133 1.00 83.19 628 LYS A C 1
ATOM 5046 O O . LYS A 1 628 ? -8.319 31.449 46.885 1.00 83.19 628 LYS A O 1
ATOM 5051 N N . ILE A 1 629 ? -7.148 29.630 46.213 1.00 78.94 629 ILE A N 1
ATOM 5052 C CA . ILE A 1 629 ? -7.451 29.659 44.783 1.00 78.94 629 ILE A CA 1
ATOM 5053 C C . ILE A 1 629 ? -8.044 28.301 44.417 1.00 78.94 629 ILE A C 1
ATOM 5055 O O . ILE A 1 629 ? -7.412 27.264 44.635 1.00 78.94 629 ILE A O 1
ATOM 5059 N N . MET A 1 630 ? -9.257 28.293 43.869 1.00 76.06 630 MET A N 1
ATOM 5060 C CA . MET A 1 630 ? -9.843 27.068 43.324 1.00 76.06 630 MET A CA 1
ATOM 5061 C C . MET A 1 630 ? -9.089 26.671 42.060 1.00 76.06 630 MET A C 1
ATOM 5063 O O . MET A 1 630 ? -8.856 27.519 41.209 1.00 76.06 630 MET A O 1
ATOM 5067 N N . ILE A 1 631 ? -8.728 25.395 41.931 1.00 69.12 631 ILE A N 1
ATOM 5068 C CA . ILE A 1 631 ? -8.057 24.871 40.740 1.00 69.12 631 ILE A CA 1
ATOM 5069 C C . ILE A 1 631 ? -9.120 24.534 39.683 1.00 69.12 631 ILE A C 1
ATOM 5071 O O . ILE A 1 631 ? -9.907 23.605 39.908 1.00 69.12 631 ILE A O 1
ATOM 5075 N N . PRO A 1 632 ? -9.162 25.235 38.532 1.00 57.06 632 PRO A N 1
ATOM 5076 C CA . PRO A 1 632 ? -10.044 24.865 37.433 1.00 57.06 632 PRO A CA 1
ATOM 5077 C C . PRO A 1 632 ? -9.664 23.488 36.870 1.00 57.06 632 PRO A C 1
ATOM 5079 O O . PRO A 1 632 ? -8.494 23.086 36.873 1.00 57.06 632 PRO A O 1
ATOM 5082 N N . GLN A 1 633 ? -10.650 22.738 36.379 1.00 56.38 633 GLN A N 1
ATOM 5083 C CA . GLN A 1 633 ? -10.427 21.390 35.843 1.00 56.38 633 GLN A CA 1
ATOM 5084 C C . GLN A 1 633 ? -9.408 21.391 34.687 1.00 56.38 633 GLN A C 1
ATOM 5086 O O . GLN A 1 633 ? -8.664 20.429 34.495 1.00 56.38 633 GLN A O 1
ATOM 5091 N N . GLU A 1 634 ? -9.342 22.497 33.958 1.00 52.56 634 GLU A N 1
ATOM 5092 C CA . GLU A 1 634 ? -8.519 22.742 32.779 1.00 52.56 634 GLU A CA 1
ATOM 5093 C C . GLU A 1 634 ? -7.016 22.779 33.090 1.00 52.56 634 GLU A C 1
ATOM 5095 O O . GLU A 1 634 ? -6.198 22.562 32.196 1.00 52.56 634 GLU A O 1
ATOM 5100 N N . ILE A 1 635 ? -6.641 23.029 34.349 1.00 57.47 635 ILE A N 1
ATOM 5101 C CA . ILE A 1 635 ? -5.243 23.265 34.754 1.00 57.47 635 ILE A CA 1
ATOM 5102 C C . ILE A 1 635 ? -4.639 22.061 35.489 1.00 57.47 635 ILE A C 1
ATOM 5104 O O . ILE A 1 635 ? -3.450 22.058 35.812 1.00 57.47 635 ILE A O 1
ATOM 5108 N N . CYS A 1 636 ? -5.449 21.021 35.710 1.00 66.19 636 CYS A N 1
ATOM 5109 C CA . CYS A 1 636 ? -5.089 19.807 36.434 1.00 66.19 636 CYS A CA 1
ATOM 5110 C C . CYS A 1 636 ? -3.968 19.006 35.743 1.00 66.19 636 CYS A C 1
ATOM 5112 O O . CYS A 1 636 ? -3.793 19.047 34.523 1.00 66.19 636 CYS A O 1
ATOM 5114 N N . GLY A 1 637 ? -3.219 18.243 36.536 1.00 67.94 637 GLY A N 1
ATOM 5115 C CA . GLY A 1 637 ? -2.011 17.521 36.148 1.00 67.94 637 GLY A CA 1
ATOM 5116 C C . GLY A 1 637 ? -0.779 18.008 36.911 1.00 67.94 637 GLY A C 1
ATOM 5117 O O . GLY A 1 637 ? -0.862 18.842 37.811 1.00 67.94 637 GLY A O 1
ATOM 5118 N N . LYS A 1 638 ? 0.389 17.470 36.552 1.00 75.25 638 LYS A N 1
ATOM 5119 C CA . LYS A 1 638 ? 1.668 17.879 37.139 1.00 75.25 638 LYS A CA 1
ATOM 5120 C C . LYS A 1 638 ? 2.080 19.245 36.573 1.00 75.25 638 LYS A C 1
ATOM 5122 O O . LYS A 1 638 ? 2.213 19.374 35.355 1.00 75.25 638 LYS A O 1
ATOM 5127 N N . ARG A 1 639 ? 2.259 20.238 37.446 1.00 73.31 639 ARG A N 1
ATOM 5128 C CA . ARG A 1 639 ? 2.555 21.638 37.103 1.00 73.31 639 ARG A CA 1
ATOM 5129 C C . ARG A 1 639 ? 3.721 22.185 37.907 1.00 73.31 639 ARG A C 1
ATOM 5131 O O . ARG A 1 639 ? 4.008 21.710 39.010 1.00 73.31 639 ARG A O 1
ATOM 5138 N N . LYS A 1 640 ? 4.356 23.213 37.368 1.00 73.56 640 LYS A N 1
ATOM 5139 C CA . LYS A 1 640 ? 5.169 24.148 38.136 1.00 73.56 640 LYS A CA 1
ATOM 5140 C C . LYS A 1 640 ? 4.268 25.299 38.587 1.00 73.56 640 LYS A C 1
ATOM 5142 O O . LYS A 1 640 ? 3.499 25.836 37.800 1.00 73.56 640 LYS A O 1
ATOM 5147 N N . VAL A 1 641 ? 4.301 25.629 39.874 1.00 82.69 641 VAL A N 1
ATOM 5148 C CA . VAL A 1 641 ? 3.451 26.663 40.481 1.00 82.69 641 VAL A CA 1
ATOM 5149 C C . VAL A 1 641 ? 4.348 27.727 41.093 1.00 82.69 641 VAL A C 1
ATOM 5151 O O . VAL A 1 641 ? 5.168 27.416 41.954 1.00 82.69 641 VAL A O 1
ATOM 5154 N N . THR A 1 642 ? 4.192 28.977 40.671 1.00 80.00 642 THR A N 1
ATOM 5155 C CA . THR A 1 642 ? 4.975 30.111 41.172 1.00 80.00 642 THR A CA 1
ATOM 5156 C C . THR A 1 642 ? 4.061 31.114 41.853 1.00 80.00 642 THR A C 1
ATOM 5158 O O . THR A 1 642 ? 3.119 31.607 41.244 1.00 80.00 642 THR A O 1
ATOM 5161 N N . PHE A 1 643 ? 4.354 31.445 43.105 1.00 85.50 643 PHE A N 1
ATOM 5162 C CA . PHE A 1 643 ? 3.718 32.546 43.820 1.00 85.50 643 PHE A CA 1
ATOM 5163 C C . PHE A 1 643 ? 4.605 33.775 43.747 1.00 85.50 643 PHE A C 1
ATOM 5165 O O . PHE A 1 643 ? 5.802 33.686 44.023 1.00 85.50 643 PHE A O 1
ATOM 5172 N N . LEU A 1 644 ? 4.007 34.920 43.447 1.00 81.75 644 LEU A N 1
ATOM 5173 C CA . LEU A 1 644 ? 4.647 36.212 43.618 1.00 81.75 644 LEU A CA 1
ATOM 5174 C C . LEU A 1 644 ? 4.118 36.821 44.920 1.00 81.75 644 LEU A C 1
ATOM 5176 O O . LEU A 1 644 ? 2.962 37.243 44.978 1.00 81.75 644 LEU A O 1
ATOM 5180 N N . LEU A 1 645 ? 4.930 36.796 45.983 1.00 89.62 645 LEU A N 1
ATOM 5181 C CA . LEU A 1 645 ? 4.472 37.120 47.339 1.00 89.62 645 LEU A CA 1
ATOM 5182 C C . LEU A 1 645 ? 5.416 38.055 48.110 1.00 89.62 645 LEU A C 1
ATOM 5184 O O . LEU A 1 645 ? 6.630 38.054 47.892 1.00 89.62 645 LEU A O 1
ATOM 5188 N N . ARG A 1 646 ? 4.850 38.811 49.052 1.00 90.19 646 ARG A N 1
ATOM 5189 C CA . ARG A 1 646 ? 5.576 39.585 50.072 1.00 90.19 646 ARG A CA 1
ATOM 5190 C C . ARG A 1 646 ? 4.828 39.557 51.406 1.00 90.19 646 ARG A C 1
ATOM 5192 O O . ARG A 1 646 ? 3.656 39.189 51.467 1.00 90.19 646 ARG A O 1
ATOM 5199 N N . THR A 1 647 ? 5.484 39.966 52.483 1.00 89.44 647 THR A N 1
ATOM 5200 C CA . THR A 1 647 ? 4.856 40.109 53.803 1.00 89.44 647 THR A CA 1
ATOM 5201 C C . THR A 1 647 ? 5.457 41.276 54.578 1.00 89.44 647 THR A C 1
ATOM 5203 O O . THR A 1 647 ? 6.604 41.653 54.361 1.00 89.44 647 THR A O 1
ATOM 5206 N N . ASP A 1 648 ? 4.688 41.870 55.479 1.00 87.75 648 ASP A N 1
ATOM 5207 C CA . ASP A 1 648 ? 5.168 42.852 56.461 1.00 87.75 648 ASP A CA 1
ATOM 5208 C C . ASP A 1 648 ? 5.505 42.186 57.820 1.00 87.75 648 ASP A C 1
ATOM 5210 O O . ASP A 1 648 ? 5.846 42.871 58.784 1.00 87.75 648 ASP A O 1
ATOM 5214 N N . VAL A 1 649 ? 5.437 40.848 57.904 1.00 85.06 649 VAL A N 1
ATOM 5215 C CA . VAL A 1 649 ? 5.852 40.064 59.075 1.00 85.06 649 VAL A CA 1
ATOM 5216 C C . VAL A 1 649 ? 7.377 40.062 59.166 1.00 85.06 649 VAL A C 1
ATOM 5218 O O . VAL A 1 649 ? 8.063 39.506 58.306 1.00 85.06 649 VAL A O 1
ATOM 5221 N N . THR A 1 650 ? 7.909 40.651 60.235 1.00 80.25 650 THR A N 1
ATOM 5222 C CA . THR A 1 650 ? 9.357 40.800 60.461 1.00 80.25 650 THR A CA 1
ATOM 5223 C C . THR A 1 650 ? 9.944 39.791 61.449 1.00 80.25 650 THR A C 1
ATOM 5225 O O . THR A 1 650 ? 11.165 39.697 61.552 1.00 80.25 650 THR A O 1
ATOM 5228 N N . ASP A 1 651 ? 9.116 39.006 62.151 1.00 81.62 651 ASP A N 1
ATOM 5229 C CA . ASP A 1 651 ? 9.599 37.990 63.094 1.00 81.62 651 ASP A CA 1
ATOM 5230 C C . ASP A 1 651 ? 10.401 36.890 62.354 1.00 81.62 651 ASP A C 1
ATOM 5232 O O . ASP A 1 651 ? 9.845 36.167 61.517 1.00 81.62 651 ASP A O 1
ATOM 5236 N N . PRO A 1 652 ? 11.699 36.701 62.664 1.00 77.38 652 PRO A N 1
ATOM 5237 C CA . PRO A 1 652 ? 12.544 35.698 62.015 1.00 77.38 652 PRO A CA 1
ATOM 5238 C C . PRO A 1 652 ? 12.114 34.248 62.288 1.00 77.38 652 PRO A C 1
ATOM 5240 O O . PRO A 1 652 ? 12.508 33.341 61.543 1.00 77.38 652 PRO A O 1
ATOM 5243 N N . LYS A 1 653 ? 11.315 34.004 63.335 1.00 80.31 653 LYS A N 1
ATOM 5244 C CA . LYS A 1 653 ? 10.748 32.685 63.655 1.00 80.31 653 LYS A CA 1
ATOM 5245 C C . LYS A 1 653 ? 9.414 32.435 62.954 1.00 80.31 653 LYS A C 1
ATOM 5247 O O . LYS A 1 653 ? 8.976 31.280 62.910 1.00 80.31 653 LYS A O 1
ATOM 5252 N N . ALA A 1 654 ? 8.796 33.464 62.371 1.00 83.19 654 ALA A N 1
ATOM 5253 C CA . ALA A 1 654 ? 7.494 33.324 61.750 1.00 83.19 654 ALA A CA 1
ATOM 5254 C C . ALA A 1 654 ? 7.533 32.458 60.481 1.00 83.19 654 ALA A C 1
ATOM 5256 O O . ALA A 1 654 ? 8.451 32.523 59.655 1.00 83.19 654 ALA A O 1
ATOM 5257 N N . LYS A 1 655 ? 6.497 31.634 60.319 1.00 86.50 655 LYS A N 1
ATOM 5258 C CA . LYS A 1 655 ? 6.299 30.713 59.199 1.00 86.50 655 LYS A CA 1
ATOM 5259 C C . LYS A 1 655 ? 4.858 30.744 58.705 1.00 86.50 655 LYS A C 1
ATOM 5261 O O . LYS A 1 655 ? 3.928 30.875 59.501 1.00 86.50 655 LYS A O 1
ATOM 5266 N N . PHE A 1 656 ? 4.700 30.510 57.408 1.00 88.12 656 PHE A N 1
ATOM 5267 C CA . PHE A 1 656 ? 3.424 30.233 56.752 1.00 88.12 656 PHE A CA 1
ATOM 5268 C C . PHE A 1 656 ? 3.535 28.951 55.918 1.00 88.12 656 PHE A C 1
ATOM 5270 O O . PHE A 1 656 ? 4.636 28.501 55.591 1.00 88.12 656 PHE A O 1
ATOM 5277 N N . SER A 1 657 ? 2.401 28.335 55.601 1.00 88.75 657 SER A N 1
ATOM 5278 C CA . SER A 1 657 ? 2.317 27.146 54.751 1.00 88.75 657 SER A CA 1
ATOM 5279 C C . SER A 1 657 ? 1.660 27.480 53.428 1.00 88.75 657 SER A C 1
ATOM 5281 O O . SER A 1 657 ? 0.652 28.181 53.402 1.00 88.75 657 SER A O 1
ATOM 5283 N N . ILE A 1 658 ? 2.193 26.919 52.348 1.00 89.75 658 ILE A N 1
ATOM 5284 C CA . ILE A 1 658 ? 1.530 26.889 51.046 1.00 89.75 658 ILE A CA 1
ATOM 5285 C C . ILE A 1 658 ? 1.368 25.444 50.602 1.00 89.75 658 ILE A C 1
ATOM 5287 O O . ILE A 1 658 ? 2.277 24.631 50.785 1.00 89.75 658 ILE A O 1
ATOM 5291 N N . GLY A 1 659 ? 0.227 25.118 50.005 1.00 88.75 659 GLY A N 1
ATOM 5292 C CA . GLY A 1 659 ? -0.037 23.760 49.555 1.00 88.75 659 GLY A CA 1
ATOM 5293 C C . GLY A 1 659 ? -1.257 23.616 48.660 1.00 88.75 659 GLY A C 1
ATOM 5294 O O . GLY A 1 659 ? -1.925 24.590 48.329 1.00 88.75 659 GLY A O 1
ATOM 5295 N N . VAL A 1 660 ? -1.551 22.375 48.284 1.00 88.81 660 VAL A N 1
ATOM 5296 C CA . VAL A 1 660 ? -2.743 21.982 47.528 1.00 88.81 660 VAL A CA 1
ATOM 5297 C C . VAL A 1 660 ? -3.555 21.016 48.379 1.00 88.81 660 VAL A C 1
ATOM 5299 O O . VAL A 1 660 ? -3.038 19.993 48.841 1.00 88.81 660 VAL A O 1
ATOM 5302 N N . TYR A 1 661 ? -4.830 21.338 48.576 1.00 85.94 661 TYR A N 1
ATOM 5303 C CA . TYR A 1 661 ? -5.757 20.541 49.367 1.00 85.94 661 TYR A CA 1
ATOM 5304 C C . TYR A 1 661 ? -6.903 20.021 48.502 1.00 85.94 661 TYR A C 1
ATOM 5306 O O . TYR A 1 661 ? -7.602 20.784 47.831 1.00 85.94 661 TYR A O 1
ATOM 5314 N N . ASP A 1 662 ? -7.113 18.711 48.543 1.00 85.50 662 ASP A N 1
ATOM 5315 C CA . ASP A 1 662 ? -8.283 18.058 47.976 1.00 85.50 662 ASP A CA 1
ATOM 5316 C C . ASP A 1 662 ? -9.468 18.241 48.927 1.00 85.50 662 ASP A C 1
ATOM 5318 O O . ASP A 1 662 ? -9.586 17.549 49.942 1.00 85.50 662 ASP A O 1
ATOM 5322 N N . LYS A 1 663 ? -10.354 19.185 48.601 1.00 75.81 663 LYS A N 1
ATOM 5323 C CA . LYS A 1 663 ? -11.545 19.463 49.408 1.00 75.81 663 LYS A CA 1
ATOM 5324 C C . LYS A 1 663 ? -12.518 18.281 49.435 1.00 75.81 663 LYS A C 1
ATOM 5326 O O . LYS A 1 663 ? -13.162 18.067 50.460 1.00 75.81 663 LYS A O 1
ATOM 5331 N N . PHE A 1 664 ? -12.640 17.545 48.331 1.00 75.94 664 PHE A N 1
ATOM 5332 C CA . PHE A 1 664 ? -13.633 16.482 48.184 1.00 75.94 664 PHE A CA 1
ATOM 5333 C C . PHE A 1 664 ? -13.248 15.254 49.005 1.00 75.94 664 PHE A C 1
ATOM 5335 O O . PHE A 1 664 ? -14.072 14.746 49.762 1.00 75.94 664 PHE A O 1
ATOM 5342 N N . ASN A 1 665 ? -11.978 14.849 48.941 1.00 80.62 665 ASN A N 1
ATOM 5343 C CA . ASN A 1 665 ? -11.462 13.709 49.709 1.00 80.62 665 ASN A CA 1
ATOM 5344 C C . ASN A 1 665 ? -10.832 14.111 51.054 1.00 80.62 665 ASN A C 1
ATOM 5346 O O . ASN A 1 665 ? -10.276 13.266 51.753 1.00 80.62 665 ASN A O 1
ATOM 5350 N N . ARG A 1 666 ? -10.892 15.401 51.410 1.00 83.69 666 ARG A N 1
ATOM 5351 C CA . ARG A 1 666 ? -10.332 15.987 52.640 1.00 83.69 666 ARG A CA 1
ATOM 5352 C C . ARG A 1 666 ? -8.847 15.663 52.860 1.00 83.69 666 ARG A C 1
ATOM 5354 O O . ARG A 1 666 ? -8.410 15.440 53.990 1.00 83.69 666 ARG A O 1
ATOM 5361 N N . LYS A 1 667 ? -8.054 15.649 51.784 1.00 86.31 667 LYS A N 1
ATOM 5362 C CA . LYS A 1 667 ? -6.660 15.176 51.792 1.00 86.31 667 LYS A CA 1
ATOM 5363 C C . LYS A 1 667 ? -5.674 16.271 51.388 1.00 86.31 667 LYS A C 1
ATOM 5365 O O . LYS A 1 667 ? -5.858 16.958 50.388 1.00 86.31 667 LYS A O 1
ATOM 5370 N N . MET A 1 668 ? -4.571 16.382 52.130 1.00 87.62 668 MET A N 1
ATOM 5371 C CA . MET A 1 668 ? -3.434 17.220 51.743 1.00 87.62 668 MET A CA 1
ATOM 5372 C C . MET A 1 668 ? -2.665 16.551 50.597 1.00 87.62 668 MET A C 1
ATOM 5374 O O . MET A 1 668 ? -2.145 15.449 50.771 1.00 87.62 668 MET A O 1
ATOM 5378 N N . ILE A 1 669 ? -2.602 17.192 49.430 1.00 84.25 669 ILE A N 1
ATOM 5379 C CA . ILE A 1 669 ? -1.870 16.664 48.264 1.00 84.25 669 ILE A CA 1
ATOM 5380 C C . ILE A 1 669 ? -0.405 17.083 48.335 1.00 84.25 669 ILE A C 1
ATOM 5382 O O . ILE A 1 669 ? 0.496 16.288 48.084 1.00 84.25 669 ILE A O 1
ATOM 5386 N N . TYR A 1 670 ? -0.180 18.347 48.680 1.00 86.06 670 TYR A N 1
ATOM 5387 C CA . TYR A 1 670 ? 1.138 18.951 48.794 1.00 86.06 670 TYR A CA 1
ATOM 5388 C C . TYR A 1 670 ? 1.086 20.062 49.843 1.00 86.06 670 TYR A C 1
ATOM 5390 O O . TYR A 1 670 ? 0.091 20.777 49.912 1.00 86.06 670 TYR A O 1
ATOM 5398 N N . SER A 1 671 ? 2.132 20.223 50.651 1.00 88.25 671 SER A N 1
ATOM 5399 C CA . SER A 1 671 ? 2.273 21.348 51.581 1.00 88.25 671 SER A CA 1
ATOM 5400 C C . SER A 1 671 ? 3.747 21.595 51.885 1.00 88.25 671 SER A C 1
ATOM 5402 O O . SER A 1 671 ? 4.520 20.646 52.031 1.00 88.25 671 SER A O 1
ATOM 5404 N N . ARG A 1 672 ? 4.140 22.865 51.993 1.00 88.94 672 ARG A N 1
ATOM 5405 C CA . ARG A 1 672 ? 5.492 23.289 52.367 1.00 88.94 672 ARG A CA 1
ATOM 5406 C C . ARG A 1 672 ? 5.420 24.474 53.322 1.00 88.94 672 ARG A C 1
ATOM 5408 O O . ARG A 1 672 ? 4.713 25.444 53.061 1.00 88.94 672 ARG A O 1
ATOM 5415 N N . GLN A 1 673 ? 6.201 24.410 54.398 1.00 90.31 673 GLN A N 1
ATOM 5416 C CA . GLN A 1 673 ? 6.386 25.526 55.324 1.00 90.31 673 GLN A CA 1
ATOM 5417 C C . GLN A 1 673 ? 7.509 26.450 54.850 1.00 90.31 673 GLN A C 1
ATOM 5419 O O . GLN A 1 673 ? 8.585 25.988 54.465 1.00 90.31 673 GLN A O 1
ATOM 5424 N N . ILE A 1 674 ? 7.267 27.754 54.928 1.00 89.50 674 ILE A N 1
ATOM 5425 C CA . ILE A 1 674 ? 8.154 28.812 54.449 1.00 89.50 674 ILE A CA 1
ATOM 5426 C C . ILE A 1 674 ? 8.408 29.803 55.585 1.00 89.50 674 ILE A C 1
ATOM 5428 O O . ILE A 1 674 ? 7.488 30.154 56.321 1.00 89.50 674 ILE A O 1
ATOM 5432 N N . LYS A 1 675 ? 9.658 30.255 55.738 1.00 89.38 675 LYS A N 1
ATOM 5433 C CA . LYS A 1 675 ? 10.023 31.312 56.695 1.00 89.38 675 LYS A CA 1
ATOM 5434 C C . LYS A 1 675 ? 9.547 32.670 56.168 1.00 89.38 675 LYS A C 1
ATOM 5436 O O . LYS A 1 675 ? 9.928 33.049 55.062 1.00 89.38 675 LYS A O 1
ATOM 5441 N N . ALA A 1 676 ? 8.769 33.405 56.962 1.00 87.12 676 ALA A N 1
ATOM 5442 C CA . ALA A 1 676 ? 8.203 34.702 56.581 1.00 87.12 676 ALA A CA 1
ATOM 5443 C C . ALA A 1 676 ? 9.288 35.745 56.264 1.00 87.12 676 ALA A C 1
ATOM 5445 O O . ALA A 1 676 ? 9.200 36.425 55.246 1.00 87.12 676 ALA A O 1
ATOM 5446 N N . ALA A 1 677 ? 10.373 35.770 57.047 1.00 85.50 677 ALA A N 1
ATOM 5447 C CA . ALA A 1 677 ? 11.502 36.687 56.862 1.00 85.50 677 ALA A CA 1
ATOM 5448 C C . ALA A 1 677 ? 12.171 36.615 55.471 1.00 85.50 677 ALA A C 1
ATOM 5450 O O . ALA A 1 677 ? 12.768 37.585 55.016 1.00 85.50 677 ALA A O 1
ATOM 5451 N N . ALA A 1 678 ? 12.057 35.495 54.745 1.00 86.12 678 ALA A N 1
ATOM 5452 C CA . ALA A 1 678 ? 12.589 35.397 53.380 1.00 86.12 678 ALA A CA 1
ATOM 5453 C C . ALA A 1 678 ? 11.799 36.242 52.359 1.00 86.12 678 ALA A C 1
ATOM 5455 O O . ALA A 1 678 ? 12.283 36.483 51.253 1.00 86.12 678 ALA A O 1
ATOM 5456 N N . TYR A 1 679 ? 10.608 36.706 52.734 1.00 90.75 679 TYR A N 1
ATOM 5457 C CA . TYR A 1 679 ? 9.676 37.456 51.894 1.00 90.75 679 TYR A CA 1
ATOM 5458 C C . TYR A 1 679 ? 9.237 38.771 52.554 1.00 90.75 679 TYR A C 1
ATOM 5460 O O . TYR A 1 679 ? 8.301 39.410 52.076 1.00 90.75 679 TYR A O 1
ATOM 5468 N N . SER A 1 680 ? 9.889 39.174 53.651 1.00 87.69 680 SER A N 1
ATOM 5469 C CA . SER A 1 680 ? 9.557 40.401 54.368 1.00 87.69 680 SER A CA 1
ATOM 5470 C C . SER A 1 680 ? 9.999 41.649 53.599 1.00 87.69 680 SER A C 1
ATOM 5472 O O . SER A 1 680 ? 11.117 41.687 53.075 1.00 87.69 680 SER A O 1
ATOM 5474 N N . GLY A 1 681 ? 9.160 42.683 53.594 1.00 85.25 681 GLY A N 1
ATOM 5475 C CA . GLY A 1 681 ? 9.436 43.990 52.997 1.00 85.25 681 GLY A CA 1
ATOM 5476 C C . GLY A 1 681 ? 8.473 44.366 51.868 1.00 85.25 681 GLY A C 1
ATOM 5477 O O . GLY A 1 681 ? 7.440 43.733 51.648 1.00 85.25 681 GLY A O 1
ATOM 5478 N N . ASN A 1 682 ? 8.831 45.423 51.138 1.00 83.31 682 ASN A N 1
ATOM 5479 C CA . ASN A 1 682 ? 7.957 46.052 50.139 1.00 83.31 682 ASN A CA 1
ATOM 5480 C C . ASN A 1 682 ? 8.125 45.486 48.720 1.00 83.31 682 ASN A C 1
ATOM 5482 O O . ASN A 1 682 ? 7.474 45.960 47.799 1.00 83.31 682 ASN A O 1
ATOM 5486 N N . GLN A 1 683 ? 8.993 44.492 48.522 1.00 82.31 683 GLN A N 1
ATOM 5487 C CA . GLN A 1 683 ? 9.225 43.879 47.214 1.00 82.31 683 GLN A CA 1
ATOM 5488 C C . GLN A 1 683 ? 8.637 42.474 47.155 1.00 82.31 683 GLN A C 1
ATOM 5490 O O . GLN A 1 683 ? 8.916 41.638 48.015 1.00 82.31 683 GLN A O 1
ATOM 5495 N N . TYR A 1 684 ? 7.874 42.210 46.099 1.00 84.44 684 TYR A N 1
ATOM 5496 C CA . TYR A 1 684 ? 7.394 40.877 45.777 1.00 84.44 684 TYR A CA 1
ATOM 5497 C C . TYR A 1 684 ? 8.535 39.964 45.331 1.00 84.44 684 TYR A C 1
ATOM 5499 O O . TYR A 1 684 ? 9.354 40.327 44.487 1.00 84.44 684 TYR A O 1
ATOM 5507 N N . ARG A 1 685 ? 8.575 38.754 45.890 1.00 83.44 685 ARG A N 1
ATOM 5508 C CA . ARG A 1 685 ? 9.572 37.729 45.566 1.00 83.44 685 ARG A CA 1
ATOM 5509 C C . ARG A 1 685 ? 8.885 36.455 45.099 1.00 83.44 685 ARG A C 1
ATOM 5511 O O . ARG A 1 685 ? 7.774 36.135 45.521 1.00 83.44 685 ARG A O 1
ATOM 5518 N N . GLN A 1 686 ? 9.564 35.727 44.218 1.00 82.19 686 GLN A N 1
ATOM 5519 C CA . GLN A 1 686 ? 9.055 34.475 43.675 1.00 82.19 686 GLN A CA 1
ATOM 5520 C C . GLN A 1 686 ? 9.284 33.317 44.644 1.00 82.19 686 GLN A C 1
ATOM 5522 O O . GLN A 1 686 ? 10.387 33.122 45.153 1.00 82.19 686 GLN A O 1
ATOM 5527 N N . LEU A 1 687 ? 8.248 32.509 44.832 1.00 83.94 687 LEU A N 1
ATOM 5528 C CA . LEU A 1 687 ? 8.310 31.214 45.492 1.00 83.94 687 LEU A CA 1
ATOM 5529 C C . LEU A 1 687 ? 7.815 30.143 44.521 1.00 83.94 687 LEU A C 1
ATOM 5531 O O . LEU A 1 687 ? 6.642 30.124 44.152 1.00 83.94 687 LEU A O 1
ATOM 5535 N N . VAL A 1 688 ? 8.722 29.258 44.116 1.00 81.06 688 VAL A N 1
ATOM 5536 C CA . VAL A 1 688 ? 8.497 28.269 43.054 1.00 81.06 688 VAL A CA 1
ATOM 5537 C C . VAL A 1 688 ? 8.335 26.864 43.634 1.00 81.06 688 VAL A C 1
ATOM 5539 O O . VAL A 1 688 ? 9.081 26.447 44.527 1.00 81.06 688 VAL A O 1
ATOM 5542 N N . PHE A 1 689 ? 7.376 26.123 43.084 1.00 82.50 689 PHE A N 1
ATOM 5543 C CA . PHE A 1 689 ? 7.109 24.722 43.382 1.00 82.50 689 PHE A CA 1
ATOM 5544 C C . PHE A 1 689 ? 7.079 23.905 42.094 1.00 82.50 689 PHE A C 1
ATOM 5546 O O . PHE A 1 689 ? 6.159 24.044 41.290 1.00 82.50 689 PHE A O 1
ATOM 5553 N N . ASP A 1 690 ? 8.047 23.011 41.917 1.00 78.00 690 ASP A N 1
ATOM 5554 C CA . ASP A 1 690 ? 8.115 22.156 40.736 1.00 78.00 690 ASP A CA 1
ATOM 5555 C C . ASP A 1 690 ? 7.381 20.830 40.946 1.00 78.00 690 ASP A C 1
ATOM 5557 O O . ASP A 1 690 ? 7.527 20.153 41.965 1.00 78.00 690 ASP A O 1
ATOM 5561 N N . GLY A 1 691 ? 6.615 20.419 39.936 1.00 76.00 691 GLY A N 1
ATOM 5562 C CA . GLY A 1 691 ? 6.019 19.089 39.886 1.00 76.00 691 GLY A CA 1
ATOM 5563 C C . GLY A 1 691 ? 4.834 18.863 40.829 1.00 76.00 691 GLY A C 1
ATOM 5564 O O . GLY A 1 691 ? 4.579 17.715 41.201 1.00 76.00 691 GLY A O 1
ATOM 5565 N N . VAL A 1 692 ? 4.107 19.922 41.187 1.00 82.69 692 VAL A N 1
ATOM 5566 C CA . VAL A 1 692 ? 2.889 19.866 42.004 1.00 82.69 692 VAL A CA 1
ATOM 5567 C C . VAL A 1 692 ? 1.772 19.194 41.209 1.00 82.69 692 VAL A C 1
ATOM 5569 O O . VAL A 1 692 ? 1.471 19.596 40.088 1.00 82.69 692 VAL A O 1
ATOM 5572 N N . ASN A 1 693 ? 1.145 18.163 41.773 1.00 81.94 693 ASN A N 1
ATOM 5573 C CA . ASN A 1 693 ? 0.023 17.488 41.127 1.00 81.94 693 ASN A CA 1
ATOM 5574 C C . ASN A 1 693 ? -1.294 18.200 41.464 1.00 81.94 693 ASN A C 1
ATOM 5576 O O . ASN A 1 693 ? -1.755 18.141 42.603 1.00 81.94 693 ASN A O 1
ATOM 5580 N N . LEU A 1 694 ? -1.894 18.860 40.478 1.00 80.75 694 LEU A N 1
ATOM 5581 C CA . LEU A 1 694 ? -3.182 19.535 40.603 1.00 80.75 694 LEU A CA 1
ATOM 5582 C C . LEU A 1 694 ? -4.302 18.588 40.167 1.00 80.75 694 LEU A C 1
ATOM 5584 O O . LEU A 1 694 ? -4.211 17.975 39.105 1.00 80.75 694 LEU A O 1
ATOM 5588 N N . ILE A 1 695 ? -5.361 18.459 40.962 1.00 75.75 695 ILE A N 1
ATOM 5589 C CA . ILE A 1 695 ? -6.500 17.586 40.636 1.00 75.75 695 ILE A CA 1
ATOM 5590 C C . ILE A 1 695 ? -7.816 18.372 40.632 1.00 75.75 695 ILE A C 1
ATOM 5592 O O . ILE A 1 695 ? -7.914 19.382 41.341 1.00 75.75 695 ILE A O 1
ATOM 5596 N N . PRO A 1 696 ? -8.831 17.928 39.867 1.00 73.25 696 PRO A N 1
ATOM 5597 C CA . PRO A 1 696 ? -10.083 18.663 39.742 1.00 73.25 696 PRO A CA 1
ATOM 5598 C C . PRO A 1 696 ? -10.735 18.893 41.101 1.00 73.25 696 PRO A C 1
ATOM 5600 O O . PRO A 1 696 ? -10.839 17.972 41.910 1.00 73.25 696 PRO A O 1
ATOM 5603 N N . GLY A 1 697 ? -11.162 20.129 41.357 1.00 66.12 697 GLY A N 1
ATOM 5604 C CA . GLY A 1 697 ? -11.881 20.458 42.584 1.00 66.12 697 GLY A CA 1
ATOM 5605 C C . GLY A 1 697 ? -11.016 20.645 43.838 1.00 66.12 697 GLY A C 1
ATOM 5606 O O . GLY A 1 697 ? -11.551 20.953 44.906 1.00 66.12 697 GLY A O 1
ATOM 5607 N N . SER A 1 698 ? -9.692 20.499 43.720 1.00 82.19 698 SER A N 1
ATOM 5608 C CA . SER A 1 698 ? -8.747 20.924 44.757 1.00 82.19 698 SER A CA 1
ATOM 5609 C C . SER A 1 698 ? -8.628 22.454 44.820 1.00 82.19 698 SER A C 1
ATOM 5611 O O . SER A 1 698 ? -9.069 23.172 43.918 1.00 82.19 698 SER A O 1
ATOM 5613 N N . TYR A 1 699 ? -8.037 22.968 45.897 1.00 84.31 699 TYR A N 1
ATOM 5614 C CA . TYR A 1 699 ? -7.642 24.371 45.981 1.00 84.31 699 TYR A CA 1
ATOM 5615 C C . TYR A 1 699 ? -6.176 24.502 46.388 1.00 84.31 699 TYR A C 1
ATOM 5617 O O . TYR A 1 699 ? -5.666 23.742 47.215 1.00 84.31 699 TYR A O 1
ATOM 5625 N N . LEU A 1 700 ? -5.510 25.489 45.804 1.00 86.94 700 LEU A N 1
ATOM 5626 C CA . LEU A 1 700 ? -4.214 25.975 46.249 1.00 86.94 700 LEU A CA 1
ATOM 5627 C C . LEU A 1 700 ? -4.426 26.916 47.435 1.00 86.94 700 LEU A C 1
ATOM 5629 O O . LEU A 1 700 ? -5.414 27.652 47.461 1.00 86.94 700 LEU A O 1
ATOM 5633 N N . PHE A 1 701 ? -3.531 26.885 48.417 1.00 87.75 701 PHE A N 1
ATOM 5634 C CA . PHE A 1 701 ? -3.720 27.623 49.653 1.00 87.75 701 PHE A CA 1
ATOM 5635 C C . PHE A 1 701 ? -2.464 28.273 50.219 1.00 87.75 701 PHE A C 1
ATOM 5637 O O . PHE A 1 701 ? -1.365 27.763 50.017 1.00 87.75 701 PHE A O 1
ATOM 5644 N N . LEU A 1 702 ? -2.665 29.353 50.980 1.00 87.69 702 LEU A N 1
ATOM 5645 C CA . LEU A 1 702 ? -1.691 29.994 51.865 1.00 87.69 702 LEU A CA 1
ATOM 5646 C C . LEU A 1 702 ? -2.320 30.120 53.261 1.00 87.69 702 LEU A C 1
ATOM 5648 O O . LEU A 1 702 ? -3.421 30.650 53.385 1.00 87.69 702 LEU A O 1
ATOM 5652 N N . ALA A 1 703 ? -1.651 29.605 54.294 1.00 86.12 703 ALA A N 1
ATOM 5653 C CA . ALA A 1 703 ? -2.138 29.604 55.677 1.00 86.12 703 ALA A CA 1
ATOM 5654 C C . ALA A 1 703 ? -1.041 30.026 56.664 1.00 86.12 703 ALA A C 1
ATOM 5656 O O . ALA A 1 703 ? 0.102 29.571 56.557 1.00 86.12 703 ALA A O 1
ATOM 5657 N N . SER A 1 704 ? -1.383 30.860 57.648 1.00 79.62 704 SER A N 1
ATOM 5658 C CA . SER A 1 704 ? -0.455 31.224 58.724 1.00 79.62 704 SER A CA 1
ATOM 5659 C C . SER A 1 704 ? -0.344 30.109 59.768 1.00 79.62 704 SER A C 1
ATOM 5661 O O . SER A 1 704 ? -1.305 29.387 60.030 1.00 79.62 704 SER A O 1
ATOM 5663 N N . LEU A 1 705 ? 0.839 29.972 60.372 1.00 68.69 705 LEU A N 1
ATOM 5664 C CA . LEU A 1 705 ? 1.094 29.079 61.510 1.00 68.69 705 LEU A CA 1
ATOM 5665 C C . LEU A 1 705 ? 1.465 29.852 62.788 1.00 68.69 705 LEU A C 1
ATOM 5667 O O . LEU A 1 705 ? 2.014 29.264 63.719 1.00 68.69 705 LEU A O 1
ATOM 5671 N N . GLN A 1 706 ? 1.236 31.169 62.823 1.00 66.38 706 GLN A N 1
ATOM 5672 C CA . GLN A 1 706 ? 1.571 31.987 63.989 1.00 66.38 706 GLN A CA 1
ATOM 5673 C C . GLN A 1 706 ? 0.549 31.820 65.129 1.00 66.38 706 GLN A C 1
ATOM 5675 O O . GLN A 1 706 ? -0.651 31.720 64.862 1.00 66.38 706 GLN A O 1
ATOM 5680 N N . PRO A 1 707 ? 0.992 31.820 66.404 1.00 58.41 707 PRO A N 1
ATOM 5681 C CA . PRO A 1 707 ? 0.104 32.031 67.546 1.00 58.41 707 PRO A CA 1
ATOM 5682 C C . PRO A 1 707 ? -0.662 33.354 67.385 1.00 58.41 707 PRO A C 1
ATOM 5684 O O . PRO A 1 707 ? -0.126 34.298 66.814 1.00 58.41 707 PRO A O 1
ATOM 5687 N N . LYS A 1 708 ? -1.899 33.439 67.893 1.00 55.47 708 LYS A N 1
ATOM 5688 C CA . LYS A 1 708 ? -2.768 34.630 67.800 1.00 55.47 708 LYS A CA 1
ATOM 5689 C C . LYS A 1 708 ? -2.171 35.836 68.554 1.00 55.47 708 LYS A C 1
ATOM 5691 O O . LYS A 1 708 ? -2.603 36.140 69.662 1.00 55.47 708 LYS A O 1
ATOM 5696 N N . THR A 1 709 ? -1.189 36.531 67.990 1.00 52.84 709 THR A N 1
ATOM 5697 C CA . THR A 1 709 ? -0.626 37.769 68.546 1.00 52.84 709 THR A CA 1
ATOM 5698 C C . THR A 1 709 ? -1.066 38.959 67.691 1.00 52.84 709 THR A C 1
ATOM 5700 O O . THR A 1 709 ? -0.753 39.048 66.513 1.00 52.84 709 THR A O 1
ATOM 5703 N N . THR A 1 710 ? -1.867 39.852 68.291 1.00 54.41 710 THR A N 1
ATOM 5704 C CA . THR A 1 710 ? -2.465 41.076 67.703 1.00 54.41 710 THR A CA 1
ATOM 5705 C C . THR A 1 710 ? -2.933 40.961 66.244 1.00 54.41 710 THR A C 1
ATOM 5707 O O . THR A 1 710 ? -2.241 41.381 65.318 1.00 54.41 710 THR A O 1
ATOM 5710 N N . VAL A 1 711 ? -4.153 40.444 66.074 1.00 59.16 711 VAL A N 1
ATOM 5711 C CA . VAL A 1 711 ? -4.958 40.500 64.839 1.00 59.16 711 VAL A CA 1
ATOM 5712 C C . VAL A 1 711 ? -4.860 41.888 64.184 1.00 59.16 711 VAL A C 1
ATOM 5714 O O . VAL A 1 711 ? -4.991 42.900 64.872 1.00 59.16 711 VAL A O 1
ATOM 5717 N N . GLY A 1 712 ? -4.612 41.930 62.872 1.00 60.34 712 GLY A N 1
ATOM 5718 C CA . GLY A 1 712 ? -4.605 43.155 62.062 1.00 60.34 712 GLY A CA 1
ATOM 5719 C C . GLY A 1 712 ? -3.287 43.937 61.971 1.00 60.34 712 GLY A C 1
ATOM 5720 O O . GLY A 1 712 ? -3.257 44.951 61.277 1.00 60.34 712 GLY A O 1
ATOM 5721 N N . LYS A 1 713 ? -2.192 43.511 62.625 1.00 70.12 713 LYS A N 1
ATOM 5722 C CA . LYS A 1 713 ? -0.897 44.229 62.537 1.00 70.12 713 LYS A CA 1
ATOM 5723 C C . LYS A 1 713 ? -0.013 43.832 61.354 1.00 70.12 713 LYS A C 1
ATOM 5725 O O . LYS A 1 713 ? 0.753 44.668 60.886 1.00 70.12 713 LYS A O 1
ATOM 5730 N N . HIS A 1 714 ? -0.096 42.586 60.896 1.00 82.69 714 HIS A N 1
ATOM 5731 C CA . HIS A 1 714 ? 0.765 42.054 59.840 1.00 82.69 714 HIS A CA 1
ATOM 5732 C C . HIS A 1 714 ? -0.031 41.163 58.881 1.00 82.69 714 HIS A C 1
ATOM 5734 O O . HIS A 1 714 ? -0.977 40.492 59.289 1.00 82.69 714 HIS A O 1
ATOM 5740 N N . HIS A 1 715 ? 0.367 41.134 57.616 1.00 88.25 715 HIS A N 1
ATOM 5741 C CA . HIS A 1 715 ? -0.312 40.503 56.503 1.00 88.25 715 HIS A CA 1
ATOM 5742 C C . HIS A 1 715 ? 0.662 39.786 55.555 1.00 88.25 715 HIS A C 1
ATOM 5744 O O . HIS A 1 715 ? 1.845 40.119 55.400 1.00 88.25 715 HIS A O 1
ATOM 5750 N N . TYR A 1 716 ? 0.117 38.795 54.862 1.00 89.44 716 TYR A N 1
ATOM 5751 C CA . TYR A 1 716 ? 0.706 38.180 53.683 1.00 89.44 716 TYR A CA 1
ATOM 5752 C C . TYR A 1 716 ? 0.007 38.725 52.443 1.00 89.44 716 TYR A C 1
ATOM 5754 O O . TYR A 1 716 ? -1.223 38.717 52.385 1.00 89.44 716 TYR A O 1
ATOM 5762 N N . TYR A 1 717 ? 0.791 39.148 51.453 1.00 90.69 717 TYR A N 1
ATOM 5763 C CA . TYR A 1 717 ? 0.295 39.673 50.189 1.00 90.69 717 TYR A CA 1
ATOM 5764 C C . TYR A 1 717 ? 0.741 38.777 49.033 1.00 90.69 717 TYR A C 1
ATOM 5766 O O . TYR A 1 717 ? 1.912 38.393 48.950 1.00 90.69 717 TYR A O 1
ATOM 5774 N N . VAL A 1 718 ? -0.187 38.448 48.138 1.00 89.62 718 VAL A N 1
ATOM 5775 C CA . VAL A 1 718 ? 0.077 37.697 46.907 1.00 89.62 718 VAL A CA 1
ATOM 5776 C C . VAL A 1 718 ? -0.439 38.510 45.728 1.00 89.62 718 VAL A C 1
ATOM 5778 O O . VAL A 1 718 ? -1.629 38.801 45.645 1.00 89.62 718 VAL A O 1
ATOM 5781 N N . ASP A 1 719 ? 0.469 38.870 44.827 1.00 81.75 719 ASP A N 1
ATOM 5782 C CA . ASP A 1 719 ? 0.156 39.616 43.604 1.00 81.75 719 ASP A CA 1
ATOM 5783 C C . ASP A 1 719 ? -0.512 38.679 42.591 1.00 81.75 719 ASP A C 1
ATOM 5785 O O . ASP A 1 719 ? -1.629 38.909 42.134 1.00 81.75 719 ASP A O 1
ATOM 5789 N N . MET A 1 720 ? 0.137 37.546 42.309 1.00 80.69 720 MET A N 1
ATOM 5790 C CA . MET A 1 720 ? -0.386 36.533 41.396 1.00 80.69 720 MET A CA 1
ATOM 5791 C C . MET A 1 720 ? 0.181 35.141 41.673 1.00 80.69 720 MET A C 1
ATOM 5793 O O . MET A 1 720 ? 1.238 34.979 42.295 1.00 80.69 720 MET A O 1
ATOM 5797 N N . VAL A 1 721 ? -0.513 34.134 41.145 1.00 78.94 721 VAL A N 1
ATOM 5798 C CA . VAL A 1 721 ? -0.021 32.758 41.033 1.00 78.94 721 VAL A CA 1
ATOM 5799 C C . VAL A 1 721 ? 0.094 32.373 39.566 1.00 78.94 721 VAL A C 1
ATOM 5801 O O . VAL A 1 721 ? -0.830 32.606 38.796 1.00 78.94 721 VAL A O 1
ATOM 5804 N N . ILE A 1 722 ? 1.214 31.763 39.192 1.00 70.06 722 ILE A N 1
ATOM 5805 C CA . ILE A 1 722 ? 1.518 31.319 37.831 1.00 70.06 722 ILE A CA 1
ATOM 5806 C C . ILE A 1 722 ? 1.565 29.787 37.807 1.00 70.06 722 ILE A C 1
ATOM 5808 O O . ILE A 1 722 ? 2.301 29.190 38.593 1.00 70.06 722 ILE A O 1
ATOM 5812 N N . PHE A 1 723 ? 0.811 29.154 36.910 1.00 69.62 723 PHE A N 1
ATOM 5813 C CA . PHE A 1 723 ? 0.838 27.711 36.650 1.00 69.62 723 PHE A CA 1
ATOM 5814 C C . PHE A 1 723 ? 1.495 27.440 35.296 1.00 69.62 723 PHE A C 1
ATOM 5816 O O . PHE A 1 723 ? 1.017 27.978 34.301 1.00 69.62 723 PHE A O 1
ATOM 5823 N N . GLU A 1 724 ? 2.536 26.605 35.263 1.00 58.47 724 GLU A N 1
ATOM 5824 C CA . GLU A 1 724 ? 3.322 26.216 34.075 1.00 58.47 724 GLU A CA 1
ATOM 5825 C C . GLU A 1 724 ? 3.334 24.689 33.855 1.00 58.47 724 GLU A C 1
ATOM 5827 O O . GLU A 1 724 ? 3.359 23.924 34.857 1.00 58.47 724 GLU A O 1
#

pLDDT: mean 81.47, std 17.93, range [29.53, 98.88]